Protein 6B12 (pdb70)

Secondary structure (DSSP, 8-state):
-BPTTS--EEEEE-TT-EE--B-HHHHHH--------SEE-SS----HHHHHHTS---TTT-S---EEEEEEESS-EEEEEEEBPPBTTB---SEEEEE-SS--EEEEEEEEEPP--/-EEEEEEETTS-EEEP------TT-PPP--EEEEEEEETTEEEEEEEEEEEEEEE-TTSSEEEEEEE-SSSS--EEEEEEETTSS-EEEPP-EEEETTEEEEEE----B----SSTTEEE--EETTT---EEEEETTTTEEEEEE---/-EEEEEEETTS-EEEP------TT-PPP--EEEEEEEETTEEEEEE-TT-EEEEE-TTSSEEEEEEE-STTS--EEEEEEETTSS-EEEPP-EEEETTEEEEEE----B----SSTTEEE--EETTT---EEEEETTTTEEEEEE---/-BPTTS--EEEEE-TT-EE--B-HHHHHH--------SEE-SS----HHHHHHTT---TTT-S---EEEEEEESS-EEEEEEEBPPBTTB---SEEEEEESS--EEEEEEEEEPP--

InterPro domains:
  IPR008727 PAAR motif [PF05488] (80-151)

Solvent-accessible surface area: 24324 Å² total

Radius of gyration: 29.39 Å; Cα contacts (8 Å, |Δi|>4): 1362; chains: 4; bounding box: 48×53×92 Å

B-factor: mean 32.63, std 12.29, range [11.44, 85.29]

Foldseek 3Di:
DAAPPWDWDKDWDAFFQKWKWAADVLQVVVVVDPSDDFKTANDDQAALVCCCQAVVPDCVRHVGRFKMWMKTAPGTWIKIWHWDPDDDNHHHGHIMIGTDDDDRIDTDDHIDTGHND/DAQKWWAFPVGDIDTADDPVVVVVVDDDTFTAKIWGDDPHDIDMDGAPLGKAWDQQQVNFWIWIWHADDNPLWATWIWIATNVRPDIDTADQQDQDPNDGFHWHWDHWDDDDDPDSQKTWITQGPPPRWWIWIARSVVRHTDDIHTDD/DAFKWWAFPVGDIDTADDPVVVVVVDDDTFTFKIWGDDVHDIDMDGHPLGKDWDQQQVNFKIWIWHADDNPLFATWIKIATNVRPDIDTADQQDQDPNDGFHWGWRAWDDDDDPDSQKTWITQTPPPRWWIWIARSVVSYTDDIGTDD/DAAPPKDWDKDWDFWFQKFKWAADVLQVVVCVDPSDDFKTHNDDQAAPVCCCQAVVPDCVNHVGRFKMFMKTAPGTWIKIWHWDPDDDPHHYGHIMIGTDDDRRIDTDDHIDTGHHD

Structure (mmCIF, N/CA/C/O backbone):
data_6B12
#
_entry.id   6B12
#
_cell.length_a   176.690
_cell.length_b   40.560
_cell.length_c   95.910
_cell.angle_alpha   90.00
_cell.angle_beta   97.24
_cell.angle_gamma   90.00
#
_symmetry.space_group_name_H-M   'C 1 2 1'
#
loop_
_entity.id
_entity.type
_entity.pdbx_description
1 polymer Tne2
2 polymer Tni2
3 water water
#
loop_
_atom_site.group_PDB
_atom_site.id
_atom_site.type_symbol
_atom_site.label_atom_id
_atom_site.label_alt_id
_atom_site.label_comp_id
_atom_site.label_asym_id
_atom_site.label_entity_id
_atom_site.label_seq_id
_atom_site.pdbx_PDB_ins_code
_atom_site.Cartn_x
_atom_site.Cartn_y
_atom_site.Cartn_z
_atom_site.occupancy
_atom_site.B_iso_or_equiv
_atom_site.auth_seq_id
_atom_site.auth_comp_id
_atom_site.auth_asym_id
_atom_site.auth_atom_id
_atom_site.pdbx_PDB_model_num
ATOM 1 N N . ALA A 1 17 ? 0.734 11.662 105.216 1.00 49.13 290 ALA A N 1
ATOM 2 C CA . ALA A 1 17 ? 0.256 10.297 105.016 1.00 50.05 290 ALA A CA 1
ATOM 3 C C . ALA A 1 17 ? -0.835 9.930 106.022 1.00 49.68 290 ALA A C 1
ATOM 4 O O . ALA A 1 17 ? -1.604 8.989 105.811 1.00 46.93 290 ALA A O 1
ATOM 6 N N . TRP A 1 18 ? -0.905 10.672 107.120 1.00 45.62 291 TRP A N 1
ATOM 7 C CA . TRP A 1 18 ? -1.806 10.335 108.210 1.00 40.17 291 TRP A CA 1
ATOM 8 C C . TRP A 1 18 ? -3.024 11.249 108.200 1.00 43.97 291 TRP A C 1
ATOM 9 O O . TRP A 1 18 ? -2.975 12.376 107.697 1.00 47.89 291 TRP A O 1
ATOM 20 N N . LEU A 1 19 ? -4.123 10.742 108.754 1.00 43.99 292 LEU A N 1
ATOM 21 C CA . LEU A 1 19 ? -5.365 11.503 108.803 1.00 50.42 292 LEU A CA 1
ATOM 22 C C . LEU A 1 19 ? -5.244 12.647 109.805 1.00 49.06 292 LEU A C 1
ATOM 23 O O . LEU A 1 19 ? -4.892 12.432 110.969 1.00 52.44 292 LEU A O 1
ATOM 28 N N . GLU A 1 20 ? -5.529 13.864 109.345 1.00 74.80 293 GLU A N 1
ATOM 29 C CA . GLU A 1 20 ? -5.417 15.035 110.206 1.00 69.31 293 GLU A CA 1
ATOM 30 C C . GLU A 1 20 ? -6.350 14.909 111.404 1.00 68.85 293 GLU A C 1
ATOM 31 O O . GLU A 1 20 ? -7.458 14.374 111.300 1.00 66.33 293 GLU A O 1
ATOM 33 N N . GLY A 1 21 ? -5.888 15.396 112.554 1.00 69.39 294 GLY A N 1
ATOM 34 C CA . GLY A 1 21 ? -6.698 15.339 113.753 1.00 69.60 294 GLY A CA 1
ATOM 35 C C . GLY A 1 21 ? -6.939 13.951 114.295 1.00 67.70 294 GLY A C 1
ATOM 36 O O . GLY A 1 21 ? -7.874 13.758 115.077 1.00 67.28 294 GLY A O 1
ATOM 37 N N . THR A 1 22 ? -6.139 12.969 113.886 1.00 62.99 295 THR A N 1
ATOM 38 C CA . THR A 1 22 ? -6.158 11.643 114.483 1.00 59.75 295 THR A CA 1
ATOM 39 C C . THR A 1 22 ? -4.814 11.366 115.140 1.00 55.42 295 THR A C 1
ATOM 40 O O . THR A 1 22 ? -3.782 11.927 114.760 1.00 52.50 295 THR A O 1
ATOM 44 N N . GLN A 1 23 ? -4.841 10.482 116.129 1.00 56.05 296 GLN A N 1
ATOM 45 C CA . GLN A 1 23 ? -3.633 10.126 116.857 1.00 56.53 296 GLN A CA 1
ATOM 46 C C . GLN A 1 23 ? -2.821 9.111 116.062 1.00 53.15 296 GLN A C 1
ATOM 47 O O . GLN A 1 23 ? -3.353 8.094 115.604 1.00 52.83 296 GLN A O 1
ATOM 53 N N . VAL A 1 24 ? -1.538 9.400 115.880 1.00 45.74 297 VAL A N 1
ATOM 54 C CA . VAL A 1 24 ? -0.582 8.432 115.365 1.00 47.15 297 VAL A CA 1
ATOM 55 C C . VAL A 1 24 ? 0.196 7.911 116.564 1.00 48.05 297 VAL A C 1
ATOM 56 O O . VAL A 1 24 ? 0.940 8.661 117.206 1.00 50.41 297 VAL A O 1
ATOM 60 N N . LYS A 1 25 ? 0.011 6.635 116.886 1.00 40.31 298 LYS A N 1
ATOM 61 C CA . LYS A 1 25 ? 0.720 6.045 118.007 1.00 38.63 298 LYS A CA 1
ATOM 62 C C . LYS A 1 25 ? 2.110 5.593 117.587 1.00 37.91 298 LYS A C 1
ATOM 63 O O . LYS A 1 25 ? 2.364 5.290 116.420 1.00 37.16 298 LYS A O 1
ATOM 69 N N . THR A 1 26 ? 3.019 5.553 118.555 1.00 34.69 299 THR A N 1
ATOM 70 C CA . THR A 1 26 ? 4.291 4.862 118.404 1.00 31.53 299 THR A CA 1
ATOM 71 C C . THR A 1 26 ? 4.236 3.625 119.289 1.00 31.98 299 THR A C 1
ATOM 72 O O . THR A 1 26 ? 4.027 3.737 120.503 1.00 33.99 299 THR A O 1
ATOM 76 N N . GLU A 1 27 ? 4.363 2.451 118.677 1.00 37.64 300 GLU A N 1
ATOM 77 C CA . GLU A 1 27 ? 4.277 1.190 119.392 1.00 35.33 300 GLU A CA 1
ATOM 78 C C . GLU A 1 27 ? 5.523 0.350 119.169 1.00 35.89 300 GLU A C 1
ATOM 79 O O . GLU A 1 27 ? 6.256 0.511 118.186 1.00 31.37 300 GLU A O 1
ATOM 85 N N . ILE A 1 28 ? 5.716 -0.598 120.078 1.00 30.72 301 ILE A N 1
ATOM 86 C CA . ILE A 1 28 ? 6.658 -1.690 119.893 1.00 36.14 301 ILE A CA 1
ATOM 87 C C . ILE A 1 28 ? 5.840 -2.970 119.861 1.00 36.62 301 ILE A C 1
ATOM 88 O O . ILE A 1 28 ? 5.079 -3.248 120.795 1.00 32.62 301 ILE A O 1
ATOM 93 N N . VAL A 1 29 ? 5.943 -3.721 118.772 1.00 33.14 302 VAL A N 1
ATOM 94 C CA . VAL A 1 29 ? 5.141 -4.934 118.659 1.00 34.19 302 VAL A CA 1
ATOM 95 C C . VAL A 1 29 ? 6.062 -6.135 118.822 1.00 33.51 302 VAL A C 1
ATOM 96 O O . VAL A 1 29 ? 7.245 -6.056 118.455 1.00 38.02 302 VAL A O 1
ATOM 100 N N . PRO A 1 30 ? 5.578 -7.248 119.371 1.00 34.99 303 PRO A N 1
ATOM 101 C CA . PRO A 1 30 ? 6.449 -8.404 119.627 1.00 39.07 303 PRO A CA 1
ATOM 102 C C . PRO A 1 30 ? 6.824 -9.106 118.335 1.00 42.19 303 PRO A C 1
ATOM 103 O O . PRO A 1 30 ? 6.237 -8.832 117.277 1.00 35.15 303 PRO A O 1
ATOM 107 N N . PRO A 1 31 ? 7.783 -10.031 118.384 1.00 40.64 304 PRO A N 1
ATOM 108 C CA . PRO A 1 31 ? 8.005 -10.915 117.236 1.00 39.00 304 PRO A CA 1
ATOM 109 C C . PRO A 1 31 ? 6.771 -11.759 116.960 1.00 38.93 304 PRO A C 1
ATOM 110 O O . PRO A 1 31 ? 5.972 -12.045 117.855 1.00 42.13 304 PRO A O 1
ATOM 114 N N . GLY A 1 32 ? 6.619 -12.158 115.699 1.00 35.55 305 GLY A N 1
ATOM 115 C CA . GLY A 1 32 ? 5.510 -12.992 115.276 1.00 34.53 305 GLY A CA 1
ATOM 116 C C . GLY A 1 32 ? 4.282 -12.248 114.799 1.00 32.51 305 GLY A C 1
ATOM 117 O O . GLY A 1 32 ? 3.310 -12.889 114.379 1.00 38.63 305 GLY A O 1
ATOM 118 N N . ARG A 1 33 ? 4.277 -10.924 114.879 1.00 35.87 306 ARG A N 1
ATOM 119 C CA . ARG A 1 33 ? 3.168 -10.128 114.372 1.00 36.57 306 ARG A CA 1
ATOM 120 C C . ARG A 1 33 ? 3.294 -10.032 112.855 1.00 31.62 306 ARG A C 1
ATOM 121 O O . ARG A 1 33 ? 4.381 -9.758 112.341 1.00 32.52 306 ARG A O 1
ATOM 129 N N . GLN A 1 34 ? 2.191 -10.258 112.141 1.00 30.02 307 GLN A N 1
ATOM 130 C CA . GLN A 1 34 ? 2.199 -10.263 110.684 1.00 28.47 307 GLN A CA 1
ATOM 131 C C . GLN A 1 34 ? 1.454 -9.055 110.129 1.00 28.04 307 GLN A C 1
ATOM 132 O O . GLN A 1 34 ? 0.453 -8.605 110.704 1.00 31.49 307 GLN A O 1
ATOM 138 N N . TYR A 1 35 ? 1.959 -8.529 109.016 1.00 26.93 308 TYR A N 1
ATOM 139 C CA . TYR A 1 35 ? 1.316 -7.450 108.289 1.00 27.16 308 TYR A CA 1
ATOM 140 C C . TYR A 1 35 ? 1.279 -7.795 106.810 1.00 27.09 308 TYR A C 1
ATOM 141 O O . TYR A 1 35 ? 2.050 -8.623 106.323 1.00 26.82 308 TYR A O 1
ATOM 150 N N . GLN A 1 36 ? 0.366 -7.147 106.107 1.00 22.87 309 GLN A N 1
ATOM 151 C CA . GLN A 1 36 ? 0.286 -7.213 104.654 1.00 22.22 309 GLN A CA 1
ATOM 152 C C . GLN A 1 36 ? 1.014 -6.018 104.067 1.00 21.41 309 GLN A C 1
ATOM 153 O O . GLN A 1 36 ? 0.845 -4.891 104.545 1.00 23.77 309 GLN A O 1
ATOM 167 N N . VAL A 1 38 ? 2.080 -4.148 100.304 1.00 19.94 311 VAL A N 1
ATOM 168 C CA . VAL A 1 38 ? 2.090 -4.047 98.842 1.00 19.67 311 VAL A CA 1
ATOM 169 C C . VAL A 1 38 ? 3.519 -3.856 98.359 1.00 19.68 311 VAL A C 1
ATOM 170 O O . VAL A 1 38 ? 4.293 -3.085 98.944 1.00 19.23 311 VAL A O 1
ATOM 174 N N . VAL A 1 39 ? 3.887 -4.547 97.272 1.00 18.54 312 VAL A N 1
ATOM 175 C CA . VAL A 1 39 ? 5.243 -4.469 96.753 1.00 17.12 312 VAL A CA 1
ATOM 176 C C . VAL A 1 39 ? 5.172 -4.158 95.271 1.00 21.42 312 VAL A C 1
ATOM 177 O O . VAL A 1 39 ? 4.265 -4.625 94.578 1.00 20.16 312 VAL A O 1
ATOM 181 N N . ALA A 1 40 ? 6.098 -3.323 94.810 1.00 16.75 313 ALA A N 1
ATOM 182 C CA . ALA A 1 40 ? 6.157 -2.922 93.419 1.00 22.11 313 ALA A CA 1
ATOM 183 C C . ALA A 1 40 ? 6.808 -4.025 92.589 1.00 16.25 313 ALA A C 1
ATOM 184 O O . ALA A 1 40 ? 7.248 -5.054 93.097 1.00 19.53 313 ALA A O 1
ATOM 186 N N . LYS A 1 41 ? 6.875 -3.807 91.278 1.00 16.30 314 LYS A N 1
ATOM 187 C CA . LYS A 1 41 ? 7.350 -4.858 90.384 1.00 16.69 314 LYS A CA 1
ATOM 188 C C . LYS A 1 41 ? 8.779 -5.278 90.713 1.00 15.92 314 LYS A C 1
ATOM 189 O O . LYS A 1 41 ? 9.060 -6.463 90.936 1.00 18.16 314 LYS A O 1
ATOM 195 N N . GLY A 1 42 ? 9.712 -4.329 90.705 1.00 17.83 315 GLY A N 1
ATOM 196 C CA . GLY A 1 42 ? 11.095 -4.698 90.957 1.00 17.12 315 GLY A CA 1
ATOM 197 C C . GLY A 1 42 ? 11.303 -5.138 92.389 1.00 18.25 315 GLY A C 1
ATOM 198 O O . GLY A 1 42 ? 12.183 -5.952 92.684 1.00 17.98 315 GLY A O 1
ATOM 199 N N . GLN A 1 43 ? 10.523 -4.573 93.296 1.00 18.53 316 GLN A N 1
ATOM 200 C CA . GLN A 1 43 ? 10.540 -5.000 94.684 1.00 14.98 316 GLN A CA 1
ATOM 201 C C . GLN A 1 43 ? 10.168 -6.477 94.798 1.00 15.23 316 GLN A C 1
ATOM 202 O O . GLN A 1 43 ? 10.833 -7.252 95.504 1.00 18.10 316 GLN A O 1
ATOM 208 N N . ALA A 1 44 ? 9.086 -6.886 94.125 1.00 15.59 317 ALA A N 1
ATOM 209 C CA . ALA A 1 44 ? 8.683 -8.292 94.202 1.00 16.21 317 ALA A CA 1
ATOM 210 C C . ALA A 1 44 ? 9.717 -9.190 93.539 1.00 18.27 317 ALA A C 1
ATOM 211 O O . ALA A 1 44 ? 9.975 -10.305 94.012 1.00 17.24 317 ALA A O 1
ATOM 213 N N . GLU A 1 45 ? 10.316 -8.725 92.436 1.00 18.75 318 GLU A N 1
ATOM 214 C CA . GLU A 1 45 ? 11.407 -9.475 91.816 1.00 20.41 318 GLU A CA 1
ATOM 215 C C . GLU A 1 45 ? 12.564 -9.672 92.788 1.00 20.96 318 GLU A C 1
ATOM 216 O O . GLU A 1 45 ? 13.143 -10.763 92.852 1.00 17.29 318 GLU A O 1
ATOM 222 N N . ALA A 1 46 ? 12.926 -8.632 93.552 1.00 16.19 319 ALA A N 1
ATOM 223 C CA . ALA A 1 46 ? 14.028 -8.791 94.501 1.00 15.24 319 ALA A CA 1
ATOM 224 C C . ALA A 1 46 ? 13.655 -9.781 95.588 1.00 15.17 319 ALA A C 1
ATOM 225 O O . ALA A 1 46 ? 14.470 -10.619 95.985 1.00 15.59 319 ALA A O 1
ATOM 227 N N . ILE A 1 47 ? 12.412 -9.707 96.059 1.00 15.77 320 ILE A N 1
ATOM 228 C CA . ILE A 1 47 ? 11.941 -10.635 97.084 1.00 17.46 320 ILE A CA 1
ATOM 229 C C . ILE A 1 47 ? 12.038 -12.068 96.584 1.00 20.79 320 ILE A C 1
ATOM 230 O O . ILE A 1 47 ? 12.528 -12.959 97.291 1.00 18.61 320 ILE A O 1
ATOM 243 N N . GLN A 1 49 ? 14.058 -13.149 94.590 1.00 17.39 322 GLN A N 1
ATOM 244 C CA . GLN A 1 49 ? 15.488 -13.428 94.499 1.00 16.56 322 GLN A CA 1
ATOM 245 C C . GLN A 1 49 ? 16.190 -13.337 95.851 1.00 16.24 322 GLN A C 1
ATOM 246 O O . GLN A 1 49 ? 17.408 -13.117 95.913 1.00 18.37 322 GLN A O 1
ATOM 252 N N . GLY A 1 50 ? 15.449 -13.570 96.930 1.00 20.26 323 GLY A N 1
ATOM 253 C CA . GLY A 1 50 ? 16.050 -13.715 98.243 1.00 20.58 323 GLY A CA 1
ATOM 254 C C . GLY A 1 50 ? 16.487 -12.435 98.914 1.00 23.37 323 GLY A C 1
ATOM 255 O O . GLY A 1 50 ? 17.260 -12.489 99.881 1.00 26.08 323 GLY A O 1
ATOM 256 N N . LYS A 1 51 ? 16.010 -11.258 98.431 1.00 16.70 324 LYS A N 1
ATOM 257 C CA . LYS A 1 51 ? 16.415 -10.019 99.097 1.00 16.57 324 LYS A CA 1
ATOM 258 C C . LYS A 1 51 ? 15.328 -9.545 100.050 1.00 20.64 324 LYS A C 1
ATOM 259 O O . LYS A 1 51 ? 14.139 -9.698 99.767 1.00 18.48 324 LYS A O 1
ATOM 265 N N . PRO A 1 52 ? 15.710 -8.925 101.176 1.00 20.66 325 PRO A N 1
ATOM 266 C CA . PRO A 1 52 ? 14.717 -8.374 102.118 1.00 20.59 325 PRO A CA 1
ATOM 267 C C . PRO A 1 52 ? 14.269 -6.986 101.678 1.00 20.56 325 PRO A C 1
ATOM 268 O O . PRO A 1 52 ? 14.540 -5.946 102.318 1.00 22.07 325 PRO A O 1
ATOM 272 N N . ALA A 1 53 ? 13.556 -6.963 100.561 1.00 20.14 326 ALA A N 1
ATOM 273 C CA . ALA A 1 53 ? 13.230 -5.712 99.882 1.00 15.54 326 ALA A CA 1
ATOM 274 C C . ALA A 1 53 ? 11.919 -5.167 100.434 1.00 17.46 326 ALA A C 1
ATOM 275 O O . ALA A 1 53 ? 10.895 -5.098 99.754 1.00 19.87 326 ALA A O 1
ATOM 277 N N . PHE A 1 54 ? 11.977 -4.775 101.711 1.00 21.12 327 PHE A N 1
ATOM 278 C CA . PHE A 1 54 ? 10.806 -4.310 102.441 1.00 21.93 327 PHE A CA 1
ATOM 279 C C . PHE A 1 54 ? 10.686 -2.793 102.406 1.00 25.59 327 PHE A C 1
ATOM 280 O O . PHE A 1 54 ? 11.668 -2.073 102.605 1.00 25.01 327 PHE A O 1
ATOM 288 N N . GLY A 1 55 ? 9.469 -2.313 102.154 1.00 20.22 328 GLY A N 1
ATOM 289 C CA . GLY A 1 55 ? 9.185 -0.901 102.255 1.00 23.51 328 GLY A CA 1
ATOM 290 C C . GLY A 1 55 ? 8.913 -0.518 103.699 1.00 23.93 328 GLY A C 1
ATOM 291 O O . GLY A 1 55 ? 8.986 -1.340 104.612 1.00 26.22 328 GLY A O 1
ATOM 292 N N . GLY A 1 56 ? 8.576 0.757 103.899 1.00 22.15 329 GLY A N 1
ATOM 293 C CA . GLY A 1 56 ? 8.344 1.245 105.250 1.00 21.27 329 GLY A CA 1
ATOM 294 C C . GLY A 1 56 ? 6.924 1.148 105.746 1.00 25.01 329 GLY A C 1
ATOM 295 O O . GLY A 1 56 ? 6.679 1.393 106.933 1.00 29.24 329 GLY A O 1
ATOM 296 N N . PHE A 1 57 ? 5.975 0.771 104.893 1.00 19.93 330 PHE A N 1
ATOM 297 C CA . PHE A 1 57 ? 4.568 0.776 105.279 1.00 21.42 330 PHE A CA 1
ATOM 298 C C . PHE A 1 57 ? 3.921 -0.572 105.011 1.00 23.72 330 PHE A C 1
ATOM 299 O O . PHE A 1 57 ? 4.251 -1.264 104.043 1.00 21.79 330 PHE A O 1
ATOM 307 N N . ALA A 1 58 ? 2.987 -0.931 105.885 1.00 25.90 331 ALA A N 1
ATOM 308 C CA . ALA A 1 58 ? 2.228 -2.164 105.754 1.00 26.11 331 ALA A CA 1
ATOM 309 C C . ALA A 1 58 ? 0.836 -1.922 106.322 1.00 23.78 331 ALA A C 1
ATOM 310 O O . ALA A 1 58 ? 0.469 -0.788 106.649 1.00 28.70 331 ALA A O 1
ATOM 312 N N . ALA A 1 59 ? 0.052 -2.993 106.437 1.00 23.62 332 ALA A N 1
ATOM 313 C CA . ALA A 1 59 ? -1.332 -2.905 106.863 1.00 24.57 332 ALA A CA 1
ATOM 314 C C . ALA A 1 59 ? -1.650 -4.089 107.762 1.00 26.68 332 ALA A C 1
ATOM 315 O O . ALA A 1 59 ? -1.248 -5.223 107.453 1.00 24.89 332 ALA A O 1
ATOM 317 N N . PRO A 1 60 ? -2.348 -3.862 108.886 1.00 29.87 333 PRO A N 1
ATOM 318 C CA . PRO A 1 60 ? -2.693 -4.981 109.769 1.00 28.88 333 PRO A CA 1
ATOM 319 C C . PRO A 1 60 ? -3.849 -5.818 109.265 1.00 37.99 333 PRO A C 1
ATOM 320 O O . PRO A 1 60 ? -4.052 -6.931 109.769 1.00 50.18 333 PRO A O 1
ATOM 324 N N . GLU A 1 61 ? -4.610 -5.325 108.301 1.00 33.10 334 GLU A N 1
ATOM 325 C CA . GLU A 1 61 ? -5.771 -6.011 107.774 1.00 31.21 334 GLU A CA 1
ATOM 326 C C . GLU A 1 61 ? -5.518 -6.453 106.337 1.00 30.11 334 GLU A C 1
ATOM 327 O O . GLU A 1 61 ? -4.609 -5.944 105.677 1.00 30.22 334 GLU A O 1
ATOM 333 N N . PRO A 1 62 ? -6.292 -7.412 105.827 1.00 28.34 335 PRO A N 1
ATOM 334 C CA . PRO A 1 62 ? -6.105 -7.853 104.438 1.00 32.21 335 PRO A CA 1
ATOM 335 C C . PRO A 1 62 ? -6.187 -6.693 103.453 1.00 27.97 335 PRO A C 1
ATOM 336 O O . PRO A 1 62 ? -6.901 -5.708 103.670 1.00 30.77 335 PRO A O 1
ATOM 340 N N . ILE A 1 63 ? -5.453 -6.832 102.356 1.00 26.96 336 ILE A N 1
ATOM 341 C CA . ILE A 1 63 ? -5.448 -5.850 101.273 1.00 25.52 336 ILE A CA 1
ATOM 342 C C . ILE A 1 63 ? -6.130 -6.498 100.074 1.00 25.19 336 ILE A C 1
ATOM 343 O O . ILE A 1 63 ? -5.517 -7.321 99.387 1.00 30.38 336 ILE A O 1
ATOM 348 N N . PRO A 1 64 ? -7.388 -6.184 99.809 1.00 28.01 337 PRO A N 1
ATOM 349 C CA . PRO A 1 64 ? -8.164 -6.985 98.852 1.00 28.64 337 PRO A CA 1
ATOM 350 C C . PRO A 1 64 ? -7.868 -6.726 97.381 1.00 32.37 337 PRO A C 1
ATOM 351 O O . PRO A 1 64 ? -8.090 -7.612 96.546 1.00 33.17 337 PRO A O 1
ATOM 355 N N . SER A 1 65 ? -7.413 -5.534 97.020 1.00 29.30 338 SER A N 1
ATOM 356 C CA . SER A 1 65 ? -7.318 -5.223 95.595 1.00 25.91 338 SER A CA 1
ATOM 357 C C . SER A 1 65 ? -6.304 -4.116 95.374 1.00 30.69 338 SER A C 1
ATOM 358 O O . SER A 1 65 ? -5.912 -3.414 96.303 1.00 27.08 338 SER A O 1
ATOM 361 N N . GLN A 1 66 ? -5.907 -3.945 94.107 1.00 29.45 339 GLN A N 1
ATOM 362 C CA . GLN A 1 66 ? -5.069 -2.801 93.761 1.00 26.90 339 GLN A CA 1
ATOM 363 C C . GLN A 1 66 ? -5.813 -1.488 93.948 1.00 24.61 339 GLN A C 1
ATOM 364 O O . GLN A 1 66 ? -5.210 -0.487 94.354 1.00 26.54 339 GLN A O 1
ATOM 370 N N . ALA A 1 67 ? -7.122 -1.475 93.671 1.00 27.68 340 ALA A N 1
ATOM 371 C CA . ALA A 1 67 ? -7.919 -0.270 93.870 1.00 26.61 340 ALA A CA 1
ATOM 372 C C . ALA A 1 67 ? -7.945 0.129 95.338 1.00 26.37 340 ALA A C 1
ATOM 373 O O . ALA A 1 67 ? -7.950 1.317 95.667 1.00 26.95 340 ALA A O 1
ATOM 375 N N . TYR A 1 68 ? -7.971 -0.861 96.225 1.00 25.71 341 TYR A N 1
ATOM 376 C CA . TYR A 1 68 ? -7.896 -0.610 97.662 1.00 25.54 341 TYR A CA 1
ATOM 377 C C . TYR A 1 68 ? -6.517 -0.098 98.055 1.00 24.77 341 TYR A C 1
ATOM 378 O O . TYR A 1 68 ? -6.400 0.848 98.845 1.00 26.52 341 TYR A O 1
ATOM 387 N N . ALA A 1 69 ? -5.462 -0.718 97.519 1.00 25.11 342 ALA A N 1
ATOM 388 C CA . ALA A 1 69 ? -4.103 -0.249 97.778 1.00 24.38 342 ALA A CA 1
ATOM 389 C C . ALA A 1 69 ? -3.940 1.209 97.380 1.00 28.69 342 ALA A C 1
ATOM 390 O O . ALA A 1 69 ? -3.275 1.986 98.076 1.00 30.05 342 ALA A O 1
ATOM 392 N N . ARG A 1 70 ? -4.569 1.610 96.280 1.00 24.84 343 ARG A N 1
ATOM 393 C CA . ARG A 1 70 ? -4.471 2.993 95.832 1.00 29.46 343 ARG A CA 1
ATOM 394 C C . ARG A 1 70 ? -5.359 3.911 96.663 1.00 30.58 343 ARG A C 1
ATOM 395 O O . ARG A 1 70 ? -4.892 4.910 97.213 1.00 29.63 343 ARG A O 1
ATOM 403 N N . ASP A 1 71 ? -6.657 3.606 96.744 1.00 30.78 344 ASP A N 1
ATOM 404 C CA . ASP A 1 71 ? -7.569 4.576 97.341 1.00 33.86 344 ASP A CA 1
ATOM 405 C C . ASP A 1 71 ? -7.540 4.534 98.866 1.00 32.25 344 ASP A C 1
ATOM 406 O O . ASP A 1 71 ? -7.623 5.581 99.514 1.00 36.40 344 ASP A O 1
ATOM 411 N N . LYS A 1 72 ? -7.432 3.346 99.460 1.00 30.18 345 LYS A N 1
ATOM 412 C CA . LYS A 1 72 ? -7.537 3.231 100.911 1.00 30.89 345 LYS A CA 1
ATOM 413 C C . LYS A 1 72 ? -6.177 3.294 101.601 1.00 31.05 345 LYS A C 1
ATOM 414 O O . LYS A 1 72 ? -6.036 3.966 102.632 1.00 28.82 345 LYS A O 1
ATOM 420 N N . LEU A 1 73 ? -5.167 2.616 101.060 1.00 25.51 346 LEU A N 1
ATOM 421 C CA . LEU A 1 73 ? -3.828 2.708 101.624 1.00 28.58 346 LEU A CA 1
ATOM 422 C C . LEU A 1 73 ? -3.029 3.885 101.074 1.00 30.37 346 LEU A C 1
ATOM 423 O O . LEU A 1 73 ? -1.940 4.169 101.589 1.00 27.13 346 LEU A O 1
ATOM 428 N N . VAL A 1 74 ? -3.539 4.570 100.045 1.00 29.75 347 VAL A N 1
ATOM 429 C CA . VAL A 1 74 ? -2.919 5.771 99.484 1.00 30.53 347 VAL A CA 1
ATOM 430 C C . VAL A 1 74 ? -1.475 5.486 99.075 1.00 29.10 347 VAL A C 1
ATOM 431 O O . VAL A 1 74 ? -0.550 6.241 99.402 1.00 27.83 347 VAL A O 1
ATOM 435 N N . ILE A 1 75 ? -1.279 4.402 98.337 1.00 30.62 348 ILE A N 1
ATOM 436 C CA . ILE A 1 75 ? 0.013 4.078 97.749 1.00 28.96 348 ILE A CA 1
ATOM 437 C C . ILE A 1 75 ? 0.055 4.730 96.372 1.00 33.32 348 ILE A C 1
ATOM 438 O O . ILE A 1 75 ? -0.639 4.300 95.444 1.00 31.96 348 ILE A O 1
ATOM 443 N N . LEU A 1 76 ? 0.863 5.779 96.239 1.00 33.14 349 LEU A N 1
ATOM 444 C CA . LEU A 1 76 ? 0.798 6.641 95.065 1.00 29.12 349 LEU A CA 1
ATOM 445 C C . LEU A 1 76 ? 1.494 6.015 93.862 1.00 29.04 349 LEU A C 1
ATOM 446 O O . LEU A 1 76 ? 2.528 5.355 93.992 1.00 32.30 349 LEU A O 1
ATOM 451 N N . ASP A 1 77 ? 0.919 6.253 92.676 1.00 29.54 350 ASP A N 1
ATOM 452 C CA . ASP A 1 77 ? 1.505 5.757 91.433 1.00 33.23 350 ASP A CA 1
ATOM 453 C C . ASP A 1 77 ? 2.918 6.280 91.229 1.00 42.11 350 ASP A C 1
ATOM 454 O O . ASP A 1 77 ? 3.754 5.588 90.633 1.00 42.05 350 ASP A O 1
ATOM 459 N N . ARG A 1 78 ? 3.201 7.499 91.703 1.00 41.25 351 ARG A N 1
ATOM 460 C CA . ARG A 1 78 ? 4.519 8.089 91.500 1.00 40.53 351 ARG A CA 1
ATOM 461 C C . ARG A 1 78 ? 5.602 7.297 92.210 1.00 43.52 351 ARG A C 1
ATOM 462 O O . ARG A 1 78 ? 6.761 7.323 91.781 1.00 52.33 351 ARG A O 1
ATOM 470 N N . PHE A 1 79 ? 5.240 6.578 93.266 1.00 34.64 352 PHE A N 1
ATOM 471 C CA . PHE A 1 79 ? 6.176 5.814 94.079 1.00 34.08 352 PHE A CA 1
ATOM 472 C C . PHE A 1 79 ? 6.182 4.328 93.747 1.00 40.51 352 PHE A C 1
ATOM 473 O O . PHE A 1 79 ? 7.251 3.705 93.741 1.00 37.89 352 PHE A O 1
ATOM 481 N N . LYS A 1 80 ? 5.014 3.742 93.483 1.00 32.16 353 LYS A N 1
ATOM 482 C CA . LYS A 1 80 ? 4.906 2.341 93.082 1.00 28.31 353 LYS A CA 1
ATOM 483 C C . LYS A 1 80 ? 4.057 2.296 91.815 1.00 26.56 353 LYS A C 1
ATOM 484 O O . LYS A 1 80 ? 2.826 2.392 91.877 1.00 28.84 353 LYS A O 1
ATOM 490 N N . THR A 1 81 ? 4.732 2.176 90.669 1.00 25.42 354 THR A N 1
ATOM 491 C CA . THR A 1 81 ? 4.034 2.119 89.387 1.00 27.60 354 THR A CA 1
ATOM 492 C C . THR A 1 81 ? 3.088 0.937 89.341 1.00 30.99 354 THR A C 1
ATOM 493 O O . THR A 1 81 ? 1.971 1.034 88.816 1.00 31.15 354 THR A O 1
ATOM 497 N N . ASP A 1 82 ? 3.529 -0.181 89.906 1.00 28.56 355 ASP A N 1
ATOM 498 C CA . ASP A 1 82 ? 2.868 -1.474 89.835 1.00 35.29 355 ASP A CA 1
ATOM 499 C C . ASP A 1 82 ? 2.555 -1.883 91.267 1.00 36.36 355 ASP A C 1
ATOM 500 O O . ASP A 1 82 ? 3.456 -1.925 92.107 1.00 38.32 355 ASP A O 1
ATOM 505 N N . VAL A 1 83 ? 1.280 -2.128 91.566 1.00 26.02 356 VAL A N 1
ATOM 506 C CA . VAL A 1 83 ? 0.925 -2.610 92.899 1.00 22.05 356 VAL A CA 1
ATOM 507 C C . VAL A 1 83 ? 0.233 -3.956 92.764 1.00 27.21 356 VAL A C 1
ATOM 508 O O . VAL A 1 83 ? -0.741 -4.229 93.467 1.00 25.94 356 VAL A O 1
ATOM 512 N N . SER A 1 84 ? 0.718 -4.805 91.855 1.00 25.41 357 SER A N 1
ATOM 513 C CA . SER A 1 84 ? -0.006 -6.032 91.558 1.00 28.65 357 SER A CA 1
ATOM 514 C C . SER A 1 84 ? 0.353 -7.188 92.481 1.00 27.86 357 SER A C 1
ATOM 515 O O . SER A 1 84 ? -0.189 -8.281 92.314 1.00 32.28 357 SER A O 1
ATOM 518 N N . HIS A 1 85 ? 1.230 -6.991 93.460 1.00 25.29 358 HIS A N 1
ATOM 519 C CA . HIS A 1 85 ? 1.571 -8.067 94.376 1.00 21.32 358 HIS A CA 1
ATOM 520 C C . HIS A 1 85 ? 1.511 -7.576 95.816 1.00 21.25 358 HIS A C 1
ATOM 521 O O . HIS A 1 85 ? 1.704 -6.391 96.101 1.00 23.80 358 HIS A O 1
ATOM 528 N N . VAL A 1 86 ? 1.247 -8.512 96.714 1.00 23.37 359 VAL A N 1
ATOM 529 C CA . VAL A 1 86 ? 1.209 -8.262 98.149 1.00 21.04 359 VAL A CA 1
ATOM 530 C C . VAL A 1 86 ? 1.991 -9.374 98.827 1.00 28.98 359 VAL A C 1
ATOM 531 O O . VAL A 1 86 ? 1.972 -10.523 98.371 1.00 27.73 359 VAL A O 1
ATOM 535 N N . ILE A 1 87 ? 2.704 -9.041 99.900 1.00 25.78 360 ILE A N 1
ATOM 536 C CA . ILE A 1 87 ? 3.371 -10.073 100.671 1.00 23.31 360 ILE A CA 1
ATOM 537 C C . ILE A 1 87 ? 2.887 -9.989 102.106 1.00 24.56 360 ILE A C 1
ATOM 538 O O . ILE A 1 87 ? 2.336 -8.976 102.553 1.00 25.26 360 ILE A O 1
ATOM 543 N N . THR A 1 88 ? 3.060 -11.100 102.813 1.00 25.10 361 THR A N 1
ATOM 544 C CA . THR A 1 88 ? 2.935 -11.141 104.262 1.00 23.67 361 THR A CA 1
ATOM 545 C C . THR A 1 88 ? 4.326 -11.001 104.853 1.00 25.69 361 THR A C 1
ATOM 546 O O . THR A 1 88 ? 5.236 -11.746 104.481 1.00 25.39 361 THR A O 1
ATOM 550 N N . VAL A 1 89 ? 4.491 -10.051 105.767 1.00 25.63 362 VAL A N 1
ATOM 551 C CA . VAL A 1 89 ? 5.738 -9.914 106.506 1.00 25.85 362 VAL A CA 1
ATOM 552 C C . VAL A 1 89 ? 5.440 -10.265 107.956 1.00 25.62 362 VAL A C 1
ATOM 553 O O . VAL A 1 89 ? 4.305 -10.145 108.422 1.00 26.51 362 VAL A O 1
ATOM 557 N N . GLU A 1 90 ? 6.468 -10.714 108.659 1.00 26.64 363 GLU A N 1
ATOM 558 C CA . GLU A 1 90 ? 6.344 -11.099 110.060 1.00 27.96 363 GLU A CA 1
ATOM 559 C C . GLU A 1 90 ? 7.526 -10.517 110.807 1.00 30.35 363 GLU A C 1
ATOM 560 O O . GLU A 1 90 ? 8.652 -10.541 110.303 1.00 33.97 363 GLU A O 1
ATOM 566 N N . THR A 1 91 ? 7.274 -9.981 112.000 1.00 29.35 364 THR A N 1
ATOM 567 C CA . THR A 1 91 ? 8.357 -9.422 112.787 1.00 30.25 364 THR A CA 1
ATOM 568 C C . THR A 1 91 ? 9.203 -10.546 113.383 1.00 37.38 364 THR A C 1
ATOM 569 O O . THR A 1 91 ? 8.681 -11.566 113.837 1.00 37.06 364 THR A O 1
ATOM 573 N N . THR A 1 92 ? 10.521 -10.359 113.342 1.00 32.46 365 THR A N 1
ATOM 574 C CA . THR A 1 92 ? 11.488 -11.343 113.798 1.00 34.19 365 THR A CA 1
ATOM 575 C C . THR A 1 92 ? 12.104 -10.962 115.130 1.00 44.00 365 THR A C 1
ATOM 576 O O . THR A 1 92 ? 12.844 -11.765 115.714 1.00 43.40 365 THR A O 1
ATOM 580 N N . ALA A 1 93 ? 11.826 -9.753 115.598 1.00 43.67 366 ALA A N 1
ATOM 581 C CA . ALA A 1 93 ? 12.256 -9.238 116.888 1.00 47.17 366 ALA A CA 1
ATOM 582 C C . ALA A 1 93 ? 11.299 -8.116 117.252 1.00 44.49 366 ALA A C 1
ATOM 583 O O . ALA A 1 93 ? 10.437 -7.751 116.440 1.00 34.65 366 ALA A O 1
ATOM 585 N N . PRO A 1 94 ? 11.381 -7.571 118.470 1.00 42.46 367 PRO A N 1
ATOM 586 C CA . PRO A 1 94 ? 10.542 -6.407 118.785 1.00 41.76 367 PRO A CA 1
ATOM 587 C C . PRO A 1 94 ? 10.750 -5.302 117.757 1.00 43.26 367 PRO A C 1
ATOM 588 O O . PRO A 1 94 ? 11.876 -5.023 117.331 1.00 39.79 367 PRO A O 1
ATOM 592 N N . GLN A 1 95 ? 9.642 -4.705 117.325 1.00 37.60 368 GLN A N 1
ATOM 593 C CA . GLN A 1 95 ? 9.634 -3.817 116.169 1.00 37.27 368 GLN A CA 1
ATOM 594 C C . GLN A 1 95 ? 8.888 -2.547 116.523 1.00 36.11 368 GLN A C 1
ATOM 595 O O . GLN A 1 95 ? 7.708 -2.598 116.882 1.00 33.42 368 GLN A O 1
ATOM 601 N N . LYS A 1 96 ? 9.566 -1.419 116.400 1.00 33.31 369 LYS A N 1
ATOM 602 C CA . LYS A 1 96 ? 8.925 -0.128 116.549 1.00 33.44 369 LYS A CA 1
ATOM 603 C C . LYS A 1 96 ? 8.105 0.200 115.310 1.00 34.79 369 LYS A C 1
ATOM 604 O O . LYS A 1 96 ? 8.549 -0.015 114.172 1.00 32.25 369 LYS A O 1
ATOM 610 N N . ILE A 1 97 ? 6.892 0.712 115.530 1.00 31.72 370 ILE A N 1
ATOM 611 C CA . ILE A 1 97 ? 6.011 1.114 114.441 1.00 31.53 370 ILE A CA 1
ATOM 612 C C . ILE A 1 97 ? 5.337 2.427 114.805 1.00 36.71 370 ILE A C 1
ATOM 613 O O . ILE A 1 97 ? 5.267 2.820 115.976 1.00 34.67 370 ILE A O 1
ATOM 618 N N . HIS A 1 98 ? 4.860 3.118 113.778 1.00 30.55 371 HIS A N 1
ATOM 619 C CA . HIS A 1 98 ? 3.784 4.091 113.918 1.00 32.05 371 HIS A CA 1
ATOM 620 C C . HIS A 1 98 ? 2.480 3.446 113.463 1.00 34.95 371 HIS A C 1
ATOM 621 O O . HIS A 1 98 ? 2.450 2.739 112.453 1.00 33.25 371 HIS A O 1
ATOM 628 N N . SER A 1 99 ? 1.402 3.688 114.202 1.00 31.06 372 SER A N 1
ATOM 629 C CA . SER A 1 99 ? 0.101 3.135 113.847 1.00 31.15 372 SER A CA 1
ATOM 630 C C . SER A 1 99 ? -0.945 4.240 113.812 1.00 34.88 372 SER A C 1
ATOM 631 O O . SER A 1 99 ? -0.952 5.130 114.668 1.00 32.82 372 SER A O 1
ATOM 634 N N . GLY A 1 100 ? -1.822 4.183 112.815 1.00 33.81 373 GLY A N 1
ATOM 635 C CA . GLY A 1 100 ? -2.859 5.190 112.675 1.00 34.83 373 GLY A CA 1
ATOM 636 C C . GLY A 1 100 ? -3.626 4.996 111.379 1.00 33.38 373 GLY A C 1
ATOM 637 O O . GLY A 1 100 ? -3.499 3.964 110.722 1.00 34.23 373 GLY A O 1
ATOM 638 N N . ILE A 1 101 ? -4.399 6.025 111.012 1.00 37.51 374 ILE A N 1
ATOM 639 C CA . ILE A 1 101 ? -5.302 5.994 109.863 1.00 37.80 374 ILE A CA 1
ATOM 640 C C . ILE A 1 101 ? -4.679 6.745 108.690 1.00 36.42 374 ILE A C 1
ATOM 641 O O . ILE A 1 101 ? -4.111 7.830 108.867 1.00 36.49 374 ILE A O 1
ATOM 646 N N . THR A 1 102 ? -4.795 6.182 107.483 1.00 36.15 375 THR A N 1
ATOM 647 C CA . THR A 1 102 ? -4.272 6.864 106.303 1.00 32.63 375 THR A CA 1
ATOM 648 C C . THR A 1 102 ? -5.077 8.125 106.015 1.00 34.59 375 THR A C 1
ATOM 649 O O . THR A 1 102 ? -6.305 8.143 106.139 1.00 34.96 375 THR A O 1
ATOM 653 N N . GLY A 1 103 ? -4.380 9.177 105.600 1.00 38.60 376 GLY A N 1
ATOM 654 C CA . GLY A 1 103 ? -5.028 10.405 105.208 1.00 39.95 376 GLY A CA 1
ATOM 655 C C . GLY A 1 103 ? -5.144 10.534 103.704 1.00 41.04 376 GLY A C 1
ATOM 656 O O . GLY A 1 103 ? -4.451 9.853 102.940 1.00 41.15 376 GLY A O 1
ATOM 657 N N . PRO A 1 104 ? -6.034 11.409 103.246 1.00 45.08 377 PRO A N 1
ATOM 658 C CA . PRO A 1 104 ? -6.208 11.579 101.800 1.00 41.34 377 PRO A CA 1
ATOM 659 C C . PRO A 1 104 ? -5.007 12.278 101.183 1.00 40.74 377 PRO A C 1
ATOM 660 O O . PRO A 1 104 ? -4.385 13.146 101.796 1.00 43.62 377 PRO A O 1
ATOM 664 N N . LEU A 1 105 ? -4.664 11.861 99.966 1.00 40.53 378 LEU A N 1
ATOM 665 C CA . LEU A 1 105 ? -3.633 12.510 99.169 1.00 41.32 378 LEU A CA 1
ATOM 666 C C . LEU A 1 105 ? -4.020 12.360 97.707 1.00 45.22 378 LEU A C 1
ATOM 667 O O . LEU A 1 105 ? -4.551 11.319 97.311 1.00 44.27 378 LEU A O 1
ATOM 672 N N . GLU A 1 106 ? -3.741 13.395 96.915 1.00 47.23 379 GLU A N 1
ATOM 673 C CA . GLU A 1 106 ? -4.176 13.476 95.515 1.00 54.16 379 GLU A CA 1
ATOM 674 C C . GLU A 1 106 ? -5.694 13.274 95.519 1.00 53.90 379 GLU A C 1
ATOM 675 O O . GLU A 1 106 ? -6.384 13.924 96.313 1.00 57.19 379 GLU A O 1
ATOM 681 N N . ASN A 1 107 ? -6.243 12.394 94.685 1.00 53.91 380 ASN A N 1
ATOM 682 C CA . ASN A 1 107 ? -7.678 12.132 94.689 1.00 61.09 380 ASN A CA 1
ATOM 683 C C . ASN A 1 107 ? -8.008 10.790 95.336 1.00 56.61 380 ASN A C 1
ATOM 684 O O . ASN A 1 107 ? -8.961 10.116 94.940 1.00 59.24 380 ASN A O 1
ATOM 689 N N . TYR A 1 108 ? -7.230 10.403 96.340 1.00 48.94 381 TYR A N 1
ATOM 690 C CA . TYR A 1 108 ? -7.449 9.184 97.101 1.00 42.54 381 TYR A CA 1
ATOM 691 C C . TYR A 1 108 ? -7.974 9.535 98.487 1.00 43.82 381 TYR A C 1
ATOM 692 O O . TYR A 1 108 ? -7.559 10.534 99.077 1.00 45.71 381 TYR A O 1
ATOM 701 N N . LYS A 1 109 ? -8.882 8.705 99.011 1.00 42.55 382 LYS A N 1
ATOM 702 C CA . LYS A 1 109 ? -9.585 9.029 100.249 1.00 42.79 382 LYS A CA 1
ATOM 703 C C . LYS A 1 109 ? -8.851 8.576 101.501 1.00 41.52 382 LYS A C 1
ATOM 704 O O . LYS A 1 109 ? -8.941 9.249 102.536 1.00 43.92 382 LYS A O 1
ATOM 706 N N . GLY A 1 110 ? -8.137 7.451 101.441 1.00 37.11 383 GLY A N 1
ATOM 707 C CA . GLY A 1 110 ? -7.567 6.893 102.654 1.00 37.21 383 GLY A CA 1
ATOM 708 C C . GLY A 1 110 ? -8.655 6.330 103.555 1.00 38.98 383 GLY A C 1
ATOM 709 O O . GLY A 1 110 ? -9.737 5.931 103.103 1.00 36.17 383 GLY A O 1
ATOM 710 N N . GLY A 1 111 ? -8.362 6.297 104.852 1.00 38.18 384 GLY A N 1
ATOM 711 C CA . GLY A 1 111 ? -9.346 5.939 105.852 1.00 36.39 384 GLY A CA 1
ATOM 712 C C . GLY A 1 111 ? -9.221 4.558 106.469 1.00 37.42 384 GLY A C 1
ATOM 713 O O . GLY A 1 111 ? -10.176 4.108 107.119 1.00 38.02 384 GLY A O 1
ATOM 714 N N . VAL A 1 112 ? -8.089 3.866 106.298 1.00 29.66 385 VAL A N 1
ATOM 715 C CA . VAL A 1 112 ? -7.906 2.547 106.890 1.00 32.95 385 VAL A CA 1
ATOM 716 C C . VAL A 1 112 ? -6.614 2.537 107.693 1.00 31.34 385 VAL A C 1
ATOM 717 O O . VAL A 1 112 ? -5.777 3.435 107.582 1.00 31.48 385 VAL A O 1
ATOM 721 N N . GLN A 1 113 ? -6.476 1.507 108.528 1.00 32.92 386 GLN A N 1
ATOM 722 C CA . GLN A 1 113 ? -5.303 1.387 109.379 1.00 31.61 386 GLN A CA 1
ATOM 723 C C . GLN A 1 113 ? -4.070 1.053 108.554 1.00 31.95 386 GLN A C 1
ATOM 724 O O . GLN A 1 113 ? -4.119 0.239 107.625 1.00 30.79 386 GLN A O 1
ATOM 730 N N . GLN A 1 114 ? -2.955 1.679 108.913 1.00 27.94 387 GLN A N 1
ATOM 731 C CA . GLN A 1 114 ? -1.665 1.337 108.345 1.00 26.95 387 GLN A CA 1
ATOM 732 C C . GLN A 1 114 ? -0.641 1.381 109.463 1.00 30.59 387 GLN A C 1
ATOM 733 O O . GLN A 1 114 ? -0.872 1.978 110.522 1.00 31.48 387 GLN A O 1
ATOM 739 N N . VAL A 1 115 ? 0.487 0.719 109.233 1.00 25.59 388 VAL A N 1
ATOM 740 C CA . VAL A 1 115 ? 1.623 0.839 110.129 1.00 27.71 388 VAL A CA 1
ATOM 741 C C . VAL A 1 115 ? 2.830 1.281 109.319 1.00 29.78 388 VAL A C 1
ATOM 742 O O . VAL A 1 115 ? 2.973 0.969 108.128 1.00 26.39 388 VAL A O 1
ATOM 746 N N . GLU A 1 116 ? 3.676 2.065 109.967 1.00 26.67 389 GLU A N 1
ATOM 747 C CA . GLU A 1 116 ? 4.969 2.432 109.422 1.00 32.04 389 GLU A CA 1
ATOM 748 C C . GLU A 1 116 ? 6.048 1.849 110.311 1.00 36.58 389 GLU A C 1
ATOM 749 O O . GLU A 1 116 ? 6.010 2.029 111.534 1.00 29.71 389 GLU A O 1
ATOM 755 N N . PHE A 1 117 ? 7.011 1.161 109.707 1.00 26.73 390 PHE A N 1
ATOM 756 C CA . PHE A 1 117 ? 8.111 0.608 110.483 1.00 32.06 390 PHE A CA 1
ATOM 757 C C . PHE A 1 117 ? 9.127 1.701 110.796 1.00 34.74 390 PHE A C 1
ATOM 758 O O . PHE A 1 117 ? 9.481 2.502 109.927 1.00 30.24 390 PHE A O 1
ATOM 766 N N . VAL A 1 118 ? 9.554 1.766 112.054 1.00 29.89 391 VAL A N 1
ATOM 767 C CA . VAL A 1 118 ? 10.453 2.807 112.537 1.00 36.14 391 VAL A CA 1
ATOM 768 C C . VAL A 1 118 ? 11.794 2.167 112.845 1.00 42.71 391 VAL A C 1
ATOM 769 O O . VAL A 1 118 ? 11.854 1.101 113.472 1.00 42.75 391 VAL A O 1
ATOM 773 N N . GLY A 1 119 ? 12.869 2.815 112.402 1.00 44.09 392 GLY A N 1
ATOM 774 C CA . GLY A 1 119 ? 14.192 2.287 112.681 1.00 43.90 392 GLY A CA 1
ATOM 775 C C . GLY A 1 119 ? 14.427 0.964 111.980 1.00 52.31 392 GLY A C 1
ATOM 776 O O . GLY A 1 119 ? 14.001 0.752 110.839 1.00 55.10 392 GLY A O 1
ATOM 777 N N . ASP A 1 120 ? 15.115 0.058 112.678 1.00 56.65 393 ASP A N 1
ATOM 778 C CA . ASP A 1 120 ? 15.458 -1.246 112.120 1.00 57.51 393 ASP A CA 1
ATOM 779 C C . ASP A 1 120 ? 14.217 -1.965 111.611 1.00 50.98 393 ASP A C 1
ATOM 780 O O . ASP A 1 120 ? 13.157 -1.928 112.243 1.00 52.61 393 ASP A O 1
ATOM 785 N N . ARG A 1 121 ? 14.359 -2.630 110.462 1.00 47.42 394 ARG A N 1
ATOM 786 C CA . ARG A 1 121 ? 13.259 -3.379 109.855 1.00 45.49 394 ARG A CA 1
ATOM 787 C C . ARG A 1 121 ? 13.470 -4.869 110.126 1.00 48.03 394 ARG A C 1
ATOM 788 O O . ARG A 1 121 ? 13.991 -5.623 109.296 1.00 50.20 394 ARG A O 1
ATOM 796 N N . ASN A 1 122 ? 13.042 -5.293 111.320 1.00 39.68 395 ASN A N 1
ATOM 797 C CA . ASN A 1 122 ? 13.147 -6.686 111.757 1.00 34.80 395 ASN A CA 1
ATOM 798 C C . ASN A 1 122 ? 11.960 -7.470 111.202 1.00 35.60 395 ASN A C 1
ATOM 799 O O . ASN A 1 122 ? 11.011 -7.828 111.903 1.00 34.15 395 ASN A O 1
ATOM 804 N N . LEU A 1 123 ? 12.027 -7.734 109.901 1.00 31.89 396 LEU A N 1
ATOM 805 C CA . LEU A 1 123 ? 10.958 -8.412 109.195 1.00 29.27 396 LEU A CA 1
ATOM 806 C C . LEU A 1 123 ? 11.516 -9.588 108.411 1.00 31.04 396 LEU A C 1
ATOM 807 O O . LEU A 1 123 ? 12.702 -9.638 108.073 1.00 31.36 396 LEU A O 1
ATOM 812 N N . LYS A 1 124 ? 10.630 -10.529 108.111 1.00 28.48 397 LYS A N 1
ATOM 813 C CA . LYS A 1 124 ? 10.906 -11.589 107.158 1.00 28.07 397 LYS A CA 1
ATOM 814 C C . LYS A 1 124 ? 9.641 -11.820 106.353 1.00 27.46 397 LYS A C 1
ATOM 815 O O . LYS A 1 124 ? 8.534 -11.561 106.824 1.00 27.96 397 LYS A O 1
ATOM 821 N N . ILE A 1 125 ? 9.804 -12.298 105.121 1.00 28.62 398 ILE A N 1
ATOM 822 C CA . ILE A 1 125 ? 8.629 -12.660 104.351 1.00 26.00 398 ILE A CA 1
ATOM 823 C C . ILE A 1 125 ? 8.082 -13.993 104.848 1.00 31.99 398 ILE A C 1
ATOM 824 O O . ILE A 1 125 ? 8.826 -14.871 105.318 1.00 37.28 398 ILE A O 1
ATOM 829 N N . VAL A 1 126 ? 6.765 -14.138 104.765 1.00 29.68 399 VAL A N 1
ATOM 830 C CA . VAL A 1 126 ? 6.074 -15.394 105.031 1.00 37.53 399 VAL A CA 1
ATOM 831 C C . VAL A 1 126 ? 5.479 -15.854 103.706 1.00 38.42 399 VAL A C 1
ATOM 832 O O . VAL A 1 126 ? 4.593 -15.194 103.149 1.00 36.50 399 VAL A O 1
ATOM 836 N N . GLY A 1 127 ? 5.975 -16.975 103.181 1.00 38.05 400 GLY A N 1
ATOM 837 C CA . GLY A 1 127 ? 5.447 -17.483 101.930 1.00 34.72 400 GLY A CA 1
ATOM 838 C C . GLY A 1 127 ? 5.998 -16.740 100.726 1.00 36.23 400 GLY A C 1
ATOM 839 O O . GLY A 1 127 ? 7.094 -16.176 100.745 1.00 31.79 400 GLY A O 1
ATOM 840 N N . THR A 1 128 ? 5.230 -16.768 99.653 1.00 38.32 401 THR A N 1
ATOM 841 C CA . THR A 1 128 ? 5.623 -16.081 98.435 1.00 35.90 401 THR A CA 1
ATOM 842 C C . THR A 1 128 ? 4.682 -14.912 98.190 1.00 32.99 401 THR A C 1
ATOM 843 O O . THR A 1 128 ? 3.594 -14.852 98.773 1.00 35.84 401 THR A O 1
ATOM 847 N N . PRO A 1 129 ? 5.070 -13.953 97.352 1.00 35.56 402 PRO A N 1
ATOM 848 C CA . PRO A 1 129 ? 4.136 -12.881 96.998 1.00 36.78 402 PRO A CA 1
ATOM 849 C C . PRO A 1 129 ? 2.822 -13.442 96.476 1.00 42.90 402 PRO A C 1
ATOM 850 O O . PRO A 1 129 ? 2.777 -14.500 95.839 1.00 45.65 402 PRO A O 1
ATOM 854 N N . GLY A 1 130 ? 1.747 -12.726 96.771 1.00 36.44 403 GLY A N 1
ATOM 855 C CA . GLY A 1 130 ? 0.447 -13.049 96.227 1.00 37.15 403 GLY A CA 1
ATOM 856 C C . GLY A 1 130 ? 0.044 -12.024 95.195 1.00 34.44 403 GLY A C 1
ATOM 857 O O . GLY A 1 130 ? 0.597 -10.923 95.162 1.00 30.37 403 GLY A O 1
ATOM 858 N N . VAL A 1 131 ? -0.910 -12.359 94.345 1.00 36.96 404 VAL A N 1
ATOM 859 C CA . VAL A 1 131 ? -1.358 -11.444 93.308 1.00 35.69 404 VAL A CA 1
ATOM 860 C C . VAL A 1 131 ? -2.509 -10.613 93.856 1.00 34.40 404 VAL A C 1
ATOM 861 O O . VAL A 1 131 ? -3.430 -11.148 94.486 1.00 33.18 404 VAL A O 1
ATOM 865 N N . LEU A 1 132 ? -2.447 -9.298 93.641 1.00 32.62 405 LEU A N 1
ATOM 866 C CA . LEU A 1 132 ? -3.572 -8.430 93.965 1.00 34.57 405 LEU A CA 1
ATOM 867 C C . LEU A 1 132 ? -4.465 -8.291 92.744 1.00 31.97 405 LEU A C 1
ATOM 868 O O . LEU A 1 132 ? -3.982 -7.858 91.689 1.00 33.04 405 LEU A O 1
ATOM 873 N N . PRO A 1 133 ? -5.747 -8.627 92.832 1.00 32.71 406 PRO A N 1
ATOM 874 C CA . PRO A 1 133 ? -6.654 -8.334 91.718 1.00 34.52 406 PRO A CA 1
ATOM 875 C C . PRO A 1 133 ? -6.737 -6.830 91.513 1.00 35.85 406 PRO A C 1
ATOM 876 O O . PRO A 1 133 ? -6.646 -6.051 92.466 1.00 30.71 406 PRO A O 1
ATOM 880 N N . VAL A 1 134 ? -6.927 -6.424 90.257 1.00 34.93 407 VAL A N 1
ATOM 881 C CA . VAL A 1 134 ? -7.038 -4.995 89.967 1.00 32.05 407 VAL A CA 1
ATOM 882 C C . VAL A 1 134 ? -8.202 -4.388 90.739 1.00 33.85 407 VAL A C 1
ATOM 883 O O . VAL A 1 134 ? -8.091 -3.292 91.306 1.00 32.62 407 VAL A O 1
ATOM 887 N N . GLU A 1 135 ? -9.329 -5.093 90.787 1.00 34.55 408 GLU A N 1
ATOM 888 C CA . GLU A 1 135 ? -10.505 -4.630 91.523 1.00 35.48 408 GLU A CA 1
ATOM 889 C C . GLU A 1 135 ? -11.156 -5.784 92.298 1.00 38.31 408 GLU A C 1
ATOM 890 O O . GLU A 1 135 ? -10.850 -6.961 92.059 1.00 38.33 408 GLU A O 1
ATOM 905 N N . ILE B 2 2 ? 24.524 11.220 76.012 1.00 16.24 2 ILE B N 1
ATOM 906 C CA . ILE B 2 2 ? 24.597 12.279 75.016 1.00 15.83 2 ILE B CA 1
ATOM 907 C C . ILE B 2 2 ? 23.381 13.183 75.141 1.00 16.78 2 ILE B C 1
ATOM 908 O O . ILE B 2 2 ? 22.239 12.706 75.126 1.00 18.91 2 ILE B O 1
ATOM 913 N N . SER B 2 3 ? 23.616 14.494 75.254 1.00 16.93 3 SER B N 1
ATOM 914 C CA . SER B 2 3 ? 22.537 15.461 75.378 1.00 17.66 3 SER B CA 1
ATOM 915 C C . SER B 2 3 ? 22.778 16.615 74.415 1.00 17.77 3 SER B C 1
ATOM 916 O O . SER B 2 3 ? 23.885 16.811 73.919 1.00 20.49 3 SER B O 1
ATOM 919 N N . ASP B 2 4 ? 21.732 17.418 74.210 1.00 18.85 4 ASP B N 1
ATOM 920 C CA . ASP B 2 4 ? 21.824 18.668 73.445 1.00 19.21 4 ASP B CA 1
ATOM 921 C C . ASP B 2 4 ? 22.528 18.463 72.103 1.00 20.42 4 ASP B C 1
ATOM 922 O O . ASP B 2 4 ? 23.443 19.194 71.725 1.00 20.06 4 ASP B O 1
ATOM 927 N N . PHE B 2 5 ? 22.079 17.453 71.371 1.00 19.10 5 PHE B N 1
ATOM 928 C CA . PHE B 2 5 ? 22.718 17.075 70.118 1.00 18.85 5 PHE B CA 1
ATOM 929 C C . PHE B 2 5 ? 22.232 18.004 69.010 1.00 21.47 5 PHE B C 1
ATOM 930 O O . PHE B 2 5 ? 21.037 18.018 68.690 1.00 20.80 5 PHE B O 1
ATOM 938 N N . GLU B 2 6 ? 23.147 18.772 68.426 1.00 19.55 6 GLU B N 1
ATOM 939 C CA . GLU B 2 6 ? 22.776 19.767 67.422 1.00 20.52 6 GLU B CA 1
ATOM 940 C C . GLU B 2 6 ? 23.615 19.586 66.168 1.00 26.53 6 GLU B C 1
ATOM 941 O O . GLU B 2 6 ? 24.809 19.276 66.247 1.00 22.95 6 GLU B O 1
ATOM 947 N N . ARG B 2 7 ? 22.976 19.753 65.008 1.00 22.78 7 ARG B N 1
ATOM 948 C CA . ARG B 2 7 ? 23.653 19.667 63.724 1.00 22.55 7 ARG B CA 1
ATOM 949 C C . ARG B 2 7 ? 23.625 21.046 63.079 1.00 25.04 7 ARG B C 1
ATOM 950 O O . ARG B 2 7 ? 22.553 21.642 62.932 1.00 27.66 7 ARG B O 1
ATOM 958 N N . ILE B 2 8 ? 24.793 21.564 62.721 1.00 25.18 8 ILE B N 1
ATOM 959 C CA . ILE B 2 8 ? 24.896 22.931 62.230 1.00 26.32 8 ILE B CA 1
ATOM 960 C C . ILE B 2 8 ? 25.101 22.866 60.726 1.00 24.08 8 ILE B C 1
ATOM 961 O O . ILE B 2 8 ? 26.073 22.275 60.244 1.00 25.18 8 ILE B O 1
ATOM 966 N N . ARG B 2 9 ? 24.153 23.432 59.993 1.00 25.34 9 ARG B N 1
ATOM 967 C CA . ARG B 2 9 ? 24.231 23.493 58.541 1.00 26.36 9 ARG B CA 1
ATOM 968 C C . ARG B 2 9 ? 25.307 24.478 58.090 1.00 29.19 9 ARG B C 1
ATOM 969 O O . ARG B 2 9 ? 25.712 25.377 58.825 1.00 28.07 9 ARG B O 1
ATOM 977 N N . GLU B 2 10 ? 25.761 24.309 56.838 1.00 30.22 10 GLU B N 1
ATOM 978 C CA . GLU B 2 10 ? 26.780 25.208 56.323 1.00 28.12 10 GLU B CA 1
ATOM 979 C C . GLU B 2 10 ? 26.311 26.655 56.362 1.00 29.21 10 GLU B C 1
ATOM 980 O O . GLU B 2 10 ? 27.135 27.571 56.468 1.00 35.96 10 GLU B O 1
ATOM 986 N N . ASP B 2 11 ? 25.002 26.890 56.276 1.00 29.93 11 ASP B N 1
ATOM 987 C CA . ASP B 2 11 ? 24.483 28.251 56.313 1.00 31.11 11 ASP B CA 1
ATOM 988 C C . ASP B 2 11 ? 24.236 28.746 57.732 1.00 30.47 11 ASP B C 1
ATOM 989 O O . ASP B 2 11 ? 23.714 29.852 57.906 1.00 31.47 11 ASP B O 1
ATOM 994 N N . GLY B 2 12 ? 24.612 27.963 58.736 1.00 34.32 12 GLY B N 1
ATOM 995 C CA . GLY B 2 12 ? 24.477 28.392 60.112 1.00 31.35 12 GLY B CA 1
ATOM 996 C C . GLY B 2 12 ? 23.189 27.983 60.791 1.00 32.50 12 GLY B C 1
ATOM 997 O O . GLY B 2 12 ? 23.099 28.087 62.026 1.00 31.90 12 GLY B O 1
ATOM 998 N N . LYS B 2 13 ? 22.188 27.526 60.040 1.00 30.56 13 LYS B N 1
ATOM 999 C CA . LYS B 2 13 ? 20.946 27.085 60.658 1.00 29.01 13 LYS B CA 1
ATOM 1000 C C . LYS B 2 13 ? 21.191 25.788 61.430 1.00 27.52 13 LYS B C 1
ATOM 1001 O O . LYS B 2 13 ? 21.976 24.938 61.010 1.00 28.77 13 LYS B O 1
ATOM 1007 N N . VAL B 2 14 ? 20.555 25.661 62.595 1.00 27.22 14 VAL B N 1
ATOM 1008 C CA . VAL B 2 14 ? 20.821 24.564 63.523 1.00 25.88 14 VAL B CA 1
ATOM 1009 C C . VAL B 2 14 ? 19.641 23.604 63.522 1.00 26.91 14 VAL B C 1
ATOM 1010 O O . VAL B 2 14 ? 18.493 24.014 63.726 1.00 27.44 14 VAL B O 1
ATOM 1014 N N . ILE B 2 15 ? 19.929 22.328 63.331 1.00 25.43 15 ILE B N 1
ATOM 1015 C CA . ILE B 2 15 ? 18.917 21.286 63.358 1.00 25.71 15 ILE B CA 1
ATOM 1016 C C . ILE B 2 15 ? 18.943 20.671 64.747 1.00 24.82 15 ILE B C 1
ATOM 1017 O O . ILE B 2 15 ? 19.960 20.095 65.150 1.00 25.10 15 ILE B O 1
ATOM 1022 N N . ASP B 2 16 ? 17.837 20.803 65.471 1.00 26.93 16 ASP B N 1
ATOM 1023 C CA . ASP B 2 16 ? 17.685 20.218 66.800 1.00 27.43 16 ASP B CA 1
ATOM 1024 C C . ASP B 2 16 ? 17.360 18.739 66.678 1.00 24.77 16 ASP B C 1
ATOM 1025 O O . ASP B 2 16 ? 16.837 18.284 65.657 1.00 25.45 16 ASP B O 1
ATOM 1030 N N . GLU B 2 17 ? 17.668 17.976 67.726 1.00 23.95 17 GLU B N 1
ATOM 1031 C CA . GLU B 2 17 ? 17.445 16.539 67.617 1.00 24.35 17 GLU B CA 1
ATOM 1032 C C . GLU B 2 17 ? 15.956 16.266 67.410 1.00 26.78 17 GLU B C 1
ATOM 1033 O O . GLU B 2 17 ? 15.100 16.923 68.002 1.00 32.27 17 GLU B O 1
ATOM 1039 N N . ASN B 2 18 ? 15.646 15.335 66.508 1.00 34.55 18 ASN B N 1
ATOM 1040 C CA . ASN B 2 18 ? 14.258 15.024 66.138 1.00 46.04 18 ASN B CA 1
ATOM 1041 C C . ASN B 2 18 ? 13.478 16.244 65.611 1.00 47.68 18 ASN B C 1
ATOM 1042 O O . ASN B 2 18 ? 12.240 16.256 65.637 1.00 43.93 18 ASN B O 1
ATOM 1055 N N . THR B 2 20 ? 11.856 17.693 62.563 1.00 36.79 20 THR B N 1
ATOM 1056 C CA . THR B 2 20 ? 11.415 16.876 61.449 1.00 31.99 20 THR B CA 1
ATOM 1057 C C . THR B 2 20 ? 11.708 17.567 60.127 1.00 32.41 20 THR B C 1
ATOM 1058 O O . THR B 2 20 ? 11.972 18.773 60.054 1.00 32.54 20 THR B O 1
ATOM 1062 N N . VAL B 2 21 ? 11.642 16.770 59.060 1.00 32.75 21 VAL B N 1
ATOM 1063 C CA . VAL B 2 21 ? 11.749 17.329 57.722 1.00 33.45 21 VAL B CA 1
ATOM 1064 C C . VAL B 2 21 ? 10.668 18.376 57.506 1.00 34.98 21 VAL B C 1
ATOM 1065 O O . VAL B 2 21 ? 10.931 19.462 56.975 1.00 37.63 21 VAL B O 1
ATOM 1069 N N . ASP B 2 22 ? 9.439 18.073 57.930 1.00 35.98 22 ASP B N 1
ATOM 1070 C CA . ASP B 2 22 ? 8.336 19.015 57.766 1.00 37.61 22 ASP B CA 1
ATOM 1071 C C . ASP B 2 22 ? 8.595 20.322 58.512 1.00 37.46 22 ASP B C 1
ATOM 1072 O O . ASP B 2 22 ? 8.271 21.407 58.015 1.00 38.53 22 ASP B O 1
ATOM 1077 N N . GLN B 2 23 ? 9.171 20.241 59.708 1.00 36.25 23 GLN B N 1
ATOM 1078 C CA . GLN B 2 23 ? 9.479 21.460 60.445 1.00 37.37 23 GLN B CA 1
ATOM 1079 C C . GLN B 2 23 ? 10.510 22.300 59.702 1.00 37.83 23 GLN B C 1
ATOM 1080 O O . GLN B 2 23 ? 10.374 23.525 59.617 1.00 39.39 23 GLN B O 1
ATOM 1094 N N . ILE B 2 25 ? 11.149 22.405 56.411 1.00 36.76 25 ILE B N 1
ATOM 1095 C CA . ILE B 2 25 ? 10.482 23.004 55.259 1.00 47.07 25 ILE B CA 1
ATOM 1096 C C . ILE B 2 25 ? 9.584 24.156 55.699 1.00 47.90 25 ILE B C 1
ATOM 1097 O O . ILE B 2 25 ? 9.534 25.210 55.049 1.00 45.33 25 ILE B O 1
ATOM 1102 N N . ALA B 2 26 ? 8.879 23.985 56.821 1.00 45.58 26 ALA B N 1
ATOM 1103 C CA . ALA B 2 26 ? 7.995 25.041 57.312 1.00 44.90 26 ALA B CA 1
ATOM 1104 C C . ALA B 2 26 ? 8.758 26.319 57.632 1.00 44.95 26 ALA B C 1
ATOM 1105 O O . ALA B 2 26 ? 8.195 27.416 57.555 1.00 50.45 26 ALA B O 1
ATOM 1107 N N . LEU B 2 27 ? 10.025 26.208 58.013 1.00 48.33 27 LEU B N 1
ATOM 1108 C CA . LEU B 2 27 ? 10.820 27.397 58.289 1.00 51.90 27 LEU B CA 1
ATOM 1109 C C . LEU B 2 27 ? 11.388 28.031 57.025 1.00 46.98 27 LEU B C 1
ATOM 1110 O O . LEU B 2 27 ? 12.017 29.091 57.111 1.00 49.81 27 LEU B O 1
ATOM 1115 N N . GLY B 2 28 ? 11.178 27.421 55.864 1.00 47.73 28 GLY B N 1
ATOM 1116 C CA . GLY B 2 28 ? 11.715 27.937 54.625 1.00 40.80 28 GLY B CA 1
ATOM 1117 C C . GLY B 2 28 ? 13.104 27.457 54.278 1.00 45.20 28 GLY B C 1
ATOM 1118 O O . GLY B 2 28 ? 13.728 28.017 53.368 1.00 49.09 28 GLY B O 1
ATOM 1119 N N . TRP B 2 29 ? 13.605 26.428 54.956 1.00 43.37 29 TRP B N 1
ATOM 1120 C CA . TRP B 2 29 ? 14.936 25.912 54.672 1.00 44.51 29 TRP B CA 1
ATOM 1121 C C . TRP B 2 29 ? 14.929 25.041 53.425 1.00 46.00 29 TRP B C 1
ATOM 1122 O O . TRP B 2 29 ? 14.013 24.245 53.211 1.00 46.16 29 TRP B O 1
ATOM 1133 N N . SER B 2 30 ? 15.955 25.202 52.607 1.00 43.42 30 SER B N 1
ATOM 1134 C CA . SER B 2 30 ? 16.261 24.285 51.520 1.00 42.34 30 SER B CA 1
ATOM 1135 C C . SER B 2 30 ? 17.276 23.264 52.005 1.00 38.90 30 SER B C 1
ATOM 1136 O O . SER B 2 30 ? 17.871 23.439 53.066 1.00 37.38 30 SER B O 1
ATOM 1139 N N . PRO B 2 31 ? 17.501 22.174 51.265 1.00 35.14 31 PRO B N 1
ATOM 1140 C CA . PRO B 2 31 ? 18.567 21.248 51.668 1.00 33.69 31 PRO B CA 1
ATOM 1141 C C . PRO B 2 31 ? 19.905 21.965 51.790 1.00 36.70 31 PRO B C 1
ATOM 1142 O O . PRO B 2 31 ? 20.219 22.887 51.034 1.00 34.99 31 PRO B O 1
ATOM 1146 N N . CYS B 2 32 ? 20.699 21.525 52.760 1.00 33.21 32 CYS B N 1
ATOM 1147 C CA . CYS B 2 32 ? 22.014 22.095 52.996 1.00 31.11 32 CYS B CA 1
ATOM 1148 C C . CYS B 2 32 ? 22.875 21.049 53.685 1.00 37.01 32 CYS B C 1
ATOM 1149 O O . CYS B 2 32 ? 22.402 20.344 54.584 1.00 32.84 32 CYS B O 1
ATOM 1152 N N . ARG B 2 33 ? 24.144 20.978 53.292 1.00 29.40 33 ARG B N 1
ATOM 1153 C CA . ARG B 2 33 ? 25.067 20.092 53.985 1.00 28.04 33 ARG B CA 1
ATOM 1154 C C . ARG B 2 33 ? 25.249 20.518 55.439 1.00 30.20 33 ARG B C 1
ATOM 1155 O O . ARG B 2 33 ? 25.149 21.701 55.793 1.00 27.68 33 ARG B O 1
ATOM 1163 N N . VAL B 2 34 ? 25.484 19.524 56.287 1.00 25.59 34 VAL B N 1
ATOM 1164 C CA . VAL B 2 34 ? 25.802 19.734 57.690 1.00 22.81 34 VAL B CA 1
ATOM 1165 C C . VAL B 2 34 ? 27.314 19.658 57.824 1.00 25.64 34 VAL B C 1
ATOM 1166 O O . VAL B 2 34 ? 27.948 18.725 57.303 1.00 24.68 34 VAL B O 1
ATOM 1170 N N . VAL B 2 35 ? 27.900 20.660 58.479 1.00 23.29 35 VAL B N 1
ATOM 1171 C CA . VAL B 2 35 ? 29.348 20.733 58.611 1.00 24.07 35 VAL B CA 1
ATOM 1172 C C . VAL B 2 35 ? 29.814 20.509 60.032 1.00 26.56 35 VAL B C 1
ATOM 1173 O O . VAL B 2 35 ? 31.028 20.358 60.248 1.00 26.00 35 VAL B O 1
ATOM 1177 N N . GLU B 2 36 ? 28.907 20.482 61.000 1.00 22.44 36 GLU B N 1
ATOM 1178 C CA . GLU B 2 36 ? 29.301 20.188 62.370 1.00 21.64 36 GLU B CA 1
ATOM 1179 C C . GLU B 2 36 ? 28.168 19.480 63.096 1.00 21.93 36 GLU B C 1
ATOM 1180 O O . GLU B 2 36 ? 26.996 19.824 62.922 1.00 23.21 36 GLU B O 1
ATOM 1186 N N . ALA B 2 37 ? 28.530 18.491 63.912 1.00 22.42 37 ALA B N 1
ATOM 1187 C CA . ALA B 2 37 ? 27.632 17.913 64.899 1.00 21.46 37 ALA B CA 1
ATOM 1188 C C . ALA B 2 37 ? 28.221 18.219 66.267 1.00 22.94 37 ALA B C 1
ATOM 1189 O O . ALA B 2 37 ? 29.421 18.040 66.465 1.00 23.38 37 ALA B O 1
ATOM 1191 N N . ARG B 2 38 ? 27.393 18.722 67.176 1.00 18.32 38 ARG B N 1
ATOM 1192 C CA . ARG B 2 38 ? 27.828 19.156 68.501 1.00 19.58 38 ARG B CA 1
ATOM 1193 C C . ARG B 2 38 ? 26.936 18.509 69.552 1.00 21.41 38 ARG B C 1
ATOM 1194 O O . ARG B 2 38 ? 25.733 18.352 69.340 1.00 20.17 38 ARG B O 1
ATOM 1202 N N . TRP B 2 39 ? 27.509 18.142 70.704 1.00 18.29 39 TRP B N 1
ATOM 1203 C CA . TRP B 2 39 ? 26.659 17.554 71.739 1.00 14.72 39 TRP B CA 1
ATOM 1204 C C . TRP B 2 39 ? 27.344 17.706 73.083 1.00 18.49 39 TRP B C 1
ATOM 1205 O O . TRP B 2 39 ? 28.534 18.012 73.157 1.00 16.47 39 TRP B O 1
ATOM 1216 N N . ARG B 2 40 ? 26.564 17.497 74.145 1.00 15.94 40 ARG B N 1
ATOM 1217 C CA . ARG B 2 40 ? 27.068 17.521 75.516 1.00 15.67 40 ARG B CA 1
ATOM 1218 C C . ARG B 2 40 ? 27.242 16.108 76.063 1.00 16.54 40 ARG B C 1
ATOM 1219 O O . ARG B 2 40 ? 26.368 15.245 75.905 1.00 16.42 40 ARG B O 1
ATOM 1227 N N . TRP B 2 41 ? 28.379 15.885 76.719 1.00 16.96 41 TRP B N 1
ATOM 1228 C CA . TRP B 2 41 ? 28.652 14.667 77.473 1.00 17.95 41 TRP B CA 1
ATOM 1229 C C . TRP B 2 41 ? 29.155 15.135 78.827 1.00 17.47 41 TRP B C 1
ATOM 1230 O O . TRP B 2 41 ? 30.213 15.774 78.904 1.00 18.04 41 TRP B O 1
ATOM 1241 N N . GLN B 2 42 ? 28.362 14.880 79.864 1.00 14.76 42 GLN B N 1
ATOM 1242 C CA . GLN B 2 42 ? 28.658 15.372 81.206 1.00 18.39 42 GLN B CA 1
ATOM 1243 C C . GLN B 2 42 ? 28.851 16.888 81.147 1.00 15.92 42 GLN B C 1
ATOM 1244 O O . GLN B 2 42 ? 27.909 17.617 80.818 1.00 19.34 42 GLN B O 1
ATOM 1250 N N . GLU B 2 43 ? 30.060 17.376 81.429 1.00 16.74 43 GLU B N 1
ATOM 1251 C CA . GLU B 2 43 ? 30.294 18.815 81.536 1.00 19.38 43 GLU B CA 1
ATOM 1252 C C . GLU B 2 43 ? 31.070 19.358 80.349 1.00 21.05 43 GLU B C 1
ATOM 1253 O O . GLU B 2 43 ? 31.701 20.418 80.442 1.00 27.18 43 GLU B O 1
ATOM 1259 N N . GLN B 2 44 ? 31.062 18.637 79.245 1.00 18.21 44 GLN B N 1
ATOM 1260 C CA . GLN B 2 44 ? 31.865 18.974 78.089 1.00 23.25 44 GLN B CA 1
ATOM 1261 C C . GLN B 2 44 ? 30.965 19.091 76.877 1.00 22.41 44 GLN B C 1
ATOM 1262 O O . GLN B 2 44 ? 30.064 18.263 76.686 1.00 20.75 44 GLN B O 1
ATOM 1268 N N . LEU B 2 45 ? 31.250 20.091 76.045 1.00 17.84 45 LEU B N 1
ATOM 1269 C CA . LEU B 2 45 ? 30.674 20.184 74.717 1.00 16.06 45 LEU B CA 1
ATOM 1270 C C . LEU B 2 45 ? 31.681 19.584 73.745 1.00 17.85 45 LEU B C 1
ATOM 1271 O O . LEU B 2 45 ? 32.870 19.919 73.778 1.00 22.57 45 LEU B O 1
ATOM 1276 N N . LEU B 2 46 ? 31.218 18.661 72.933 1.00 18.58 46 LEU B N 1
ATOM 1277 C CA . LEU B 2 46 ? 32.076 17.940 72.003 1.00 17.22 46 LEU B CA 1
ATOM 1278 C C . LEU B 2 46 ? 31.518 18.132 70.610 1.00 18.95 46 LEU B C 1
ATOM 1279 O O . LEU B 2 46 ? 30.324 18.380 70.439 1.00 19.75 46 LEU B O 1
ATOM 1284 N N . SER B 2 47 ? 32.388 18.006 69.612 1.00 20.77 47 SER B N 1
ATOM 1285 C CA . SER B 2 47 ? 31.920 18.185 68.246 1.00 19.88 47 SER B CA 1
ATOM 1286 C C . SER B 2 47 ? 32.796 17.419 67.276 1.00 24.30 47 SER B C 1
ATOM 1287 O O . SER B 2 47 ? 33.949 17.091 67.562 1.00 21.54 47 SER B O 1
ATOM 1290 N N . VAL B 2 48 ? 32.235 17.186 66.096 1.00 23.67 48 VAL B N 1
ATOM 1291 C CA . VAL B 2 48 ? 32.994 16.729 64.937 1.00 24.95 48 VAL B CA 1
ATOM 1292 C C . VAL B 2 48 ? 32.669 17.688 63.803 1.00 22.05 48 VAL B C 1
ATOM 1293 O O . VAL B 2 48 ? 31.524 18.132 63.667 1.00 26.24 48 VAL B O 1
ATOM 1297 N N . VAL B 2 49 ? 33.686 18.072 63.034 1.00 24.15 49 VAL B N 1
ATOM 1298 C CA . VAL B 2 49 ? 33.548 19.114 62.030 1.00 22.14 49 VAL B CA 1
ATOM 1299 C C . VAL B 2 49 ? 34.121 18.592 60.722 1.00 24.48 49 VAL B C 1
ATOM 1300 O O . VAL B 2 49 ? 35.192 17.977 60.713 1.00 27.36 49 VAL B O 1
ATOM 1304 N N . ASN B 2 50 ? 33.387 18.797 59.635 1.00 23.61 50 ASN B N 1
ATOM 1305 C CA . ASN B 2 50 ? 33.832 18.379 58.303 1.00 24.16 50 ASN B CA 1
ATOM 1306 C C . ASN B 2 50 ? 33.193 19.333 57.313 1.00 25.94 50 ASN B C 1
ATOM 1307 O O . ASN B 2 50 ? 31.985 19.249 57.064 1.00 26.23 50 ASN B O 1
ATOM 1312 N N . SER B 2 51 ? 34.010 20.216 56.730 1.00 26.36 51 SER B N 1
ATOM 1313 C CA . SER B 2 51 ? 33.495 21.196 55.786 1.00 35.88 51 SER B CA 1
ATOM 1314 C C . SER B 2 51 ? 32.919 20.543 54.538 1.00 33.07 51 SER B C 1
ATOM 1315 O O . SER B 2 51 ? 32.085 21.159 53.870 1.00 31.12 51 SER B O 1
ATOM 1318 N N . ARG B 2 52 ? 33.325 19.304 54.223 1.00 36.67 52 ARG B N 1
ATOM 1319 C CA . ARG B 2 52 ? 32.758 18.573 53.092 1.00 36.21 52 ARG B CA 1
ATOM 1320 C C . ARG B 2 52 ? 31.377 18.003 53.391 1.00 33.81 52 ARG B C 1
ATOM 1321 O O . ARG B 2 52 ? 30.712 17.494 52.476 1.00 28.90 52 ARG B O 1
ATOM 1329 N N . GLY B 2 53 ? 30.940 18.071 54.632 1.00 32.48 53 GLY B N 1
ATOM 1330 C CA . GLY B 2 53 ? 29.624 17.585 54.964 1.00 26.91 53 GLY B CA 1
ATOM 1331 C C . GLY B 2 53 ? 29.687 16.283 55.753 1.00 27.33 53 GLY B C 1
ATOM 1332 O O . GLY B 2 53 ? 30.612 15.464 55.610 1.00 25.59 53 GLY B O 1
ATOM 1333 N N . LEU B 2 54 ? 28.706 16.106 56.622 1.00 23.49 54 LEU B N 1
ATOM 1334 C CA . LEU B 2 54 ? 28.606 14.885 57.397 1.00 21.57 54 LEU B CA 1
ATOM 1335 C C . LEU B 2 54 ? 27.141 14.614 57.666 1.00 23.85 54 LEU B C 1
ATOM 1336 O O . LEU B 2 54 ? 26.304 15.514 57.627 1.00 26.31 54 LEU B O 1
ATOM 1341 N N . LEU B 2 55 ? 26.836 13.349 57.929 1.00 23.03 55 LEU B N 1
ATOM 1342 C CA . LEU B 2 55 ? 25.500 12.933 58.317 1.00 20.77 55 LEU B CA 1
ATOM 1343 C C . LEU B 2 55 ? 25.628 12.229 59.655 1.00 23.00 55 LEU B C 1
ATOM 1344 O O . LEU B 2 55 ? 26.267 11.178 59.735 1.00 27.22 55 LEU B O 1
ATOM 1349 N N . ALA B 2 56 ? 25.027 12.803 60.693 1.00 19.52 56 ALA B N 1
ATOM 1350 C CA . ALA B 2 56 ? 25.206 12.312 62.065 1.00 20.53 56 ALA B CA 1
ATOM 1351 C C . ALA B 2 56 ? 23.872 11.943 62.689 1.00 17.92 56 ALA B C 1
ATOM 1352 O O . ALA B 2 56 ? 22.892 12.677 62.534 1.00 22.06 56 ALA B O 1
ATOM 1354 N N . ILE B 2 57 ? 23.841 10.811 63.416 1.00 18.35 57 ILE B N 1
ATOM 1355 C CA . ILE B 2 57 ? 22.714 10.434 64.268 1.00 16.24 57 ILE B CA 1
ATOM 1356 C C . ILE B 2 57 ? 23.239 10.055 65.647 1.00 21.61 57 ILE B C 1
ATOM 1357 O O . ILE B 2 57 ? 24.395 9.654 65.799 1.00 20.28 57 ILE B O 1
ATOM 1362 N N . VAL B 2 58 ? 22.386 10.189 66.655 1.00 16.85 58 VAL B N 1
ATOM 1363 C CA . VAL B 2 58 ? 22.668 9.619 67.975 1.00 14.67 58 VAL B CA 1
ATOM 1364 C C . VAL B 2 58 ? 22.065 8.219 67.995 1.00 14.60 58 VAL B C 1
ATOM 1365 O O . VAL B 2 58 ? 20.885 8.027 67.677 1.00 19.28 58 VAL B O 1
ATOM 1369 N N . VAL B 2 59 ? 22.897 7.236 68.271 1.00 14.89 59 VAL B N 1
ATOM 1370 C CA . VAL B 2 59 ? 22.447 5.848 68.323 1.00 20.06 59 VAL B CA 1
ATOM 1371 C C . VAL B 2 59 ? 21.473 5.796 69.497 1.00 18.43 59 VAL B C 1
ATOM 1372 O O . VAL B 2 59 ? 21.661 6.542 70.476 1.00 16.71 59 VAL B O 1
ATOM 1376 N N . PRO B 2 60 ? 20.408 4.980 69.449 1.00 19.95 60 PRO B N 1
ATOM 1377 C CA . PRO B 2 60 ? 19.392 5.046 70.517 1.00 17.62 60 PRO B CA 1
ATOM 1378 C C . PRO B 2 60 ? 19.897 4.659 71.897 1.00 19.13 60 PRO B C 1
ATOM 1379 O O . PRO B 2 60 ? 19.195 4.956 72.879 1.00 18.73 60 PRO B O 1
ATOM 1383 N N . ASP B 2 61 ? 21.107 4.107 72.026 1.00 15.59 61 ASP B N 1
ATOM 1384 C CA . ASP B 2 61 ? 21.659 3.895 73.360 1.00 15.54 61 ASP B CA 1
ATOM 1385 C C . ASP B 2 61 ? 22.129 5.198 74.028 1.00 14.05 61 ASP B C 1
ATOM 1386 O O . ASP B 2 61 ? 22.498 5.178 75.207 1.00 18.50 61 ASP B O 1
ATOM 1391 N N . ARG B 2 62 ? 22.070 6.326 73.309 1.00 16.41 62 ARG B N 1
ATOM 1392 C CA . ARG B 2 62 ? 22.462 7.643 73.802 1.00 17.03 62 ARG B CA 1
ATOM 1393 C C . ARG B 2 62 ? 23.909 7.672 74.271 1.00 17.27 62 ARG B C 1
ATOM 1394 O O . ARG B 2 62 ? 24.287 8.498 75.110 1.00 15.73 62 ARG B O 1
ATOM 1402 N N . GLN B 2 63 ? 24.748 6.788 73.746 1.00 15.04 63 GLN B N 1
ATOM 1403 C CA . GLN B 2 63 ? 26.154 6.853 74.141 1.00 17.11 63 GLN B CA 1
ATOM 1404 C C . GLN B 2 63 ? 27.080 6.572 72.973 1.00 17.30 63 GLN B C 1
ATOM 1405 O O . GLN B 2 63 ? 28.290 6.407 73.170 1.00 16.01 63 GLN B O 1
ATOM 1411 N N . HIS B 2 64 ? 26.553 6.567 71.761 1.00 14.18 64 HIS B N 1
ATOM 1412 C CA . HIS B 2 64 ? 27.353 6.530 70.554 1.00 15.53 64 HIS B CA 1
ATOM 1413 C C . HIS B 2 64 ? 26.691 7.431 69.538 1.00 17.05 64 HIS B C 1
ATOM 1414 O O . HIS B 2 64 ? 25.478 7.648 69.581 1.00 17.19 64 HIS B O 1
ATOM 1421 N N . LEU B 2 65 ? 27.506 7.963 68.639 1.00 17.73 65 LEU B N 1
ATOM 1422 C CA . LEU B 2 65 ? 27.011 8.612 67.440 1.00 15.65 65 LEU B CA 1
ATOM 1423 C C . LEU B 2 65 ? 27.503 7.806 66.254 1.00 18.82 65 LEU B C 1
ATOM 1424 O O . LEU B 2 65 ? 28.567 7.171 66.305 1.00 19.76 65 LEU B O 1
ATOM 1429 N N . ALA B 2 66 ? 26.675 7.753 65.224 1.00 18.43 66 ALA B N 1
ATOM 1430 C CA . ALA B 2 66 ? 27.072 7.183 63.948 1.00 16.90 66 ALA B CA 1
ATOM 1431 C C . ALA B 2 66 ? 27.242 8.362 63.010 1.00 18.54 66 ALA B C 1
ATOM 1432 O O . ALA B 2 66 ? 26.345 9.206 62.916 1.00 20.57 66 ALA B O 1
ATOM 1434 N N . ILE B 2 67 ? 28.416 8.463 62.392 1.00 19.80 67 ILE B N 1
ATOM 1435 C CA . ILE B 2 67 ? 28.785 9.643 61.617 1.00 22.64 67 ILE B CA 1
ATOM 1436 C C . ILE B 2 67 ? 29.177 9.183 60.233 1.00 21.88 67 ILE B C 1
ATOM 1437 O O . ILE B 2 67 ? 30.193 8.497 60.080 1.00 22.63 67 ILE B O 1
ATOM 1442 N N . LEU B 2 68 ? 28.409 9.590 59.231 1.00 21.72 68 LEU B N 1
ATOM 1443 C CA . LEU B 2 68 ? 28.773 9.373 57.840 1.00 24.78 68 LEU B CA 1
ATOM 1444 C C . LEU B 2 68 ? 29.557 10.597 57.367 1.00 24.92 68 LEU B C 1
ATOM 1445 O O . LEU B 2 68 ? 29.015 11.702 57.305 1.00 24.61 68 LEU B O 1
ATOM 1450 N N . TRP B 2 69 ? 30.826 10.385 57.037 1.00 25.82 69 TRP B N 1
ATOM 1451 C CA . TRP B 2 69 ? 31.835 11.428 56.911 1.00 27.28 69 TRP B CA 1
ATOM 1452 C C . TRP B 2 69 ? 32.228 11.591 55.448 1.00 24.77 69 TRP B C 1
ATOM 1453 O O . TRP B 2 69 ? 32.814 10.679 54.862 1.00 26.04 69 TRP B O 1
ATOM 1464 N N . ASN B 2 70 ? 31.922 12.744 54.850 1.00 24.67 70 ASN B N 1
ATOM 1465 C CA . ASN B 2 70 ? 32.197 12.873 53.416 1.00 26.47 70 ASN B CA 1
ATOM 1466 C C . ASN B 2 70 ? 33.698 12.962 53.158 1.00 31.20 70 ASN B C 1
ATOM 1467 O O . ASN B 2 70 ? 34.407 13.739 53.806 1.00 32.09 70 ASN B O 1
ATOM 1472 N N . ASP B 2 71 ? 34.178 12.173 52.192 1.00 31.81 71 ASP B N 1
ATOM 1473 C CA . ASP B 2 71 ? 35.606 12.059 51.916 1.00 35.98 71 ASP B CA 1
ATOM 1474 C C . ASP B 2 71 ? 36.073 12.890 50.723 1.00 39.34 71 ASP B C 1
ATOM 1475 O O . ASP B 2 71 ? 37.279 12.924 50.461 1.00 38.60 71 ASP B O 1
ATOM 1480 N N . ASP B 2 72 ? 35.174 13.538 49.989 1.00 37.26 72 ASP B N 1
ATOM 1481 C CA . ASP B 2 72 ? 35.607 14.460 48.931 1.00 41.94 72 ASP B CA 1
ATOM 1482 C C . ASP B 2 72 ? 34.567 15.570 48.775 1.00 36.77 72 ASP B C 1
ATOM 1483 O O . ASP B 2 72 ? 33.724 15.781 49.653 1.00 36.12 72 ASP B O 1
ATOM 1488 N N . ASP B 2 73 ? 34.621 16.282 47.641 1.00 50.38 73 ASP B N 1
ATOM 1489 C CA . ASP B 2 73 ? 33.741 17.423 47.407 1.00 52.91 73 ASP B CA 1
ATOM 1490 C C . ASP B 2 73 ? 32.398 17.036 46.806 1.00 51.29 73 ASP B C 1
ATOM 1491 O O . ASP B 2 73 ? 31.540 17.911 46.629 1.00 51.71 73 ASP B O 1
ATOM 1496 N N . THR B 2 74 ? 32.195 15.757 46.491 1.00 47.11 74 THR B N 1
ATOM 1497 C CA . THR B 2 74 ? 31.013 15.341 45.754 1.00 44.97 74 THR B CA 1
ATOM 1498 C C . THR B 2 74 ? 29.788 15.149 46.626 1.00 46.11 74 THR B C 1
ATOM 1499 O O . THR B 2 74 ? 28.669 15.207 46.103 1.00 42.81 74 THR B O 1
ATOM 1503 N N . GLY B 2 75 ? 29.963 14.902 47.931 1.00 34.16 75 GLY B N 1
ATOM 1504 C CA . GLY B 2 75 ? 28.860 14.484 48.757 1.00 30.06 75 GLY B CA 1
ATOM 1505 C C . GLY B 2 75 ? 28.509 13.017 48.646 1.00 39.10 75 GLY B C 1
ATOM 1506 O O . GLY B 2 75 ? 27.570 12.570 49.320 1.00 39.42 75 GLY B O 1
ATOM 1507 N N . VAL B 2 76 ? 29.232 12.253 47.827 1.00 34.96 76 VAL B N 1
ATOM 1508 C CA . VAL B 2 76 ? 28.947 10.836 47.624 1.00 33.81 76 VAL B CA 1
ATOM 1509 C C . VAL B 2 76 ? 29.920 9.983 48.428 1.00 33.00 76 VAL B C 1
ATOM 1510 O O . VAL B 2 76 ? 29.524 9.319 49.394 1.00 33.21 76 VAL B O 1
ATOM 1514 N N . ALA B 2 77 ? 31.194 9.984 48.029 1.00 33.58 77 ALA B N 1
ATOM 1515 C CA . ALA B 2 77 ? 32.191 9.167 48.715 1.00 32.76 77 ALA B CA 1
ATOM 1516 C C . ALA B 2 77 ? 32.238 9.524 50.193 1.00 34.90 77 ALA B C 1
ATOM 1517 O O . ALA B 2 77 ? 32.353 10.697 50.551 1.00 31.11 77 ALA B O 1
ATOM 1519 N N . ALA B 2 78 ? 32.137 8.515 51.050 1.00 30.24 78 ALA B N 1
ATOM 1520 C CA . ALA B 2 78 ? 32.090 8.764 52.488 1.00 28.74 78 ALA B CA 1
ATOM 1521 C C . ALA B 2 78 ? 32.544 7.518 53.232 1.00 30.43 78 ALA B C 1
ATOM 1522 O O . ALA B 2 78 ? 32.618 6.421 52.673 1.00 32.98 78 ALA B O 1
ATOM 1524 N N . THR B 2 79 ? 32.813 7.706 54.519 1.00 29.08 79 THR B N 1
ATOM 1525 C CA . THR B 2 79 ? 33.215 6.634 55.418 1.00 29.13 79 THR B CA 1
ATOM 1526 C C . THR B 2 79 ? 32.343 6.698 56.666 1.00 27.68 79 THR B C 1
ATOM 1527 O O . THR B 2 79 ? 32.118 7.782 57.210 1.00 27.15 79 THR B O 1
ATOM 1531 N N . LEU B 2 80 ? 31.830 5.547 57.107 1.00 24.41 80 LEU B N 1
ATOM 1532 C CA . LEU B 2 80 ? 30.996 5.510 58.308 1.00 22.42 80 LEU B CA 1
ATOM 1533 C C . LEU B 2 80 ? 31.862 5.269 59.535 1.00 24.98 80 LEU B C 1
ATOM 1534 O O . LEU B 2 80 ? 32.660 4.316 59.559 1.00 26.28 80 LEU B O 1
ATOM 1539 N N . TYR B 2 81 ? 31.660 6.095 60.570 1.00 24.59 81 TYR B N 1
ATOM 1540 C CA . TYR B 2 81 ? 32.312 5.932 61.860 1.00 23.47 81 TYR B CA 1
ATOM 1541 C C . TYR B 2 81 ? 31.267 5.800 62.960 1.00 25.22 81 TYR B C 1
ATOM 1542 O O . TYR B 2 81 ? 30.217 6.450 62.913 1.00 24.66 81 TYR B O 1
ATOM 1551 N N . VAL B 2 82 ? 31.568 4.970 63.957 1.00 22.46 82 VAL B N 1
ATOM 1552 C CA . VAL B 2 82 ? 30.878 5.016 65.245 1.00 18.43 82 VAL B CA 1
ATOM 1553 C C . VAL B 2 82 ? 31.779 5.758 66.221 1.00 18.48 82 VAL B C 1
ATOM 1554 O O . VAL B 2 82 ? 32.949 5.396 66.385 1.00 23.19 82 VAL B O 1
ATOM 1558 N N . VAL B 2 83 ? 31.244 6.795 66.867 1.00 17.21 83 VAL B N 1
ATOM 1559 C CA . VAL B 2 83 ?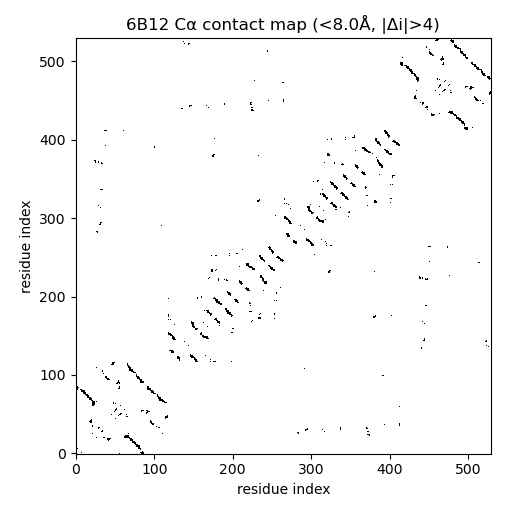 32.012 7.649 67.761 1.00 16.73 83 VAL B CA 1
ATOM 1560 C C . VAL B 2 83 ? 31.441 7.494 69.166 1.00 17.68 83 VAL B C 1
ATOM 1561 O O . VAL B 2 83 ? 30.221 7.541 69.356 1.00 21.40 83 VAL B O 1
ATOM 1565 N N . SER B 2 84 ? 32.311 7.308 70.145 1.00 19.07 84 SER B N 1
ATOM 1566 C CA . SER B 2 84 ? 31.813 7.241 71.513 1.00 17.54 84 SER B CA 1
ATOM 1567 C C . SER B 2 84 ? 31.252 8.594 71.967 1.00 22.58 84 SER B C 1
ATOM 1568 O O . SER B 2 84 ? 31.661 9.668 71.502 1.00 21.14 84 SER B O 1
ATOM 1571 N N . GLY B 2 85 ? 30.298 8.536 72.904 1.00 22.06 85 GLY B N 1
ATOM 1572 C CA . GLY B 2 85 ? 29.707 9.768 73.406 1.00 22.65 85 GLY B CA 1
ATOM 1573 C C . GLY B 2 85 ? 30.709 10.726 74.013 1.00 18.04 85 GLY B C 1
ATOM 1574 O O . GLY B 2 85 ? 30.538 11.940 73.923 1.00 17.33 85 GLY B O 1
ATOM 1575 N N . ASP B 2 86 ? 31.776 10.211 74.617 1.00 15.78 86 ASP B N 1
ATOM 1576 C CA . ASP B 2 86 ? 32.776 11.100 75.184 1.00 20.98 86 ASP B CA 1
ATOM 1577 C C . ASP B 2 86 ? 33.824 11.532 74.168 1.00 21.24 86 ASP B C 1
ATOM 1578 O O . ASP B 2 86 ? 34.781 12.225 74.538 1.00 21.14 86 ASP B O 1
ATOM 1583 N N . ARG B 2 87 ? 33.653 11.146 72.904 1.00 22.00 87 ARG B N 1
ATOM 1584 C CA . ARG B 2 87 ? 34.490 11.539 71.769 1.00 22.30 87 ARG B CA 1
ATOM 1585 C C . ARG B 2 87 ? 35.902 10.968 71.859 1.00 29.25 87 ARG B C 1
ATOM 1586 O O . ARG B 2 87 ? 36.775 11.368 71.085 1.00 34.00 87 ARG B O 1
ATOM 1594 N N . GLN B 2 88 ? 36.153 10.027 72.769 1.00 22.95 88 GLN B N 1
ATOM 1595 C CA . GLN B 2 88 ? 37.509 9.506 72.923 1.00 24.24 88 GLN B CA 1
ATOM 1596 C C . GLN B 2 88 ? 37.827 8.386 71.941 1.00 33.96 88 GLN B C 1
ATOM 1597 O O . GLN B 2 88 ? 39.007 8.097 71.713 1.00 36.32 88 GLN B O 1
ATOM 1603 N N . GLN B 2 89 ? 36.815 7.739 71.372 1.00 24.40 89 GLN B N 1
ATOM 1604 C CA . GLN B 2 89 ? 37.034 6.572 70.533 1.00 28.98 89 GLN B CA 1
ATOM 1605 C C . GLN B 2 89 ? 36.245 6.734 69.252 1.00 28.40 89 GLN B C 1
ATOM 1606 O O . GLN B 2 89 ? 35.129 7.262 69.263 1.00 23.69 89 GLN B O 1
ATOM 1612 N N . GLN B 2 90 ? 36.838 6.291 68.152 1.00 25.77 90 GLN B N 1
ATOM 1613 C CA . GLN B 2 90 ? 36.128 6.135 66.899 1.00 24.09 90 GLN B CA 1
ATOM 1614 C C . GLN B 2 90 ? 36.427 4.745 66.367 1.00 27.14 90 GLN B C 1
ATOM 1615 O O . GLN B 2 90 ? 37.520 4.208 66.571 1.00 27.47 90 GLN B O 1
ATOM 1621 N N . ILE B 2 91 ? 35.433 4.147 65.724 1.00 22.47 91 ILE B N 1
ATOM 1622 C CA . ILE B 2 91 ? 35.599 2.877 65.034 1.00 23.55 91 ILE B CA 1
ATOM 1623 C C . ILE B 2 91 ? 35.075 3.051 63.618 1.00 24.25 91 ILE B C 1
ATOM 1624 O O . ILE B 2 91 ? 33.923 3.447 63.421 1.00 30.04 91 ILE B O 1
ATOM 1629 N N . ARG B 2 92 ? 35.912 2.750 62.633 1.00 25.70 92 ARG B N 1
ATOM 1630 C CA . ARG B 2 92 ? 35.475 2.821 61.247 1.00 28.98 92 ARG B CA 1
ATOM 1631 C C . ARG B 2 92 ? 34.740 1.539 60.881 1.00 29.74 92 ARG B C 1
ATOM 1632 O O . ARG B 2 92 ? 35.239 0.442 61.134 1.00 28.84 92 ARG B O 1
ATOM 1640 N N . ILE B 2 93 ? 33.565 1.671 60.279 1.00 26.51 93 ILE B N 1
ATOM 1641 C CA . ILE B 2 93 ? 32.771 0.516 59.881 1.00 28.49 93 ILE B CA 1
ATOM 1642 C C . ILE B 2 93 ? 33.202 0.103 58.473 1.00 31.68 93 ILE B C 1
ATOM 1643 O O . ILE B 2 93 ? 33.301 0.946 57.572 1.00 31.00 93 ILE B O 1
ATOM 1648 N N . ALA B 2 94 ? 33.515 -1.182 58.292 1.00 29.05 94 ALA B N 1
ATOM 1649 C CA . ALA B 2 94 ? 33.943 -1.664 56.980 1.00 31.82 94 ALA B CA 1
ATOM 1650 C C . ALA B 2 94 ? 32.864 -1.411 55.937 1.00 29.22 94 ALA B C 1
ATOM 1651 O O . ALA B 2 94 ? 31.669 -1.580 56.200 1.00 33.68 94 ALA B O 1
ATOM 1653 N N . ASP B 2 95 ? 33.289 -1.013 54.736 1.00 33.78 95 ASP B N 1
ATOM 1654 C CA . ASP B 2 95 ? 32.357 -0.874 53.631 1.00 31.90 95 ASP B CA 1
ATOM 1655 C C . ASP B 2 95 ? 32.777 -1.732 52.439 1.00 32.54 95 ASP B C 1
ATOM 1656 O O . ASP B 2 95 ? 32.301 -1.523 51.323 1.00 33.78 95 ASP B O 1
ATOM 1661 N N . GLN B 2 96 ? 33.650 -2.716 52.676 1.00 36.73 96 GLN B N 1
ATOM 1662 C CA . GLN B 2 96 ? 33.845 -3.871 51.796 1.00 32.07 96 GLN B CA 1
ATOM 1663 C C . GLN B 2 96 ? 33.162 -5.035 52.503 1.00 33.00 96 GLN B C 1
ATOM 1664 O O . GLN B 2 96 ? 33.688 -5.569 53.484 1.00 40.03 96 GLN B O 1
ATOM 1670 N N . LEU B 2 97 ? 31.977 -5.401 52.028 1.00 36.43 97 LEU B N 1
ATOM 1671 C CA . LEU B 2 97 ? 31.084 -6.314 52.725 1.00 36.35 97 LEU B CA 1
ATOM 1672 C C . LEU B 2 97 ? 31.008 -7.660 52.020 1.00 36.59 97 LEU B C 1
ATOM 1673 O O . LEU B 2 97 ? 30.950 -7.727 50.793 1.00 32.24 97 LEU B O 1
ATOM 1678 N N . LEU B 2 98 ? 31.003 -8.734 52.799 1.00 33.46 98 LEU B N 1
ATOM 1679 C CA . LEU B 2 98 ? 30.794 -10.059 52.240 1.00 36.53 98 LEU B CA 1
ATOM 1680 C C . LEU B 2 98 ? 29.302 -10.254 51.983 1.00 35.55 98 LEU B C 1
ATOM 1681 O O . LEU B 2 98 ? 28.494 -10.237 52.918 1.00 40.41 98 LEU B O 1
ATOM 1686 N N . ILE B 2 99 ? 28.934 -10.409 50.714 1.00 33.91 99 ILE B N 1
ATOM 1687 C CA . ILE B 2 99 ? 27.540 -10.535 50.301 1.00 37.35 99 ILE B CA 1
ATOM 1688 C C . ILE B 2 99 ? 27.460 -11.679 49.309 1.00 44.46 99 ILE B C 1
ATOM 1689 O O . ILE B 2 99 ? 28.077 -11.613 48.238 1.00 43.49 99 ILE B O 1
ATOM 1694 N N . ASN B 2 100 ? 26.698 -12.715 49.653 1.00 42.34 100 ASN B N 1
ATOM 1695 C CA . ASN B 2 100 ? 26.539 -13.892 48.796 1.00 48.16 100 ASN B CA 1
ATOM 1696 C C . ASN B 2 100 ? 27.906 -14.453 48.399 1.00 48.51 100 ASN B C 1
ATOM 1697 O O . ASN B 2 100 ? 28.177 -14.762 47.234 1.00 42.98 100 ASN B O 1
ATOM 1702 N N . GLY B 2 101 ? 28.794 -14.550 49.388 1.00 42.00 101 GLY B N 1
ATOM 1703 C CA . GLY B 2 101 ? 30.085 -15.172 49.185 1.00 44.43 101 GLY B CA 1
ATOM 1704 C C . GLY B 2 101 ? 31.142 -14.318 48.513 1.00 44.71 101 GLY B C 1
ATOM 1705 O O . GLY B 2 101 ? 32.271 -14.794 48.337 1.00 44.39 101 GLY B O 1
ATOM 1706 N N . GLN B 2 102 ? 30.830 -13.081 48.133 1.00 39.43 102 GLN B N 1
ATOM 1707 C CA . GLN B 2 102 ? 31.780 -12.213 47.450 1.00 43.30 102 GLN B CA 1
ATOM 1708 C C . GLN B 2 102 ? 31.989 -10.936 48.249 1.00 40.19 102 GLN B C 1
ATOM 1709 O O . GLN B 2 102 ? 31.030 -10.363 48.771 1.00 39.52 102 GLN B O 1
ATOM 1711 N N . LEU B 2 103 ? 33.246 -10.495 48.332 1.00 37.70 103 LEU B N 1
ATOM 1712 C CA . LEU B 2 103 ? 33.569 -9.189 48.899 1.00 36.25 103 LEU B CA 1
ATOM 1713 C C . LEU B 2 103 ? 33.168 -8.090 47.922 1.00 40.05 103 LEU B C 1
ATOM 1714 O O . LEU B 2 103 ? 33.666 -8.039 46.789 1.00 41.59 103 LEU B O 1
ATOM 1719 N N . GLU B 2 104 ? 32.269 -7.214 48.360 1.00 32.83 104 GLU B N 1
ATOM 1720 C CA . GLU B 2 104 ? 31.689 -6.171 47.527 1.00 34.67 104 GLU B CA 1
ATOM 1721 C C . GLU B 2 104 ? 32.068 -4.819 48.102 1.00 36.97 104 GLU B C 1
ATOM 1722 O O . GLU B 2 104 ? 31.783 -4.541 49.274 1.00 34.87 104 GLU B O 1
ATOM 1728 N N . ALA B 2 105 ? 32.700 -3.977 47.289 1.00 34.65 105 ALA B N 1
ATOM 1729 C CA . ALA B 2 105 ? 32.876 -2.590 47.699 1.00 37.89 105 ALA B CA 1
ATOM 1730 C C . ALA B 2 105 ? 31.549 -1.844 47.609 1.00 34.06 105 ALA B C 1
ATOM 1731 O O . ALA B 2 105 ? 30.681 -2.173 46.789 1.00 33.42 105 ALA B O 1
ATOM 1733 N N . GLY B 2 106 ? 31.402 -0.823 48.452 1.00 31.31 106 GLY B N 1
ATOM 1734 C CA . GLY B 2 106 ? 30.217 0.008 48.402 1.00 28.49 106 GLY B CA 1
ATOM 1735 C C . GLY B 2 106 ? 30.387 1.246 49.261 1.00 27.65 106 GLY B C 1
ATOM 1736 O O . GLY B 2 106 ? 31.465 1.520 49.796 1.00 31.93 106 GLY B O 1
ATOM 1737 N N . ILE B 2 107 ? 29.301 2.007 49.375 1.00 29.63 107 ILE B N 1
ATOM 1738 C CA . ILE B 2 107 ? 29.321 3.312 50.036 1.00 26.48 107 ILE B CA 1
ATOM 1739 C C . ILE B 2 107 ? 28.122 3.415 50.966 1.00 25.91 107 ILE B C 1
ATOM 1740 O O . ILE B 2 107 ? 26.984 3.215 50.535 1.00 27.13 107 ILE B O 1
ATOM 1745 N N . TYR B 2 108 ? 28.366 3.763 52.232 1.00 26.44 108 TYR B N 1
ATOM 1746 C CA . TYR B 2 108 ? 27.249 4.023 53.128 1.00 24.90 108 TYR B CA 1
ATOM 1747 C C . TYR B 2 108 ? 26.584 5.341 52.742 1.00 30.11 108 TYR B C 1
ATOM 1748 O O . TYR B 2 108 ? 27.261 6.309 52.374 1.00 28.16 108 TYR B O 1
ATOM 1757 N N . SER B 2 109 ? 25.250 5.365 52.779 1.00 24.47 109 SER B N 1
ATOM 1758 C CA . SER B 2 109 ? 24.498 6.395 52.059 1.00 24.44 109 SER B CA 1
ATOM 1759 C C . SER B 2 109 ? 23.539 7.215 52.918 1.00 26.07 109 SER B C 1
ATOM 1760 O O . SER B 2 109 ? 23.402 8.419 52.674 1.00 23.67 109 SER B O 1
ATOM 1763 N N . TRP B 2 110 ? 22.820 6.599 53.860 1.00 26.17 110 TRP B N 1
ATOM 1764 C CA . TRP B 2 110 ? 21.943 7.318 54.786 1.00 23.42 110 TRP B CA 1
ATOM 1765 C C . TRP B 2 110 ? 21.528 6.357 55.894 1.00 27.25 110 TRP B C 1
ATOM 1766 O O . TRP B 2 110 ? 21.833 5.161 55.853 1.00 24.06 110 TRP B O 1
ATOM 1777 N N . PHE B 2 111 ? 20.849 6.905 56.900 1.00 23.30 111 PHE B N 1
ATOM 1778 C CA . PHE B 2 111 ? 20.440 6.144 58.078 1.00 23.59 111 PHE B CA 1
ATOM 1779 C C . PHE B 2 111 ? 18.925 5.957 58.104 1.00 24.07 111 PHE B C 1
ATOM 1780 O O . PHE B 2 111 ? 18.173 6.819 57.645 1.00 23.93 111 PHE B O 1
ATOM 1788 N N . GLU B 2 112 ? 18.477 4.828 58.662 1.00 25.27 112 GLU B N 1
ATOM 1789 C CA . GLU B 2 112 ? 17.067 4.576 58.963 1.00 26.45 112 GLU B CA 1
ATOM 1790 C C . GLU B 2 112 ? 16.950 3.999 60.367 1.00 28.97 112 GLU B C 1
ATOM 1791 O O . GLU B 2 112 ? 17.911 3.448 60.907 1.00 25.91 112 GLU B O 1
ATOM 1797 N N . GLN B 2 113 ? 15.763 4.109 60.963 1.00 26.65 113 GLN B N 1
ATOM 1798 C CA . GLN B 2 113 ? 15.499 3.486 62.260 1.00 27.28 113 GLN B CA 1
ATOM 1799 C C . GLN B 2 113 ? 14.416 2.423 62.120 1.00 26.31 113 GLN B C 1
ATOM 1800 O O . GLN B 2 113 ? 13.322 2.707 61.620 1.00 33.46 113 GLN B O 1
ATOM 1806 N N . PHE B 2 114 ? 14.727 1.204 62.541 1.00 29.88 114 PHE B N 1
ATOM 1807 C CA . PHE B 2 114 ? 13.803 0.080 62.565 1.00 29.77 114 PHE B CA 1
ATOM 1808 C C . PHE B 2 114 ? 13.725 -0.449 63.987 1.00 26.73 114 PHE B C 1
ATOM 1809 O O . PHE B 2 114 ? 14.618 -0.179 64.798 1.00 29.03 114 PHE B O 1
ATOM 1817 N N . PRO B 2 115 ? 12.685 -1.220 64.327 1.00 31.13 115 PRO B N 1
ATOM 1818 C CA . PRO B 2 115 ? 12.642 -1.849 65.658 1.00 30.65 115 PRO B CA 1
ATOM 1819 C C . PRO B 2 115 ? 13.848 -2.747 65.879 1.00 32.05 115 PRO B C 1
ATOM 1820 O O . PRO B 2 115 ? 14.279 -3.477 64.981 1.00 29.75 115 PRO B O 1
ATOM 1824 N N . GLN B 2 116 ? 14.390 -2.693 67.093 1.00 29.13 116 GLN B N 1
ATOM 1825 C CA . GLN B 2 116 ? 15.567 -3.470 67.443 1.00 26.74 116 GLN B CA 1
ATOM 1826 C C . GLN B 2 116 ? 15.391 -4.027 68.845 1.00 29.64 116 GLN B C 1
ATOM 1827 O O . GLN B 2 116 ? 14.657 -3.469 69.660 1.00 33.11 116 GLN B O 1
ATOM 1833 N N . VAL B 2 117 ? 16.082 -5.137 69.117 1.00 29.13 117 VAL B N 1
ATOM 1834 C CA . VAL B 2 117 ? 16.095 -5.682 70.475 1.00 27.22 117 VAL B CA 1
ATOM 1835 C C . VAL B 2 117 ? 17.099 -4.969 71.361 1.00 30.66 117 VAL B C 1
ATOM 1836 O O . VAL B 2 117 ? 17.126 -5.213 72.573 1.00 31.00 117 VAL B O 1
ATOM 1840 N N . SER B 2 118 ? 17.922 -4.079 70.795 1.00 22.36 118 SER B N 1
ATOM 1841 C CA . SER B 2 118 ? 18.922 -3.366 71.567 1.00 21.93 118 SER B CA 1
ATOM 1842 C C . SER B 2 118 ? 18.988 -1.940 71.042 1.00 20.43 118 SER B C 1
ATOM 1843 O O . SER B 2 118 ? 19.122 -1.739 69.814 1.00 18.82 118 SER B O 1
ATOM 1846 N N . PRO B 2 119 ? 18.948 -0.941 71.928 1.00 18.03 119 PRO B N 1
ATOM 1847 C CA . PRO B 2 119 ? 19.146 0.452 71.489 1.00 20.27 119 PRO B CA 1
ATOM 1848 C C . PRO B 2 119 ? 20.525 0.712 70.925 1.00 19.01 119 PRO B C 1
ATOM 1849 O O . PRO B 2 119 ? 20.749 1.786 70.351 1.00 18.65 119 PRO B O 1
ATOM 1853 N N . SER B 2 120 ? 21.466 -0.212 71.104 1.00 17.24 120 SER B N 1
ATOM 1854 C CA . SER B 2 120 ? 22.802 -0.010 70.572 1.00 18.51 120 SER B CA 1
ATOM 1855 C C . SER B 2 120 ? 22.882 -0.214 69.067 1.00 18.89 120 SER B C 1
ATOM 1856 O O . SER B 2 120 ? 23.916 0.112 68.484 1.00 21.73 120 SER B O 1
ATOM 1859 N N . ILE B 2 121 ? 21.846 -0.761 68.435 1.00 18.04 121 ILE B N 1
ATOM 1860 C CA . ILE B 2 121 ? 21.881 -1.063 67.002 1.00 18.70 121 ILE B CA 1
ATOM 1861 C C . ILE B 2 121 ? 21.307 0.105 66.213 1.00 23.12 121 ILE B C 1
ATOM 1862 O O . ILE B 2 121 ? 20.258 0.651 66.571 1.00 23.39 121 ILE B O 1
ATOM 1867 N N . PHE B 2 122 ? 22.003 0.500 65.142 1.00 19.49 122 PHE B N 1
ATOM 1868 C CA . PHE B 2 122 ? 21.500 1.480 64.187 1.00 20.21 122 PHE B CA 1
ATOM 1869 C C . PHE B 2 122 ? 21.602 0.856 62.810 1.00 21.93 122 PHE B C 1
ATOM 1870 O O . PHE B 2 122 ? 22.227 -0.186 62.633 1.00 20.80 122 PHE B O 1
ATOM 1878 N N . THR B 2 123 ? 21.008 1.530 61.827 1.00 21.75 123 THR B N 1
ATOM 1879 C CA . THR B 2 123 ? 20.914 1.001 60.475 1.00 24.49 123 THR B CA 1
ATOM 1880 C C . THR B 2 123 ? 21.477 2.024 59.500 1.00 23.12 123 THR B C 1
ATOM 1881 O O . THR B 2 123 ? 21.099 3.197 59.539 1.00 24.35 123 THR B O 1
ATOM 1885 N N . CYS B 2 124 ? 22.379 1.579 58.634 1.00 23.39 124 CYS B N 1
ATOM 1886 C CA . CYS B 2 124 ? 22.890 2.411 57.563 1.00 24.15 124 CYS B CA 1
ATOM 1887 C C . CYS B 2 124 ? 22.648 1.701 56.238 1.00 25.05 124 CYS B C 1
ATOM 1888 O O . CYS B 2 124 ? 22.823 0.480 56.128 1.00 25.59 124 CYS B O 1
ATOM 1899 N N . PHE B 2 126 ? 23.508 0.853 52.477 1.00 30.18 126 PHE B N 1
ATOM 1900 C CA . PHE B 2 126 ? 24.765 0.607 51.787 1.00 28.27 126 PHE B CA 1
ATOM 1901 C C . PHE B 2 126 ? 24.485 0.449 50.299 1.00 33.21 126 PHE B C 1
ATOM 1902 O O . PHE B 2 126 ? 23.612 -0.332 49.912 1.00 30.25 126 PHE B O 1
ATOM 1910 N N . SER B 2 127 ? 25.195 1.216 49.476 1.00 31.39 127 SER B N 1
ATOM 1911 C CA . SER B 2 127 ? 25.060 1.150 48.024 1.00 31.78 127 SER B CA 1
ATOM 1912 C C . SER B 2 127 ? 26.195 0.300 47.463 1.00 31.84 127 SER B C 1
ATOM 1913 O O . SER B 2 127 ? 27.353 0.722 47.471 1.00 35.91 127 SER B O 1
ATOM 1916 N N . ARG B 2 128 ? 25.865 -0.896 46.980 1.00 32.12 128 ARG B N 1
ATOM 1917 C CA . ARG B 2 128 ? 26.880 -1.772 46.399 1.00 36.17 128 ARG B CA 1
ATOM 1918 C C . ARG B 2 128 ? 27.463 -1.114 45.164 1.00 36.94 128 ARG B C 1
ATOM 1919 O O . ARG B 2 128 ? 26.728 -0.695 44.275 1.00 38.08 128 ARG B O 1
ATOM 1927 N N . GLN B 2 129 ? 28.786 -1.002 45.120 1.00 35.53 129 GLN B N 1
ATOM 1928 C CA . GLN B 2 129 ? 29.414 -0.175 44.092 1.00 38.29 129 GLN B CA 1
ATOM 1929 C C . GLN B 2 129 ? 29.149 -0.699 42.682 1.00 39.35 129 GLN B C 1
ATOM 1930 O O . GLN B 2 129 ? 28.931 0.090 41.754 1.00 40.76 129 GLN B O 1
ATOM 1936 N N . ARG B 2 130 ? 29.145 -2.018 42.492 1.00 41.17 130 ARG B N 1
ATOM 1937 C CA . ARG B 2 130 ? 29.170 -2.511 41.112 1.00 44.07 130 ARG B CA 1
ATOM 1938 C C . ARG B 2 130 ? 27.824 -2.387 40.404 1.00 47.59 130 ARG B C 1
ATOM 1939 O O . ARG B 2 130 ? 27.793 -2.230 39.176 1.00 47.41 130 ARG B O 1
ATOM 1947 N N . ASP B 2 131 ? 26.715 -2.449 41.135 1.00 37.87 131 ASP B N 1
ATOM 1948 C CA . ASP B 2 131 ? 25.395 -2.320 40.540 1.00 39.78 131 ASP B CA 1
ATOM 1949 C C . ASP B 2 131 ? 24.483 -1.329 41.250 1.00 43.36 131 ASP B C 1
ATOM 1950 O O . ASP B 2 131 ? 23.309 -1.222 40.873 1.00 43.01 131 ASP B O 1
ATOM 1955 N N . GLN B 2 132 ? 24.977 -0.619 42.264 1.00 39.23 132 GLN B N 1
ATOM 1956 C CA . GLN B 2 132 ? 24.197 0.335 43.053 1.00 39.21 132 GLN B CA 1
ATOM 1957 C C . GLN B 2 132 ? 23.014 -0.323 43.754 1.00 41.85 132 GLN B C 1
ATOM 1958 O O . GLN B 2 132 ? 22.064 0.362 44.150 1.00 41.47 132 GLN B O 1
ATOM 1964 N N . ALA B 2 133 ? 23.063 -1.642 43.931 1.00 35.19 133 ALA B N 1
ATOM 1965 C CA . ALA B 2 133 ? 22.049 -2.318 44.724 1.00 35.72 133 ALA B CA 1
ATOM 1966 C C . ALA B 2 133 ? 22.124 -1.837 46.167 1.00 35.43 133 ALA B C 1
ATOM 1967 O O . ALA B 2 133 ? 23.212 -1.616 46.709 1.00 39.62 133 ALA B O 1
ATOM 1977 N N . PHE B 2 135 ? 21.550 -2.142 50.278 1.00 32.80 135 PHE B N 1
ATOM 1978 C CA . PHE B 2 135 ? 21.486 -3.122 51.348 1.00 31.25 135 PHE B CA 1
ATOM 1979 C C . PHE B 2 135 ? 21.291 -2.393 52.664 1.00 31.33 135 PHE B C 1
ATOM 1980 O O . PHE B 2 135 ? 21.873 -1.328 52.884 1.00 33.32 135 PHE B O 1
ATOM 1988 N N . ARG B 2 136 ? 20.445 -2.962 53.511 1.00 29.70 136 ARG B N 1
ATOM 1989 C CA . ARG B 2 136 ? 20.256 -2.489 54.873 1.00 28.72 136 ARG B CA 1
ATOM 1990 C C . ARG B 2 136 ? 21.295 -3.163 55.757 1.00 30.71 136 ARG B C 1
ATOM 1991 O O . ARG B 2 136 ? 21.317 -4.395 55.864 1.00 29.46 136 ARG B O 1
ATOM 1999 N N . VAL B 2 137 ? 22.162 -2.368 56.375 1.00 26.30 137 VAL B N 1
ATOM 2000 C CA . VAL B 2 137 ? 23.222 -2.878 57.244 1.00 24.94 137 VAL B CA 1
ATOM 2001 C C . VAL B 2 137 ? 22.898 -2.479 58.673 1.00 24.00 137 VAL B C 1
ATOM 2002 O O . VAL B 2 137 ? 22.884 -1.287 58.997 1.00 24.08 137 VAL B O 1
ATOM 2006 N N . ASP B 2 138 ? 22.643 -3.469 59.535 1.00 23.33 138 ASP B N 1
ATOM 2007 C CA . ASP B 2 138 ? 22.447 -3.175 60.947 1.00 23.59 138 ASP B CA 1
ATOM 2008 C C . ASP B 2 138 ? 23.769 -3.344 61.667 1.00 24.83 138 ASP B C 1
ATOM 2009 O O . ASP B 2 138 ? 24.509 -4.289 61.405 1.00 27.36 138 ASP B O 1
ATOM 2014 N N . ILE B 2 139 ? 24.078 -2.399 62.560 1.00 20.69 139 ILE B N 1
ATOM 2015 C CA . ILE B 2 139 ? 25.398 -2.305 63.166 1.00 19.91 139 ILE B CA 1
ATOM 2016 C C . ILE B 2 139 ? 25.212 -2.115 64.659 1.00 19.05 139 ILE B C 1
ATOM 2017 O O . ILE B 2 139 ? 24.387 -1.304 65.079 1.00 19.16 139 ILE B O 1
ATOM 2022 N N . ASP B 2 140 ? 25.974 -2.855 65.452 1.00 18.32 140 ASP B N 1
ATOM 2023 C CA . ASP B 2 140 ? 25.911 -2.732 66.910 1.00 18.10 140 ASP B CA 1
ATOM 2024 C C . ASP B 2 140 ? 26.951 -1.713 67.347 1.00 17.00 140 ASP B C 1
ATOM 2025 O O . ASP B 2 140 ? 28.157 -2.003 67.341 1.00 20.57 140 ASP B O 1
ATOM 2030 N N . ALA B 2 141 ? 26.486 -0.529 67.750 1.00 17.94 141 ALA B N 1
ATOM 2031 C CA . ALA B 2 141 ? 27.405 0.518 68.175 1.00 19.18 141 ALA B CA 1
ATOM 2032 C C . ALA B 2 141 ? 28.202 0.147 69.415 1.00 23.54 141 ALA B C 1
ATOM 2033 O O . ALA B 2 141 ? 29.272 0.729 69.636 1.00 19.62 141 ALA B O 1
ATOM 2035 N N . SER B 2 142 ? 27.703 -0.767 70.252 1.00 18.17 142 SER B N 1
ATOM 2036 C CA . SER B 2 142 ? 28.439 -1.083 71.469 1.00 23.35 142 SER B CA 1
ATOM 2037 C C . SER B 2 142 ? 29.694 -1.892 71.182 1.00 28.01 142 SER B C 1
ATOM 2038 O O . SER B 2 142 ? 30.599 -1.926 72.024 1.00 26.21 142 SER B O 1
ATOM 2041 N N . THR B 2 143 ? 29.773 -2.546 70.018 1.00 19.81 143 THR B N 1
ATOM 2042 C CA . THR B 2 143 ? 30.942 -3.315 69.647 1.00 23.27 143 THR B CA 1
ATOM 2043 C C . THR B 2 143 ? 31.615 -2.813 68.399 1.00 32.36 143 THR B C 1
ATOM 2044 O O . THR B 2 143 ? 32.800 -3.115 68.194 1.00 29.74 143 THR B O 1
ATOM 2048 N N . GLY B 2 144 ? 30.897 -2.068 67.557 1.00 22.52 144 GLY B N 1
ATOM 2049 C CA . GLY B 2 144 ? 31.381 -1.747 66.234 1.00 26.25 144 GLY B CA 1
ATOM 2050 C C . GLY B 2 144 ? 31.176 -2.840 65.204 1.00 29.50 144 GLY B C 1
ATOM 2051 O O . GLY B 2 144 ? 31.607 -2.662 64.059 1.00 31.32 144 GLY B O 1
ATOM 2052 N N . ASP B 2 145 ? 30.540 -3.960 65.577 1.00 31.48 145 ASP B N 1
ATOM 2053 C CA . ASP B 2 145 ? 30.335 -5.092 64.679 1.00 29.92 145 ASP B CA 1
ATOM 2054 C C . ASP B 2 145 ? 29.110 -4.891 63.807 1.00 32.57 145 ASP B C 1
ATOM 2055 O O . ASP B 2 145 ? 28.075 -4.397 64.260 1.00 27.18 145 ASP B O 1
ATOM 2060 N N . ILE B 2 146 ? 29.217 -5.320 62.554 1.00 29.26 146 ILE B N 1
ATOM 2061 C CA . ILE B 2 146 ? 28.035 -5.418 61.719 1.00 28.51 146 ILE B CA 1
ATOM 2062 C C . ILE B 2 146 ? 27.193 -6.583 62.208 1.00 28.60 146 ILE B C 1
ATOM 2063 O O . ILE B 2 146 ? 27.702 -7.688 62.439 1.00 36.64 146 ILE B O 1
ATOM 2068 N N . VAL B 2 147 ? 25.909 -6.326 62.409 1.00 30.03 147 VAL B N 1
ATOM 2069 C CA . VAL B 2 147 ? 24.987 -7.340 62.894 1.00 30.18 147 VAL B CA 1
ATOM 2070 C C . VAL B 2 147 ? 24.410 -8.133 61.738 1.00 33.67 147 VAL B C 1
ATOM 2071 O O . VAL B 2 147 ? 24.413 -9.362 61.746 1.00 36.98 147 VAL B O 1
ATOM 2075 N N . SER B 2 148 ? 23.958 -7.451 60.693 1.00 30.62 148 SER B N 1
ATOM 2076 C CA . SER B 2 148 ? 23.382 -8.168 59.572 1.00 32.22 148 SER B CA 1
ATOM 2077 C C . SER B 2 148 ? 23.367 -7.268 58.352 1.00 38.21 148 SER B C 1
ATOM 2078 O O . SER B 2 148 ? 23.466 -6.044 58.455 1.00 31.05 148 SER B O 1
ATOM 2081 N N . ILE B 2 149 ? 23.255 -7.908 57.193 1.00 33.63 149 ILE B N 1
ATOM 2082 C CA . ILE B 2 149 ? 23.117 -7.234 55.907 1.00 34.14 149 ILE B CA 1
ATOM 2083 C C . ILE B 2 149 ? 21.965 -7.895 55.167 1.00 44.30 149 ILE B C 1
ATOM 2084 O O . ILE B 2 149 ? 21.917 -9.125 55.074 1.00 38.10 149 ILE B O 1
ATOM 2089 N N . GLN B 2 150 ? 21.038 -7.087 54.642 1.00 37.16 150 GLN B N 1
ATOM 2090 C CA . GLN B 2 150 ? 19.926 -7.622 53.868 1.00 39.76 150 GLN B CA 1
ATOM 2091 C C . GLN B 2 150 ? 19.676 -6.755 52.647 1.00 40.54 150 GLN B C 1
ATOM 2092 O O . GLN B 2 150 ? 19.815 -5.532 52.707 1.00 39.21 150 GLN B O 1
ATOM 2098 N N . HIS B 2 151 ? 19.287 -7.404 51.551 1.00 43.07 151 HIS B N 1
ATOM 2099 C CA . HIS B 2 151 ? 18.935 -6.678 50.339 1.00 47.73 151 HIS B CA 1
ATOM 2100 C C . HIS B 2 151 ? 17.732 -5.783 50.607 1.00 44.75 151 HIS B C 1
ATOM 2101 O O . HIS B 2 151 ? 16.785 -6.173 51.295 1.00 45.63 151 HIS B O 1
ATOM 2108 N N . SER B 2 152 ? 17.786 -4.563 50.086 1.00 44.35 152 SER B N 1
ATOM 2109 C CA . SER B 2 152 ? 16.741 -3.586 50.321 1.00 44.94 152 SER B CA 1
ATOM 2110 C C . SER B 2 152 ? 16.299 -3.019 48.988 1.00 49.59 152 SER B C 1
ATOM 2111 O O . SER B 2 152 ? 17.015 -3.117 47.995 1.00 48.28 152 SER B O 1
ATOM 2114 N N . ARG B 2 153 ? 15.106 -2.437 48.982 1.00 62.19 153 ARG B N 1
ATOM 2115 C CA . ARG B 2 153 ? 14.521 -1.842 47.783 1.00 72.44 153 ARG B CA 1
ATOM 2116 C C . ARG B 2 153 ? 13.599 -0.693 48.174 1.00 78.58 153 ARG B C 1
ATOM 2117 O O . ARG B 2 153 ? 12.529 -0.513 47.592 1.00 85.29 153 ARG B O 1
ATOM 2128 N N . ILE C 2 2 ? 24.663 -7.050 75.160 1.00 17.79 2 ILE C N 1
ATOM 2129 C CA . ILE C 2 2 ? 24.430 -8.098 76.144 1.00 16.94 2 ILE C CA 1
ATOM 2130 C C . ILE C 2 2 ? 23.287 -8.990 75.684 1.00 17.84 2 ILE C C 1
ATOM 2131 O O . ILE C 2 2 ? 22.190 -8.500 75.395 1.00 21.01 2 ILE C O 1
ATOM 2136 N N . SER C 2 3 ? 23.542 -10.298 75.607 1.00 19.01 3 SER C N 1
ATOM 2137 C CA . SER C 2 3 ? 22.551 -11.270 75.175 1.00 18.29 3 SER C CA 1
ATOM 2138 C C . SER C 2 3 ? 22.512 -12.430 76.166 1.00 17.49 3 SER C C 1
ATOM 2139 O O . SER C 2 3 ? 23.456 -12.649 76.923 1.00 19.46 3 SER C O 1
ATOM 2142 N N . ASP C 2 4 ? 21.425 -13.205 76.113 1.00 18.26 4 ASP C N 1
ATOM 2143 C CA . ASP C 2 4 ? 21.328 -14.463 76.864 1.00 17.80 4 ASP C CA 1
ATOM 2144 C C . ASP C 2 4 ? 21.647 -14.277 78.351 1.00 16.69 4 ASP C C 1
ATOM 2145 O O . ASP C 2 4 ? 22.415 -15.028 78.955 1.00 16.92 4 ASP C O 1
ATOM 2150 N N . PHE C 2 5 ? 21.041 -13.257 78.938 1.00 16.81 5 PHE C N 1
ATOM 2151 C CA . PHE C 2 5 ? 21.279 -12.906 80.341 1.00 15.94 5 PHE C CA 1
ATOM 2152 C C . PHE C 2 5 ? 20.478 -13.831 81.251 1.00 19.53 5 PHE C C 1
ATOM 2153 O O . PHE C 2 5 ? 19.242 -13.857 81.194 1.00 16.99 5 PHE C O 1
ATOM 2161 N N . GLU C 2 6 ? 21.179 -14.589 82.084 1.00 15.99 6 GLU C N 1
ATOM 2162 C CA . GLU C 2 6 ? 20.560 -15.607 82.926 1.00 15.66 6 GLU C CA 1
ATOM 2163 C C . GLU C 2 6 ? 21.035 -15.420 84.354 1.00 16.92 6 GLU C C 1
ATOM 2164 O O . GLU C 2 6 ? 22.202 -15.103 84.594 1.00 18.28 6 GLU C O 1
ATOM 2170 N N . ARG C 2 7 ? 20.118 -15.593 85.297 1.00 15.02 7 ARG C N 1
ATOM 2171 C CA . ARG C 2 7 ? 20.438 -15.523 86.714 1.00 15.60 7 ARG C CA 1
ATOM 2172 C C . ARG C 2 7 ? 20.225 -16.907 87.305 1.00 20.78 7 ARG C C 1
ATOM 2173 O O . ARG C 2 7 ? 19.182 -17.518 87.082 1.00 18.93 7 ARG C O 1
ATOM 2181 N N . ILE C 2 8 ? 21.213 -17.412 88.027 1.00 15.69 8 ILE C N 1
ATOM 2182 C CA . ILE C 2 8 ? 21.186 -18.790 88.499 1.00 14.57 8 ILE C CA 1
ATOM 2183 C C . ILE C 2 8 ? 20.997 -18.748 90.012 1.00 15.85 8 ILE C C 1
ATOM 2184 O O . ILE C 2 8 ? 21.804 -18.154 90.734 1.00 15.84 8 ILE C O 1
ATOM 2189 N N . ARG C 2 9 ? 19.905 -19.325 90.475 1.00 16.20 9 ARG C N 1
ATOM 2190 C CA . ARG C 2 9 ? 19.624 -19.374 91.910 1.00 15.79 9 ARG C CA 1
ATOM 2191 C C . ARG C 2 9 ? 20.549 -20.365 92.620 1.00 15.66 9 ARG C C 1
ATOM 2192 O O . ARG C 2 9 ? 21.129 -21.263 92.012 1.00 17.16 9 ARG C O 1
ATOM 2200 N N . GLU C 2 10 ? 20.678 -20.194 93.945 1.00 16.67 10 GLU C N 1
ATOM 2201 C CA . GLU C 2 10 ? 21.481 -21.139 94.711 1.00 15.97 10 GLU C CA 1
ATOM 2202 C C . GLU C 2 10 ? 20.995 -22.573 94.514 1.00 17.87 10 GLU C C 1
ATOM 2203 O O . GLU C 2 10 ? 21.790 -23.518 94.619 1.00 22.54 10 GLU C O 1
ATOM 2209 N N . ASP C 2 11 ? 19.698 -22.772 94.247 1.00 17.52 11 ASP C N 1
ATOM 2210 C CA . ASP C 2 11 ? 19.201 -24.124 94.040 1.00 18.47 11 ASP C CA 1
ATOM 2211 C C . ASP C 2 11 ? 19.329 -24.598 92.595 1.00 18.39 11 ASP C C 1
ATOM 2212 O O . ASP C 2 11 ? 18.869 -25.699 92.284 1.00 19.25 11 ASP C O 1
ATOM 2217 N N . GLY C 2 12 ? 19.933 -23.804 91.717 1.00 17.94 12 GLY C N 1
ATOM 2218 C CA . GLY C 2 12 ? 20.194 -24.232 90.349 1.00 23.41 12 GLY C CA 1
ATOM 2219 C C . GLY C 2 12 ? 19.137 -23.822 89.345 1.00 24.06 12 GLY C C 1
ATOM 2220 O O . GLY C 2 12 ? 19.382 -23.908 88.130 1.00 22.73 12 GLY C O 1
ATOM 2221 N N . LYS C 2 13 ? 17.968 -23.399 89.812 1.00 20.35 13 LYS C N 1
ATOM 2222 C CA . LYS C 2 13 ? 16.934 -22.941 88.898 1.00 19.74 13 LYS C CA 1
ATOM 2223 C C . LYS C 2 13 ? 17.408 -21.666 88.203 1.00 23.47 13 LYS C C 1
ATOM 2224 O O . LYS C 2 13 ? 18.109 -20.839 88.793 1.00 18.04 13 LYS C O 1
ATOM 2230 N N . VAL C 2 14 ? 17.052 -21.519 86.933 1.00 21.02 14 VAL C N 1
ATOM 2231 C CA . VAL C 2 14 ? 17.573 -20.442 86.101 1.00 17.62 14 VAL C CA 1
ATOM 2232 C C . VAL C 2 14 ? 16.443 -19.477 85.785 1.00 18.94 14 VAL C C 1
ATOM 2233 O O . VAL C 2 14 ? 15.390 -19.886 85.277 1.00 20.19 14 VAL C O 1
ATOM 2237 N N . ILE C 2 15 ? 16.669 -18.203 86.076 1.00 17.80 15 ILE C N 1
ATOM 2238 C CA . ILE C 2 15 ? 15.718 -17.144 85.767 1.00 18.28 15 ILE C CA 1
ATOM 2239 C C . ILE C 2 15 ? 16.117 -16.556 84.425 1.00 18.28 15 ILE C C 1
ATOM 2240 O O . ILE C 2 15 ? 17.199 -15.978 84.304 1.00 17.41 15 ILE C O 1
ATOM 2245 N N . ASP C 2 16 ? 15.235 -16.669 83.440 1.00 19.35 16 ASP C N 1
ATOM 2246 C CA . ASP C 2 16 ? 15.468 -16.065 82.134 1.00 21.18 16 ASP C CA 1
ATOM 2247 C C . ASP C 2 16 ? 15.153 -14.570 82.183 1.00 20.67 16 ASP C C 1
ATOM 2248 O O . ASP C 2 16 ? 14.449 -14.087 83.073 1.00 24.16 16 ASP C O 1
ATOM 2253 N N . GLU C 2 17 ? 15.710 -13.822 81.232 1.00 20.01 17 GLU C N 1
ATOM 2254 C CA . GLU C 2 17 ? 15.521 -12.379 81.294 1.00 20.07 17 GLU C CA 1
ATOM 2255 C C . GLU C 2 17 ? 14.039 -12.062 81.106 1.00 27.93 17 GLU C C 1
ATOM 2256 O O . GLU C 2 17 ? 13.365 -12.652 80.260 1.00 37.85 17 GLU C O 1
ATOM 2262 N N . ASN C 2 18 ? 13.520 -11.172 81.949 1.00 34.51 18 ASN C N 1
ATOM 2263 C CA . ASN C 2 18 ? 12.107 -10.782 81.930 1.00 42.14 18 ASN C CA 1
ATOM 2264 C C . ASN C 2 18 ? 11.160 -11.954 82.221 1.00 41.49 18 ASN C C 1
ATOM 2265 O O . ASN C 2 18 ? 9.971 -11.908 81.874 1.00 35.55 18 ASN C O 1
ATOM 2278 N N . THR C 2 20 ? 8.741 -13.365 84.726 1.00 25.18 20 THR C N 1
ATOM 2279 C CA . THR C 2 20 ? 8.036 -12.586 85.736 1.00 27.96 20 THR C CA 1
ATOM 2280 C C . THR C 2 20 ? 7.941 -13.334 87.065 1.00 30.30 20 THR C C 1
ATOM 2281 O O . THR C 2 20 ? 8.103 -14.554 87.141 1.00 24.62 20 THR C O 1
ATOM 2285 N N . VAL C 2 21 ? 7.663 -12.567 88.127 1.00 24.90 21 VAL C N 1
ATOM 2286 C CA . VAL C 2 21 ? 7.389 -13.165 89.431 1.00 24.79 21 VAL C CA 1
ATOM 2287 C C . VAL C 2 21 ? 6.264 -14.186 89.335 1.00 25.96 21 VAL C C 1
ATOM 2288 O O . VAL C 2 21 ? 6.340 -15.265 89.929 1.00 26.19 21 VAL C O 1
ATOM 2292 N N . ASP C 2 22 ? 5.210 -13.875 88.572 1.00 27.33 22 ASP C N 1
ATOM 2293 C CA . ASP C 2 22 ? 4.080 -14.800 88.488 1.00 28.59 22 ASP C CA 1
ATOM 2294 C C . ASP C 2 22 ? 4.473 -16.097 87.795 1.00 34.22 22 ASP C C 1
ATOM 2295 O O . ASP C 2 22 ? 3.976 -17.174 88.147 1.00 28.86 22 ASP 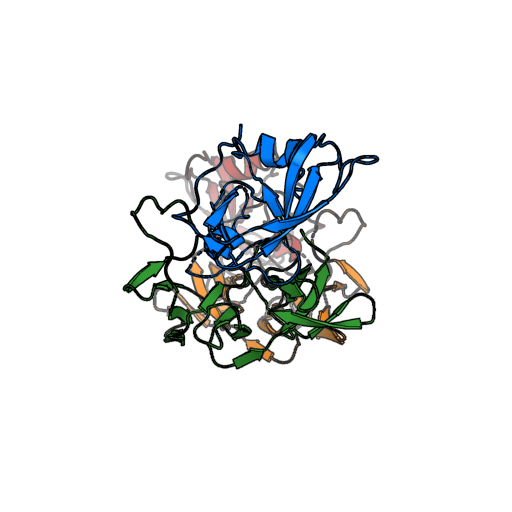C O 1
ATOM 2300 N N . GLN C 2 23 ? 5.355 -16.013 86.799 1.00 29.97 23 GLN C N 1
ATOM 2301 C CA . GLN C 2 23 ? 5.835 -17.225 86.145 1.00 29.34 23 GLN C CA 1
ATOM 2302 C C . GLN C 2 23 ? 6.635 -18.087 87.114 1.00 33.40 23 GLN C C 1
ATOM 2303 O O . GLN C 2 23 ? 6.506 -19.317 87.118 1.00 30.82 23 GLN C O 1
ATOM 2317 N N . ILE C 2 25 ? 6.283 -18.207 90.412 1.00 28.61 25 ILE C N 1
ATOM 2318 C CA . ILE C 2 25 ? 5.347 -18.808 91.354 1.00 36.81 25 ILE C CA 1
ATOM 2319 C C . ILE C 2 25 ? 4.602 -19.963 90.697 1.00 38.02 25 ILE C C 1
ATOM 2320 O O . ILE C 2 25 ? 4.435 -21.033 91.297 1.00 39.67 25 ILE C O 1
ATOM 2325 N N . ALA C 2 26 ? 4.168 -19.776 89.446 1.00 35.95 26 ALA C N 1
ATOM 2326 C CA . ALA C 2 26 ? 3.434 -20.819 88.733 1.00 37.68 26 ALA C CA 1
ATOM 2327 C C . ALA C 2 26 ? 4.257 -22.084 88.545 1.00 37.98 26 ALA C C 1
ATOM 2328 O O . ALA C 2 26 ? 3.686 -23.162 88.351 1.00 39.52 26 ALA C O 1
ATOM 2330 N N . LEU C 2 27 ? 5.578 -21.977 88.572 1.00 35.02 27 LEU C N 1
ATOM 2331 C CA . LEU C 2 27 ? 6.436 -23.149 88.513 1.00 37.23 27 LEU C CA 1
ATOM 2332 C C . LEU C 2 27 ? 6.635 -23.788 89.875 1.00 36.16 27 LEU C C 1
ATOM 2333 O O . LEU C 2 27 ? 7.321 -24.811 89.966 1.00 41.91 27 LEU C O 1
ATOM 2338 N N . GLY C 2 28 ? 6.045 -23.215 90.917 1.00 40.13 28 GLY C N 1
ATOM 2339 C CA . GLY C 2 28 ? 6.231 -23.708 92.265 1.00 37.01 28 GLY C CA 1
ATOM 2340 C C . GLY C 2 28 ? 7.528 -23.292 92.912 1.00 33.36 28 GLY C C 1
ATOM 2341 O O . GLY C 2 28 ? 7.988 -23.967 93.833 1.00 31.90 28 GLY C O 1
ATOM 2342 N N . TRP C 2 29 ? 8.134 -22.193 92.462 1.00 32.81 29 TRP C N 1
ATOM 2343 C CA . TRP C 2 29 ? 9.383 -21.733 93.055 1.00 32.93 29 TRP C CA 1
ATOM 2344 C C . TRP C 2 29 ? 9.121 -20.915 94.307 1.00 32.33 29 TRP C C 1
ATOM 2345 O O . TRP C 2 29 ? 8.186 -20.108 94.359 1.00 31.12 29 TRP C O 1
ATOM 2356 N N . SER C 2 30 ? 9.957 -21.134 95.315 1.00 36.40 30 SER C N 1
ATOM 2357 C CA . SER C 2 30 ? 10.070 -20.282 96.487 1.00 30.61 30 SER C CA 1
ATOM 2358 C C . SER C 2 30 ? 11.129 -19.216 96.249 1.00 24.92 30 SER C C 1
ATOM 2359 O O . SER C 2 30 ? 11.937 -19.329 95.321 1.00 26.98 30 SER C O 1
ATOM 2362 N N . PRO C 2 31 ? 11.146 -18.158 97.063 1.00 25.75 31 PRO C N 1
ATOM 2363 C CA . PRO C 2 31 ? 12.255 -17.202 96.992 1.00 23.56 31 PRO C CA 1
ATOM 2364 C C . PRO C 2 31 ? 13.577 -17.907 97.237 1.00 26.44 31 PRO C C 1
ATOM 2365 O O . PRO C 2 31 ? 13.672 -18.809 98.073 1.00 23.35 31 PRO C O 1
ATOM 2369 N N . CYS C 2 32 ? 14.601 -17.494 96.497 1.00 20.00 32 CYS C N 1
ATOM 2370 C CA . CYS C 2 32 ? 15.929 -18.071 96.664 1.00 21.23 32 CYS C CA 1
ATOM 2371 C C . CYS C 2 32 ? 16.958 -17.046 96.224 1.00 24.18 32 CYS C C 1
ATOM 2372 O O . CYS C 2 32 ? 16.739 -16.344 95.233 1.00 19.31 32 CYS C O 1
ATOM 2375 N N . ARG C 2 33 ? 18.093 -16.981 96.924 1.00 17.74 33 ARG C N 1
ATOM 2376 C CA . ARG C 2 33 ? 19.162 -16.093 96.473 1.00 15.77 33 ARG C CA 1
ATOM 2377 C C . ARG C 2 33 ? 19.668 -16.491 95.092 1.00 16.83 33 ARG C C 1
ATOM 2378 O O . ARG C 2 33 ? 19.694 -17.668 94.717 1.00 17.10 33 ARG C O 1
ATOM 2386 N N . VAL C 2 34 ? 20.069 -15.477 94.340 1.00 16.22 34 VAL C N 1
ATOM 2387 C CA . VAL C 2 34 ? 20.750 -15.641 93.063 1.00 16.23 34 VAL C CA 1
ATOM 2388 C C . VAL C 2 34 ? 22.240 -15.550 93.335 1.00 15.16 34 VAL C C 1
ATOM 2389 O O . VAL C 2 34 ? 22.707 -14.578 93.940 1.00 15.19 34 VAL C O 1
ATOM 2393 N N . VAL C 2 35 ? 22.983 -16.571 92.915 1.00 14.23 35 VAL C N 1
ATOM 2394 C CA . VAL C 2 35 ? 24.415 -16.609 93.154 1.00 12.28 35 VAL C CA 1
ATOM 2395 C C . VAL C 2 35 ? 25.230 -16.346 91.900 1.00 16.49 35 VAL C C 1
ATOM 2396 O O . VAL C 2 35 ? 26.453 -16.193 92.008 1.00 14.70 35 VAL C O 1
ATOM 2400 N N . GLU C 2 36 ? 24.611 -16.318 90.720 1.00 15.21 36 GLU C N 1
ATOM 2401 C CA . GLU C 2 36 ? 25.378 -16.059 89.507 1.00 14.17 36 GLU C CA 1
ATOM 2402 C C . GLU C 2 36 ? 24.513 -15.322 88.497 1.00 14.03 36 GLU C C 1
ATOM 2403 O O . GLU C 2 36 ? 23.325 -15.633 88.351 1.00 15.85 36 GLU C O 1
ATOM 2409 N N . ALA C 2 37 ? 25.110 -14.325 87.830 1.00 15.04 37 ALA C N 1
ATOM 2410 C CA . ALA C 2 37 ? 24.541 -13.711 86.639 1.00 15.59 37 ALA C CA 1
ATOM 2411 C C . ALA C 2 37 ? 25.493 -13.990 85.489 1.00 15.41 37 ALA C C 1
ATOM 2412 O O . ALA C 2 37 ? 26.705 -13.808 85.636 1.00 16.77 37 ALA C O 1
ATOM 2414 N N . ARG C 2 38 ? 24.959 -14.478 84.374 1.00 13.43 38 ARG C N 1
ATOM 2415 C CA . ARG C 2 38 ? 25.770 -14.881 83.239 1.00 15.71 38 ARG C CA 1
ATOM 2416 C C . ARG C 2 38 ? 25.167 -14.279 81.980 1.00 16.07 38 ARG C C 1
ATOM 2417 O O . ARG C 2 38 ? 23.945 -14.125 81.883 1.00 18.04 38 ARG C O 1
ATOM 2425 N N . TRP C 2 39 ? 26.018 -13.921 81.015 1.00 14.79 39 TRP C N 1
ATOM 2426 C CA . TRP C 2 39 ? 25.503 -13.343 79.770 1.00 13.02 39 TRP C CA 1
ATOM 2427 C C . TRP C 2 39 ? 26.525 -13.514 78.659 1.00 17.19 39 TRP C C 1
ATOM 2428 O O . TRP C 2 39 ? 27.691 -13.831 78.899 1.00 16.37 39 TRP C O 1
ATOM 2439 N N . ARG C 2 40 ? 26.066 -13.291 77.415 1.00 16.03 40 ARG C N 1
ATOM 2440 C CA . ARG C 2 40 ? 26.957 -13.301 76.266 1.00 18.04 40 ARG C CA 1
ATOM 2441 C C . ARG C 2 40 ? 27.287 -11.877 75.826 1.00 16.25 40 ARG C C 1
ATOM 2442 O O . ARG C 2 40 ? 26.409 -11.014 75.779 1.00 14.73 40 ARG C O 1
ATOM 2450 N N . TRP C 2 41 ? 28.562 -11.648 75.523 1.00 15.47 41 TRP C N 1
ATOM 2451 C CA . TRP C 2 41 ? 29.042 -10.445 74.851 1.00 18.58 41 TRP C CA 1
ATOM 2452 C C . TRP C 2 41 ? 29.905 -10.914 73.700 1.00 15.59 41 TRP C C 1
ATOM 2453 O O . TRP C 2 41 ? 30.929 -11.579 73.922 1.00 16.23 41 TRP C O 1
ATOM 2464 N N . GLN C 2 42 ? 29.472 -10.607 72.474 1.00 15.76 42 GLN C N 1
ATOM 2465 C CA . GLN C 2 42 ? 30.167 -11.098 71.288 1.00 17.58 42 GLN C CA 1
ATOM 2466 C C . GLN C 2 42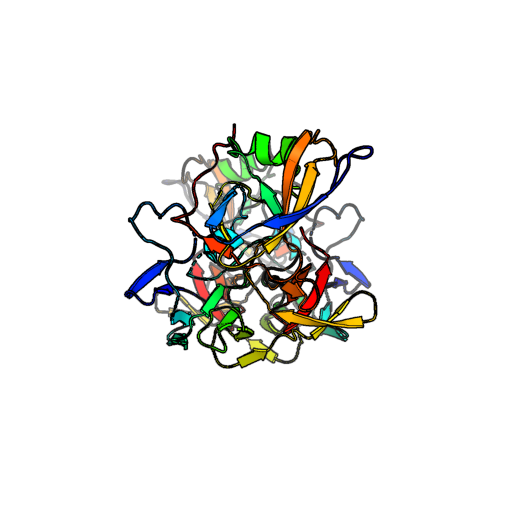 ? 30.349 -12.612 71.380 1.00 19.08 42 GLN C C 1
ATOM 2467 O O . GLN C 2 42 ? 29.355 -13.338 71.465 1.00 22.97 42 GLN C O 1
ATOM 2473 N N . GLU C 2 43 ? 31.587 -13.110 71.389 1.00 17.94 43 GLU C N 1
ATOM 2474 C CA . GLU C 2 43 ? 31.804 -14.558 71.351 1.00 18.92 43 GLU C CA 1
ATOM 2475 C C . GLU C 2 43 ? 32.195 -15.143 72.698 1.00 20.68 43 GLU C C 1
ATOM 2476 O O . GLU C 2 43 ? 32.764 -16.239 72.747 1.00 25.54 43 GLU C O 1
ATOM 2482 N N . GLN C 2 44 ? 31.878 -14.460 73.785 1.00 20.39 44 GLN C N 1
ATOM 2483 C CA . GLN C 2 44 ? 32.278 -14.885 75.119 1.00 23.97 44 GLN C CA 1
ATOM 2484 C C . GLN C 2 44 ? 31.075 -14.962 76.038 1.00 16.61 44 GLN C C 1
ATOM 2485 O O . GLN C 2 44 ? 30.175 -14.125 75.974 1.00 18.56 44 GLN C O 1
ATOM 2491 N N . LEU C 2 45 ? 31.074 -15.974 76.896 1.00 16.72 45 LEU C N 1
ATOM 2492 C CA . LEU C 2 45 ? 30.166 -16.027 78.028 1.00 16.64 45 LEU C CA 1
ATOM 2493 C C . LEU C 2 45 ? 30.870 -15.398 79.221 1.00 15.95 45 LEU C C 1
ATOM 2494 O O . LEU C 2 45 ? 32.022 -15.739 79.515 1.00 18.43 45 LEU C O 1
ATOM 2499 N N . LEU C 2 46 ? 30.191 -14.476 79.878 1.00 14.92 46 LEU C N 1
ATOM 2500 C CA . LEU C 2 46 ? 30.767 -13.732 80.988 1.00 14.73 46 LEU C CA 1
ATOM 2501 C C . LEU C 2 46 ? 29.857 -13.894 82.189 1.00 15.93 46 LEU C C 1
ATOM 2502 O O . LEU C 2 46 ? 28.649 -14.100 82.051 1.00 17.45 46 LEU C O 1
ATOM 2507 N N . SER C 2 47 ? 30.431 -13.773 83.374 1.00 16.61 47 SER C N 1
ATOM 2508 C CA . SER C 2 47 ? 29.584 -13.937 84.543 1.00 13.94 47 SER C CA 1
ATOM 2509 C C . SER C 2 47 ? 30.172 -13.193 85.728 1.00 18.24 47 SER C C 1
ATOM 2510 O O . SER C 2 47 ? 31.346 -12.829 85.737 1.00 18.87 47 SER C O 1
ATOM 2513 N N . VAL C 2 48 ? 29.325 -12.995 86.732 1.00 15.79 48 VAL C N 1
ATOM 2514 C CA . VAL C 2 48 ? 29.746 -12.618 88.082 1.00 14.86 48 VAL C CA 1
ATOM 2515 C C . VAL C 2 48 ? 29.090 -13.585 89.054 1.00 16.06 48 VAL C C 1
ATOM 2516 O O . VAL C 2 48 ? 27.949 -14.007 88.848 1.00 14.81 48 VAL C O 1
ATOM 2520 N N . VAL C 2 49 ? 29.814 -13.967 90.103 1.00 15.58 49 VAL C N 1
ATOM 2521 C CA . VAL C 2 49 ? 29.337 -15.013 91.004 1.00 13.63 49 VAL C CA 1
ATOM 2522 C C . VAL C 2 49 ? 29.539 -14.541 92.430 1.00 13.30 49 VAL C C 1
ATOM 2523 O O . VAL C 2 49 ? 30.628 -14.080 92.770 1.00 14.94 49 VAL C O 1
ATOM 2527 N N . ASN C 2 50 ? 28.506 -14.667 93.258 1.00 13.20 50 ASN C N 1
ATOM 2528 C CA . ASN C 2 50 ? 28.620 -14.299 94.674 1.00 13.45 50 ASN C CA 1
ATOM 2529 C C . ASN C 2 50 ? 27.818 -15.306 95.483 1.00 14.03 50 ASN C C 1
ATOM 2530 O O . ASN C 2 50 ? 26.591 -15.306 95.402 1.00 15.32 50 ASN C O 1
ATOM 2535 N N . SER C 2 51 ? 28.489 -16.160 96.276 1.00 14.70 51 SER C N 1
ATOM 2536 C CA . SER C 2 51 ? 27.719 -17.171 97.001 1.00 14.73 51 SER C CA 1
ATOM 2537 C C . SER C 2 51 ? 26.850 -16.542 98.085 1.00 18.06 51 SER C C 1
ATOM 2538 O O . SER C 2 51 ? 25.880 -17.164 98.541 1.00 16.91 51 SER C O 1
ATOM 2541 N N . ARG C 2 52 ? 27.136 -15.293 98.463 1.00 16.14 52 ARG C N 1
ATOM 2542 C CA . ARG C 2 52 ? 26.286 -14.552 99.384 1.00 14.99 52 ARG C CA 1
ATOM 2543 C C . ARG C 2 52 ? 25.016 -14.015 98.755 1.00 17.53 52 ARG C C 1
ATOM 2544 O O . ARG C 2 52 ? 24.136 -13.544 99.490 1.00 16.21 52 ARG C O 1
ATOM 2552 N N . GLY C 2 53 ? 24.918 -14.037 97.435 1.00 18.64 53 GLY C N 1
ATOM 2553 C CA . GLY C 2 53 ? 23.752 -13.550 96.738 1.00 15.09 53 GLY C CA 1
ATOM 2554 C C . GLY C 2 53 ? 24.017 -12.223 96.038 1.00 17.66 53 GLY C C 1
ATOM 2555 O O . GLY C 2 53 ? 24.861 -11.411 96.459 1.00 15.03 53 GLY C O 1
ATOM 2556 N N . LEU C 2 54 ? 23.289 -12.002 94.946 1.00 16.01 54 LEU C N 1
ATOM 2557 C CA . LEU C 2 54 ? 23.391 -10.760 94.193 1.00 12.81 54 LEU C CA 1
ATOM 2558 C C . LEU C 2 54 ? 22.063 -10.490 93.514 1.00 15.15 54 LEU C C 1
ATOM 2559 O O . LEU C 2 54 ? 21.241 -11.385 93.333 1.00 15.33 54 LEU C O 1
ATOM 2564 N N . LEU C 2 55 ? 21.858 -9.233 93.133 1.00 14.14 55 LEU C N 1
ATOM 2565 C CA . LEU C 2 55 ? 20.683 -8.836 92.378 1.00 16.03 55 LEU C CA 1
ATOM 2566 C C . LEU C 2 55 ? 21.224 -8.164 91.134 1.00 16.31 55 LEU C C 1
ATOM 2567 O O . LEU C 2 55 ? 21.994 -7.209 91.250 1.00 19.37 55 LEU C O 1
ATOM 2572 N N . ALA C 2 56 ? 20.853 -8.676 89.954 1.00 12.87 56 ALA C N 1
ATOM 2573 C CA . ALA C 2 56 ? 21.444 -8.190 88.704 1.00 13.56 56 ALA C CA 1
ATOM 2574 C C . ALA C 2 56 ? 20.352 -7.802 87.728 1.00 12.62 56 ALA C C 1
ATOM 2575 O O . ALA C 2 56 ? 19.351 -8.518 87.594 1.00 16.09 56 ALA C O 1
ATOM 2577 N N . ILE C 2 57 ? 20.549 -6.673 87.040 1.00 13.55 57 ILE C N 1
ATOM 2578 C CA . ILE C 2 57 ? 19.682 -6.283 85.934 1.00 12.77 57 ILE C CA 1
ATOM 2579 C C . ILE C 2 57 ? 20.559 -5.898 84.755 1.00 14.85 57 ILE C C 1
ATOM 2580 O O . ILE C 2 57 ? 21.723 -5.519 84.910 1.00 14.15 57 ILE C O 1
ATOM 2585 N N . VAL C 2 58 ? 20.011 -6.038 83.567 1.00 12.51 58 VAL C N 1
ATOM 2586 C CA . VAL C 2 58 ? 20.646 -5.469 82.385 1.00 12.90 58 VAL C CA 1
ATOM 2587 C C . VAL C 2 58 ? 20.103 -4.055 82.211 1.00 12.00 58 VAL C C 1
ATOM 2588 O O . VAL C 2 58 ? 18.888 -3.854 82.145 1.00 15.80 58 VAL C O 1
ATOM 2592 N N . VAL C 2 59 ? 20.996 -3.073 82.187 1.00 14.44 59 VAL C N 1
ATOM 2593 C CA . VAL C 2 59 ? 20.573 -1.687 81.955 1.00 14.70 59 VAL C CA 1
ATOM 2594 C C . VAL C 2 59 ? 19.948 -1.608 80.568 1.00 14.97 59 VAL C C 1
ATOM 2595 O O . VAL C 2 59 ? 20.372 -2.351 79.663 1.00 15.46 59 VAL C O 1
ATOM 2599 N N . PRO C 2 60 ? 18.906 -0.799 80.336 1.00 19.19 60 PRO C N 1
ATOM 2600 C CA . PRO C 2 60 ? 18.218 -0.878 79.036 1.00 17.62 60 PRO C CA 1
ATOM 2601 C C . PRO C 2 60 ? 19.082 -0.508 77.837 1.00 18.14 60 PRO C C 1
ATOM 2602 O O . PRO C 2 60 ? 18.684 -0.843 76.710 1.00 18.72 60 PRO C O 1
ATOM 2606 N N . ASP C 2 61 ? 20.277 0.058 78.035 1.00 16.68 61 ASP C N 1
ATOM 2607 C CA . ASP C 2 61 ? 21.182 0.271 76.911 1.00 19.30 61 ASP C CA 1
ATOM 2608 C C . ASP C 2 61 ? 21.825 -1.028 76.416 1.00 18.36 61 ASP C C 1
ATOM 2609 O O . ASP C 2 61 ? 22.524 -0.996 75.403 1.00 17.47 61 ASP C O 1
ATOM 2614 N N . ARG C 2 62 ? 21.573 -2.146 77.107 1.00 14.51 62 ARG C N 1
ATOM 2615 C CA . ARG C 2 62 ? 22.084 -3.477 76.755 1.00 15.05 62 ARG C CA 1
ATOM 2616 C C . ARG C 2 62 ? 23.600 -3.509 76.656 1.00 18.05 62 ARG C C 1
ATOM 2617 O O . ARG C 2 62 ? 24.169 -4.349 75.947 1.00 16.17 62 ARG C O 1
ATOM 2625 N N . GLN C 2 63 ? 24.289 -2.632 77.391 1.00 13.58 63 GLN C N 1
ATOM 2626 C CA . GLN C 2 63 ? 25.746 -2.693 77.373 1.00 14.11 63 GLN C CA 1
ATOM 2627 C C . GLN C 2 63 ? 26.329 -2.410 78.746 1.00 17.08 63 GLN C C 1
ATOM 2628 O O . GLN C 2 63 ? 27.552 -2.233 78.872 1.00 14.49 63 GLN C O 1
ATOM 2634 N N . HIS C 2 64 ? 25.484 -2.368 79.765 1.00 14.50 64 HIS C N 1
ATOM 2635 C CA . HIS C 2 64 ? 25.911 -2.371 81.151 1.00 15.12 64 HIS C CA 1
ATOM 2636 C C . HIS C 2 64 ? 24.997 -3.282 81.938 1.00 14.18 64 HIS C C 1
ATOM 2637 O O . HIS C 2 64 ? 23.826 -3.486 81.591 1.00 14.39 64 HIS C O 1
ATOM 2644 N N . LEU C 2 65 ? 25.534 -3.799 83.036 1.00 15.29 65 LEU C N 1
ATOM 2645 C CA . LEU C 2 65 ? 24.731 -4.468 84.041 1.00 13.76 65 LEU C CA 1
ATOM 2646 C C . LEU C 2 65 ? 24.841 -3.676 85.336 1.00 15.14 65 LEU C C 1
ATOM 2647 O O . LEU C 2 65 ? 25.891 -3.097 85.636 1.00 17.04 65 LEU C O 1
ATOM 2652 N N . ALA C 2 66 ? 23.753 -3.613 86.077 1.00 12.57 66 ALA C N 1
ATOM 2653 C CA . ALA C 2 66 ? 23.806 -3.093 87.436 1.00 11.88 66 ALA C CA 1
ATOM 2654 C C . ALA C 2 66 ? 23.725 -4.294 88.363 1.00 12.62 66 ALA C C 1
ATOM 2655 O O . ALA C 2 66 ? 22.822 -5.124 88.226 1.00 14.66 66 ALA C O 1
ATOM 2657 N N . ILE C 2 67 ? 24.662 -4.377 89.304 1.00 14.93 67 ILE C N 1
ATOM 2658 C CA . ILE C 2 67 ? 24.811 -5.552 90.145 1.00 13.49 67 ILE C CA 1
ATOM 2659 C C . ILE C 2 67 ? 24.774 -5.079 91.584 1.00 13.46 67 ILE C C 1
ATOM 2660 O O . ILE C 2 67 ? 25.670 -4.346 92.000 1.00 15.41 67 ILE C O 1
ATOM 2665 N N . LEU C 2 68 ? 23.784 -5.528 92.348 1.00 11.86 68 LEU C N 1
ATOM 2666 C CA . LEU C 2 68 ? 23.743 -5.264 93.787 1.00 11.44 68 LEU C CA 1
ATOM 2667 C C . LEU C 2 68 ? 24.316 -6.493 94.482 1.00 15.74 68 LEU C C 1
ATOM 2668 O O . LEU C 2 68 ? 23.715 -7.571 94.447 1.00 16.76 68 LEU C O 1
ATOM 2673 N N . TRP C 2 69 ? 25.469 -6.314 95.124 1.00 13.04 69 TRP C N 1
ATOM 2674 C CA . TRP C 2 69 ? 26.354 -7.390 95.550 1.00 13.78 69 TRP C CA 1
ATOM 2675 C C . TRP C 2 69 ? 26.270 -7.539 97.063 1.00 16.10 69 TRP C C 1
ATOM 2676 O O . TRP C 2 69 ? 26.604 -6.596 97.783 1.00 15.70 69 TRP C O 1
ATOM 2687 N N . ASN C 2 70 ? 25.849 -8.713 97.545 1.00 17.55 70 ASN C N 1
ATOM 2688 C CA . ASN C 2 70 ? 25.708 -8.881 98.994 1.00 14.55 70 ASN C CA 1
ATOM 2689 C C . ASN C 2 70 ? 27.082 -8.959 99.644 1.00 15.32 70 ASN C C 1
ATOM 2690 O O . ASN C 2 70 ? 27.954 -9.703 99.184 1.00 17.99 70 ASN C O 1
ATOM 2695 N N . ASP C 2 71 ? 27.269 -8.210 100.747 1.00 16.52 71 ASP C N 1
ATOM 2696 C CA . ASP C 2 71 ? 28.578 -8.120 101.393 1.00 18.20 71 ASP C CA 1
ATOM 2697 C C . ASP C 2 71 ? 28.715 -8.978 102.639 1.00 24.47 71 ASP C C 1
ATOM 2698 O O . ASP C 2 71 ? 29.819 -9.071 103.187 1.00 25.86 71 ASP C O 1
ATOM 2703 N N . ASP C 2 72 ? 27.646 -9.604 103.105 1.00 16.16 72 ASP C N 1
ATOM 2704 C CA . ASP C 2 72 ? 27.791 -10.520 104.225 1.00 22.09 72 ASP C CA 1
ATOM 2705 C C . ASP C 2 72 ? 26.726 -11.607 104.101 1.00 21.81 72 ASP C C 1
ATOM 2706 O O . ASP C 2 72 ? 26.097 -11.757 103.050 1.00 24.80 72 ASP C O 1
ATOM 2711 N N . ASP C 2 73 ? 26.508 -12.356 105.191 1.00 25.84 73 ASP C N 1
ATOM 2712 C CA . ASP C 2 73 ? 25.623 -13.510 105.147 1.00 33.03 73 ASP C CA 1
ATOM 2713 C C . ASP C 2 73 ? 24.171 -13.153 105.418 1.00 34.59 73 ASP C C 1
ATOM 2714 O O . ASP C 2 73 ? 23.330 -14.058 105.493 1.00 36.02 73 ASP C O 1
ATOM 2719 N N . THR C 2 74 ? 23.854 -11.863 105.539 1.00 31.45 74 THR C N 1
ATOM 2720 C CA . THR C 2 74 ? 22.517 -11.459 105.954 1.00 33.54 74 THR C CA 1
ATOM 2721 C C . THR C 2 74 ? 21.581 -11.142 104.805 1.00 29.99 74 THR C C 1
ATOM 2722 O O . THR C 2 74 ? 20.365 -11.130 105.018 1.00 27.35 74 THR C O 1
ATOM 2726 N N . GLY C 2 75 ? 22.103 -10.852 103.605 1.00 25.71 75 GLY C N 1
ATOM 2727 C CA . GLY C 2 75 ? 21.284 -10.363 102.510 1.00 22.18 75 GLY C CA 1
ATOM 2728 C C . GLY C 2 75 ? 20.957 -8.883 102.554 1.00 23.66 75 GLY C C 1
ATOM 2729 O O . GLY C 2 75 ? 20.310 -8.385 101.633 1.00 22.39 75 GLY C O 1
ATOM 2730 N N . VAL C 2 76 ? 21.375 -8.162 103.600 1.00 20.61 76 VAL C N 1
ATOM 2731 C CA . VAL C 2 76 ? 21.098 -6.741 103.745 1.00 19.55 76 VAL C CA 1
ATOM 2732 C C . VAL C 2 76 ? 22.269 -5.912 103.229 1.00 19.85 76 VAL C C 1
ATOM 2733 O O . VAL C 2 76 ? 22.141 -5.199 102.224 1.00 21.89 76 VAL C O 1
ATOM 2737 N N . ALA C 2 77 ? 23.412 -5.986 103.924 1.00 20.04 77 ALA C N 1
ATOM 2738 C CA . ALA C 2 77 ? 24.590 -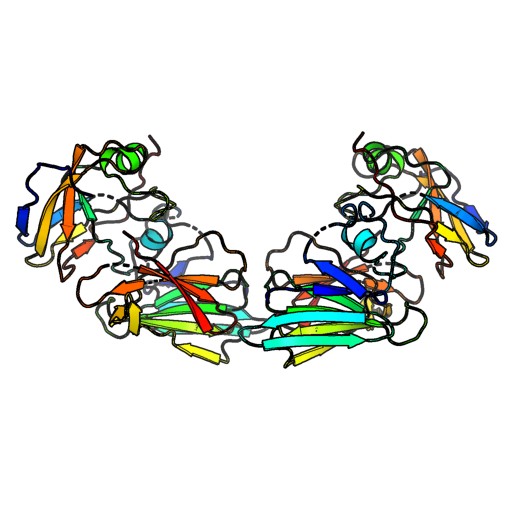5.233 103.507 1.00 16.15 77 ALA C CA 1
ATOM 2739 C C . ALA C 2 77 ? 24.919 -5.552 102.056 1.00 16.08 77 ALA C C 1
ATOM 2740 O O . ALA C 2 77 ? 25.031 -6.718 101.682 1.00 16.20 77 ALA C O 1
ATOM 2742 N N . ALA C 2 78 ? 25.119 -4.512 101.258 1.00 16.37 78 ALA C N 1
ATOM 2743 C CA . ALA C 2 78 ? 25.342 -4.737 99.837 1.00 15.88 78 ALA C CA 1
ATOM 2744 C C . ALA C 2 78 ? 25.989 -3.499 99.239 1.00 19.63 78 ALA C C 1
ATOM 2745 O O . ALA C 2 78 ? 25.869 -2.394 99.779 1.00 18.99 78 ALA C O 1
ATOM 2747 N N . THR C 2 79 ? 26.661 -3.696 98.096 1.00 14.91 79 THR C N 1
ATOM 2748 C CA . THR C 2 79 ? 27.291 -2.611 97.351 1.00 12.91 79 THR C CA 1
ATOM 2749 C C . THR C 2 79 ? 26.805 -2.673 95.904 1.00 14.17 79 THR C C 1
ATOM 2750 O O . THR C 2 79 ? 26.720 -3.757 95.327 1.00 16.01 79 THR C O 1
ATOM 2754 N N . LEU C 2 80 ? 26.496 -1.514 95.334 1.00 14.34 80 LEU C N 1
ATOM 2755 C CA . LEU C 2 80 ? 26.017 -1.434 93.955 1.00 11.93 80 LEU C CA 1
ATOM 2756 C C . LEU C 2 80 ? 27.174 -1.158 93.006 1.00 14.96 80 LEU C C 1
ATOM 2757 O O . LEU C 2 80 ? 27.950 -0.221 93.223 1.00 15.54 80 LEU C O 1
ATOM 2762 N N . TYR C 2 81 ? 27.264 -1.954 91.936 1.00 13.23 81 TYR C N 1
ATOM 2763 C CA . TYR C 2 81 ? 28.262 -1.783 90.889 1.00 12.38 81 TYR C CA 1
ATOM 2764 C C . TYR C 2 81 ? 27.569 -1.684 89.542 1.00 14.19 81 TYR C C 1
ATOM 2765 O O . TYR C 2 81 ? 26.540 -2.315 89.318 1.00 16.28 81 TYR C O 1
ATOM 2774 N N . VAL C 2 82 ? 28.162 -0.900 88.650 1.00 13.89 82 VAL C N 1
ATOM 2775 C CA . VAL C 2 82 ? 27.825 -0.923 87.221 1.00 12.76 82 VAL C CA 1
ATOM 2776 C C . VAL C 2 82 ? 28.975 -1.616 86.519 1.00 13.95 82 VAL C C 1
ATOM 2777 O O . VAL C 2 82 ? 30.122 -1.175 86.617 1.00 17.71 82 VAL C O 1
ATOM 2781 N N . VAL C 2 83 ? 28.675 -2.702 85.813 1.00 14.47 83 VAL C N 1
ATOM 2782 C CA . VAL C 2 83 ? 29.684 -3.513 85.150 1.00 11.92 83 VAL C CA 1
ATOM 2783 C C . VAL C 2 83 ? 29.499 -3.358 83.650 1.00 15.60 83 VAL C C 1
ATOM 2784 O O . VAL C 2 83 ? 28.372 -3.387 83.159 1.00 15.30 83 VAL C O 1
ATOM 2788 N N . SER C 2 84 ? 30.594 -3.174 82.934 1.00 15.19 84 SER C N 1
ATOM 2789 C CA . SER C 2 84 ? 30.505 -3.065 81.484 1.00 16.94 84 SER C CA 1
ATOM 2790 C C . SER C 2 84 ? 30.060 -4.403 80.880 1.00 17.53 84 SER C C 1
ATOM 2791 O O . SER C 2 84 ? 30.238 -5.472 81.465 1.00 15.97 84 SER C O 1
ATOM 2794 N N . GLY C 2 85 ? 29.449 -4.337 79.699 1.00 15.45 85 GLY C N 1
ATOM 2795 C CA . GLY C 2 85 ? 28.996 -5.569 79.070 1.00 15.71 85 GLY C CA 1
ATOM 2796 C C . GLY C 2 85 ? 30.121 -6.542 78.775 1.00 14.29 85 GLY C C 1
ATOM 2797 O O . GLY C 2 85 ? 29.923 -7.765 78.804 1.00 17.55 85 GLY C O 1
ATOM 2798 N N . ASP C 2 86 ? 31.313 -6.031 78.466 1.00 17.33 86 ASP C N 1
ATOM 2799 C CA . ASP C 2 86 ? 32.410 -6.954 78.207 1.00 19.50 86 ASP C CA 1
ATOM 2800 C C . ASP C 2 86 ? 33.083 -7.425 79.487 1.00 20.08 86 ASP C C 1
ATOM 2801 O O . ASP C 2 86 ? 34.069 -8.183 79.423 1.00 18.54 86 ASP C O 1
ATOM 2806 N N . ARG C 2 87 ? 32.552 -7.002 80.627 1.00 19.17 87 ARG C N 1
ATOM 2807 C CA . ARG C 2 87 ? 33.000 -7.395 81.962 1.00 14.26 87 ARG C CA 1
ATOM 2808 C C . ARG C 2 87 ? 34.431 -6.961 82.248 1.00 22.73 87 ARG C C 1
ATOM 2809 O O . ARG C 2 87 ? 35.055 -7.475 83.173 1.00 22.61 87 ARG C O 1
ATOM 2817 N N . GLN C 2 88 ? 34.987 -6.020 81.480 1.00 16.29 88 GLN C N 1
ATOM 2818 C CA . GLN C 2 88 ? 36.370 -5.640 81.718 1.00 19.61 88 GLN C CA 1
ATOM 2819 C C . GLN C 2 88 ? 36.511 -4.551 82.771 1.00 22.99 88 GLN C C 1
ATOM 2820 O O . GLN C 2 88 ? 37.572 -4.439 83.384 1.00 23.83 88 GLN C O 1
ATOM 2826 N N . GLN C 2 89 ? 35.476 -3.752 82.994 1.00 22.48 89 GLN C N 1
ATOM 2827 C CA . GLN C 2 89 ? 35.577 -2.637 83.924 1.00 23.88 89 GLN C CA 1
ATOM 2828 C C . GLN C 2 89 ? 34.316 -2.579 84.754 1.00 19.77 89 GLN C C 1
ATOM 2829 O O . GLN C 2 89 ? 33.249 -3.056 84.348 1.00 20.13 89 GLN C O 1
ATOM 2835 N N . GLN C 2 90 ? 34.438 -1.972 85.930 1.00 17.19 90 GLN C N 1
ATOM 2836 C CA . GLN C 2 90 ? 33.245 -1.735 86.704 1.00 18.25 90 GLN C CA 1
ATOM 2837 C C . GLN C 2 90 ? 33.457 -0.488 87.539 1.00 20.00 90 GLN C C 1
ATOM 2838 O O . GLN C 2 90 ? 34.581 0.003 87.686 1.00 19.92 90 GLN C O 1
ATOM 2844 N N . ILE C 2 91 ? 32.348 0.043 88.036 1.00 16.06 91 ILE C N 1
ATOM 2845 C CA . ILE C 2 91 ? 32.347 1.254 88.851 1.00 17.05 91 ILE C CA 1
ATOM 2846 C C . ILE C 2 91 ? 31.465 1.003 90.063 1.00 17.16 91 ILE C C 1
ATOM 2847 O O . ILE C 2 91 ? 30.324 0.563 89.923 1.00 19.26 91 ILE C O 1
ATOM 2852 N N . ARG C 2 92 ? 31.978 1.307 91.242 1.00 17.06 92 ARG C N 1
ATOM 2853 C CA . ARG C 2 92 ? 31.169 1.266 92.447 1.00 16.59 92 ARG C CA 1
ATOM 2854 C C . ARG C 2 92 ? 30.351 2.550 92.544 1.00 16.78 92 ARG C C 1
ATOM 2855 O O . ARG C 2 92 ? 30.902 3.659 92.458 1.00 18.55 92 ARG C O 1
ATOM 2863 N N . ILE C 2 93 ? 29.037 2.411 92.696 1.00 15.76 93 ILE C N 1
ATOM 2864 C CA . ILE C 2 93 ? 28.166 3.575 92.785 1.00 16.87 93 ILE C CA 1
ATOM 2865 C C . ILE C 2 93 ? 28.154 4.073 94.230 1.00 19.68 93 ILE C C 1
ATOM 2866 O O . ILE C 2 93 ? 28.089 3.279 95.177 1.00 20.56 93 ILE C O 1
ATOM 2871 N N . ALA C 2 94 ? 28.208 5.394 94.409 1.00 22.02 94 ALA C N 1
ATOM 2872 C CA . ALA C 2 94 ? 28.231 5.966 95.752 1.00 24.67 94 ALA C CA 1
ATOM 2873 C C . ALA C 2 94 ? 26.971 5.588 96.535 1.00 24.43 94 ALA C C 1
ATOM 2874 O O . ALA C 2 94 ? 25.857 5.680 96.011 1.00 26.58 94 ALA C O 1
ATOM 2876 N N . ASP C 2 95 ? 27.141 5.150 97.796 1.00 23.33 95 ASP C N 1
ATOM 2877 C CA . ASP C 2 95 ? 25.988 4.975 98.681 1.00 23.31 95 ASP C CA 1
ATOM 2878 C C . ASP C 2 95 ? 26.096 5.853 99.928 1.00 23.70 95 ASP C C 1
ATOM 2879 O O . ASP C 2 95 ? 25.462 5.577 100.956 1.00 24.85 95 ASP C O 1
ATOM 2884 N N . GLN C 2 96 ? 26.891 6.908 99.852 1.00 22.62 96 GLN C N 1
ATOM 2885 C CA . GLN C 2 96 ? 26.799 8.040 100.769 1.00 24.80 96 GLN C CA 1
ATOM 2886 C C . GLN C 2 96 ? 26.381 9.219 99.909 1.00 26.82 96 GLN C C 1
ATOM 2887 O O . GLN C 2 96 ? 27.139 9.650 99.032 1.00 27.70 96 GLN C O 1
ATOM 2893 N N . LEU C 2 97 ? 25.167 9.704 100.137 1.00 22.21 97 LEU C N 1
ATOM 2894 C CA . LEU C 2 97 ? 24.494 10.635 99.249 1.00 22.15 97 LEU C CA 1
ATOM 2895 C C . LEU C 2 97 ? 24.218 11.944 99.966 1.00 23.74 97 LEU C C 1
ATOM 2896 O O . LEU C 2 97 ? 23.899 11.960 101.162 1.00 20.40 97 LEU C O 1
ATOM 2901 N N . LEU C 2 98 ? 24.347 13.035 99.223 1.00 20.43 98 LEU C N 1
ATOM 2902 C CA . LEU C 2 98 ? 24.008 14.355 99.729 1.00 21.40 98 LEU C CA 1
ATOM 2903 C C . LEU C 2 98 ? 22.503 14.508 99.611 1.00 27.84 98 LEU C C 1
ATOM 2904 O O . LEU C 2 98 ? 21.962 14.558 98.498 1.00 27.44 98 LEU C O 1
ATOM 2909 N N . ILE C 2 99 ? 21.825 14.573 100.749 1.00 26.06 99 ILE C N 1
ATOM 2910 C CA . ILE C 2 99 ? 20.379 14.726 100.793 1.00 26.33 99 ILE C CA 1
ATOM 2911 C C . ILE C 2 99 ? 20.086 15.890 101.723 1.00 29.28 99 ILE C C 1
ATOM 2912 O O . ILE C 2 99 ? 20.435 15.844 102.910 1.00 33.03 99 ILE C O 1
ATOM 2917 N N . ASN C 2 100 ? 19.502 16.954 101.174 1.00 30.73 100 ASN C N 1
ATOM 2918 C CA . ASN C 2 100 ? 19.189 18.154 101.941 1.00 35.84 100 ASN C CA 1
ATOM 2919 C C . ASN C 2 100 ? 20.424 18.690 102.667 1.00 38.35 100 ASN C C 1
ATOM 2920 O O . ASN C 2 100 ? 20.377 19.044 103.851 1.00 36.72 100 ASN C O 1
ATOM 2925 N N . GLY C 2 101 ? 21.552 18.736 101.957 1.00 31.36 101 GLY C N 1
ATOM 2926 C CA . GLY C 2 101 ? 22.767 19.324 102.502 1.00 26.25 101 GLY C CA 1
ATOM 2927 C C . GLY C 2 101 ? 23.531 18.450 103.479 1.00 27.16 101 GLY C C 1
ATOM 2928 O O . GLY C 2 101 ? 24.570 18.884 104.001 1.00 29.46 101 GLY C O 1
ATOM 2929 N N . GLN C 2 102 ? 23.047 17.253 103.768 1.00 27.61 102 GLN C N 1
ATOM 2930 C CA . GLN C 2 102 ? 23.687 16.363 104.722 1.00 26.13 102 GLN C CA 1
ATOM 2931 C C . GLN C 2 102 ? 24.229 15.147 103.986 1.00 22.78 102 GLN C C 1
ATOM 2932 O O . GLN C 2 102 ? 23.564 14.608 103.105 1.00 22.54 102 GLN C O 1
ATOM 2938 N N . LEU C 2 103 ? 25.428 14.705 104.360 1.00 22.47 103 LEU C N 1
ATOM 2939 C CA . LEU C 2 103 ? 25.977 13.467 103.808 1.00 23.49 103 LEU C CA 1
ATOM 2940 C C . LEU C 2 103 ? 25.337 12.277 104.529 1.00 24.96 103 LEU C C 1
ATOM 2941 O O . LEU C 2 103 ? 25.491 12.123 105.749 1.00 24.21 103 LEU C O 1
ATOM 2946 N N . GLU C 2 104 ? 24.577 11.462 103.793 1.00 20.23 104 GLU C N 1
ATOM 2947 C CA . GLU C 2 104 ? 23.764 10.399 104.376 1.00 21.96 104 GLU C CA 1
ATOM 2948 C C . GLU C 2 104 ? 24.249 9.040 103.908 1.00 20.48 104 GLU C C 1
ATOM 2949 O O . GLU C 2 104 ? 24.199 8.743 102.706 1.00 23.74 104 GLU C O 1
ATOM 2955 N N . ALA C 2 105 ? 24.669 8.200 104.858 1.00 21.20 105 ALA C N 1
ATOM 2956 C CA . ALA C 2 105 ? 24.965 6.814 104.506 1.00 23.39 105 ALA C CA 1
ATOM 2957 C C . ALA C 2 105 ? 23.676 6.023 104.269 1.00 23.95 105 ALA C C 1
ATOM 2958 O O . ALA C 2 105 ? 22.603 6.349 104.784 1.00 21.11 105 ALA C O 1
ATOM 2960 N N . GLY C 2 106 ? 23.795 4.946 103.504 1.00 21.51 106 GLY C N 1
ATOM 2961 C CA . GLY C 2 106 ? 22.627 4.128 103.274 1.00 19.78 106 GLY C CA 1
ATOM 2962 C C . GLY C 2 106 ? 22.995 2.864 102.535 1.00 20.22 106 GLY C C 1
ATOM 2963 O O . GLY C 2 106 ? 24.175 2.556 102.343 1.00 22.23 106 GLY C O 1
ATOM 2964 N N . ILE C 2 107 ? 21.964 2.119 102.136 1.00 16.93 107 ILE C N 1
ATOM 2965 C CA . ILE C 2 107 ? 22.156 0.818 101.485 1.00 14.81 107 ILE C CA 1
ATOM 2966 C C . ILE C 2 107 ? 21.229 0.727 100.281 1.00 16.37 107 ILE C C 1
ATOM 2967 O O . ILE C 2 107 ? 20.011 0.891 100.420 1.00 17.60 107 ILE C O 1
ATOM 2972 N N . TYR C 2 108 ? 21.788 0.417 99.115 1.00 18.28 108 TYR C N 1
ATOM 2973 C CA . TYR C 2 108 ? 20.944 0.090 97.972 1.00 17.63 108 TYR C CA 1
ATOM 2974 C C . TYR C 2 108 ? 20.239 -1.245 98.207 1.00 17.64 108 TYR C C 1
ATOM 2975 O O . TYR C 2 108 ? 20.839 -2.197 98.719 1.00 17.33 108 TYR C O 1
ATOM 2984 N N . SER C 2 109 ? 18.952 -1.306 97.836 1.00 14.58 109 SER C N 1
ATOM 2985 C CA . SER C 2 109 ? 18.055 -2.356 98.292 1.00 16.26 109 SER C CA 1
ATOM 2986 C C . SER C 2 109 ? 17.388 -3.140 97.178 1.00 19.47 109 SER C C 1
ATOM 2987 O O . SER C 2 109 ? 17.259 -4.348 97.318 1.00 14.92 109 SER C O 1
ATOM 2990 N N . TRP C 2 110 ? 16.970 -2.503 96.078 1.00 16.38 110 TRP C N 1
ATOM 2991 C CA . TRP C 2 110 ? 16.380 -3.245 94.961 1.00 14.01 110 TRP C CA 1
ATOM 2992 C C . TRP C 2 110 ? 16.262 -2.293 93.778 1.00 15.14 110 TRP C C 1
ATOM 2993 O O . TRP C 2 110 ? 16.469 -1.087 93.917 1.00 16.47 110 TRP C O 1
ATOM 3004 N N . PHE C 2 111 ? 15.913 -2.844 92.613 1.00 14.52 111 PHE C N 1
ATOM 3005 C CA . PHE C 2 111 ? 15.835 -2.062 91.379 1.00 11.80 111 PHE C CA 1
ATOM 3006 C C . PHE C 2 111 ? 14.383 -1.840 90.981 1.00 15.52 111 PHE C C 1
ATOM 3007 O O . PHE C 2 111 ? 13.518 -2.675 91.250 1.00 19.28 111 PHE C O 1
ATOM 3015 N N . GLU C 2 112 ? 14.123 -0.711 90.321 1.00 16.73 112 GLU C N 1
ATOM 3016 C CA . GLU C 2 112 ? 12.848 -0.483 89.649 1.00 20.21 112 GLU C CA 1
ATOM 3017 C C . GLU C 2 112 ? 13.129 0.128 88.294 1.00 20.64 112 GLU C C 1
ATOM 3018 O O . GLU C 2 112 ? 14.220 0.635 88.039 1.00 20.17 112 GLU C O 1
ATOM 3024 N N . GLN C 2 113 ? 12.131 0.093 87.419 1.00 22.59 113 GLN C N 1
ATOM 3025 C CA . GLN C 2 113 ? 12.264 0.683 86.097 1.00 21.35 113 GLN C CA 1
ATOM 3026 C C . GLN C 2 113 ? 11.187 1.743 85.925 1.00 20.26 113 GLN C C 1
ATOM 3027 O O . GLN C 2 113 ? 9.997 1.454 86.093 1.00 23.89 113 GLN C O 1
ATOM 3033 N N . PHE C 2 114 ? 11.606 2.960 85.607 1.00 19.86 114 PHE C N 1
ATOM 3034 C CA . PHE C 2 114 ? 10.714 4.062 85.285 1.00 18.00 114 PHE C CA 1
ATOM 3035 C C . PHE C 2 114 ? 10.989 4.553 83.867 1.00 20.83 114 PHE C C 1
ATOM 3036 O O . PHE C 2 114 ? 12.038 4.251 83.293 1.00 24.69 114 PHE C O 1
ATOM 3044 N N . PRO C 2 115 ? 10.067 5.304 83.271 1.00 25.36 115 PRO C N 1
ATOM 3045 C CA . PRO C 2 115 ? 10.362 5.929 81.974 1.00 27.64 115 PRO C CA 1
ATOM 3046 C C . PRO C 2 115 ? 11.575 6.842 82.063 1.00 24.98 115 PRO C C 1
ATOM 3047 O O . PRO C 2 115 ? 11.749 7.580 83.037 1.00 26.71 115 PRO C O 1
ATOM 3051 N N . GLN C 2 116 ? 12.433 6.769 81.043 1.00 23.33 116 GLN C N 1
ATOM 3052 C CA . GLN C 2 116 ? 13.660 7.553 81.032 1.00 23.47 116 GLN C CA 1
ATOM 3053 C C . GLN C 2 116 ? 13.885 8.133 79.645 1.00 26.01 116 GLN C C 1
ATOM 3054 O O . GLN C 2 116 ? 13.431 7.587 78.642 1.00 25.25 116 GLN C O 1
ATOM 3060 N N . VAL C 2 117 ? 14.627 9.244 79.601 1.00 30.57 117 VAL C N 1
ATOM 3061 C CA . VAL C 2 117 ? 14.986 9.844 78.318 1.00 32.15 117 VAL C CA 1
ATOM 3062 C C . VAL C 2 117 ? 16.177 9.146 77.683 1.00 28.31 117 VAL C C 1
ATOM 3063 O O . VAL C 2 117 ? 16.491 9.405 76.519 1.00 30.82 117 VAL C O 1
ATOM 3067 N N . SER C 2 118 ? 16.846 8.254 78.409 1.00 19.27 118 SER C N 1
ATOM 3068 C CA . SER C 2 118 ? 17.972 7.535 77.893 1.00 19.15 118 SER C CA 1
ATOM 3069 C C . SER C 2 118 ? 17.943 6.108 78.413 1.00 18.32 118 SER C C 1
ATOM 3070 O O . SER C 2 118 ? 17.761 5.895 79.629 1.00 16.05 118 SER C O 1
ATOM 3073 N N . PRO C 2 119 ? 18.164 5.123 77.540 1.00 15.05 119 PRO C N 1
ATOM 3074 C CA . PRO C 2 119 ? 18.254 3.729 78.009 1.00 17.47 119 PRO C CA 1
ATOM 3075 C C . PRO C 2 119 ? 19.430 3.484 78.926 1.00 14.72 119 PRO C C 1
ATOM 3076 O O . PRO C 2 119 ? 19.502 2.408 79.548 1.00 16.31 119 PRO C O 1
ATOM 3080 N N . SER C 2 120 ? 20.372 4.423 79.015 1.00 14.95 120 SER C N 1
ATOM 3081 C CA . SER C 2 120 ? 21.515 4.225 79.895 1.00 14.25 120 SER C CA 1
ATOM 3082 C C . SER C 2 120 ? 21.166 4.422 81.372 1.00 13.93 120 SER C C 1
ATOM 3083 O O . SER C 2 120 ? 21.984 4.077 82.224 1.00 16.52 120 SER C O 1
ATOM 3086 N N . ILE C 2 121 ? 19.974 4.923 81.688 1.00 12.47 121 ILE C N 1
ATOM 3087 C CA . ILE C 2 121 ? 19.594 5.223 83.075 1.00 13.83 121 ILE C CA 1
ATOM 3088 C C . ILE C 2 121 ? 18.873 4.029 83.673 1.00 16.66 121 ILE C C 1
ATOM 3089 O O . ILE C 2 121 ? 17.939 3.496 83.068 1.00 17.80 121 ILE C O 1
ATOM 3094 N N . PHE C 2 122 ? 19.277 3.636 84.890 1.00 14.96 122 PHE C N 1
ATOM 3095 C CA . PHE C 2 122 ? 18.530 2.666 85.677 1.00 12.46 122 PHE C CA 1
ATOM 3096 C C . PHE C 2 122 ? 18.256 3.275 87.048 1.00 15.33 122 PHE C C 1
ATOM 3097 O O . PHE C 2 122 ? 18.794 4.331 87.406 1.00 14.75 122 PHE C O 1
ATOM 3105 N N . THR C 2 123 ? 17.390 2.615 87.808 1.00 13.30 123 THR C N 1
ATOM 3106 C CA . THR C 2 123 ? 16.969 3.118 89.114 1.00 13.60 123 THR C CA 1
ATOM 3107 C C . THR C 2 123 ? 17.260 2.085 90.187 1.00 12.70 123 THR C C 1
ATOM 3108 O O . THR C 2 123 ? 16.914 0.914 90.037 1.00 15.32 123 THR C O 1
ATOM 3112 N N . CYS C 2 124 ? 17.845 2.526 91.304 1.00 12.35 124 CYS C N 1
ATOM 3113 C CA . CYS C 2 124 ? 18.027 1.636 92.440 1.00 16.44 124 CYS C CA 1
ATOM 3114 C C . CYS C 2 124 ? 17.477 2.336 93.671 1.00 16.22 124 CYS C C 1
ATOM 3115 O O . CYS C 2 124 ? 17.645 3.558 93.838 1.00 17.86 124 CYS C O 1
ATOM 3126 N N . PHE C 2 126 ? 17.190 3.197 97.523 1.00 18.67 126 PHE C N 1
ATOM 3127 C CA . PHE C 2 126 ? 18.230 3.433 98.520 1.00 16.46 126 PHE C CA 1
ATOM 3128 C C . PHE C 2 126 ? 17.559 3.632 99.872 1.00 15.35 126 PHE C C 1
ATOM 3129 O O . PHE C 2 126 ? 16.634 4.442 99.984 1.00 17.05 126 PHE C O 1
ATOM 3137 N N . SER C 2 127 ? 17.989 2.857 100.878 1.00 16.63 127 SER C N 1
ATOM 3138 C CA . SER C 2 127 ? 17.470 2.977 102.236 1.00 17.41 127 SER C CA 1
ATOM 3139 C C . SER C 2 127 ? 18.450 3.809 103.053 1.00 19.26 127 SER C C 1
ATOM 3140 O O . SER C 2 127 ? 19.572 3.360 103.320 1.00 18.33 127 SER C O 1
ATOM 3143 N N . ARG C 2 128 ? 18.020 5.007 103.462 1.00 17.36 128 ARG C N 1
ATOM 3144 C CA . ARG C 2 128 ? 18.883 5.899 104.228 1.00 18.27 128 ARG C CA 1
ATOM 3145 C C . ARG C 2 128 ? 19.130 5.307 105.613 1.00 23.81 128 ARG C C 1
ATOM 3146 O O . ARG C 2 128 ? 18.196 4.907 106.295 1.00 23.26 128 ARG C O 1
ATOM 3154 N N . GLN C 2 129 ? 20.393 5.226 106.018 1.00 20.28 129 GLN C N 1
ATOM 3155 C CA . GLN C 2 129 ? 20.728 4.439 107.201 1.00 22.77 129 GLN C CA 1
ATOM 3156 C C . GLN C 2 129 ? 20.080 4.998 108.461 1.00 29.69 129 GLN C C 1
ATOM 3157 O O . GLN C 2 129 ? 19.624 4.235 109.322 1.00 33.07 129 GLN C O 1
ATOM 3163 N N . ARG C 2 130 ? 19.989 6.323 108.578 1.00 24.56 130 ARG C N 1
ATOM 3164 C CA . ARG C 2 130 ? 19.645 6.879 109.882 1.00 32.88 130 ARG C CA 1
ATOM 3165 C C . ARG C 2 130 ? 18.170 6.691 110.222 1.00 35.09 130 ARG C C 1
ATOM 3166 O O . ARG C 2 130 ? 17.820 6.600 111.406 1.00 36.40 130 ARG C O 1
ATOM 3174 N N . ASP C 2 131 ? 17.294 6.601 109.216 1.00 27.07 131 ASP C N 1
ATOM 3175 C CA . ASP C 2 131 ? 15.869 6.479 109.487 1.00 27.41 131 ASP C CA 1
ATOM 3176 C C . ASP C 2 131 ? 15.155 5.495 108.570 1.00 26.66 131 ASP C C 1
ATOM 3177 O O . ASP C 2 131 ? 13.924 5.388 108.658 1.00 28.11 131 ASP C O 1
ATOM 3182 N N . GLN C 2 132 ? 15.886 4.792 107.705 1.00 27.01 132 GLN C N 1
ATOM 3183 C CA . GLN C 2 132 ? 15.364 3.840 106.720 1.00 25.44 132 GLN C CA 1
ATOM 3184 C C . GLN C 2 132 ? 14.392 4.480 105.732 1.00 32.62 132 GLN C C 1
ATOM 3185 O O . GLN C 2 132 ? 13.571 3.780 105.132 1.00 28.27 132 GLN C O 1
ATOM 3191 N N . ALA C 2 133 ? 14.460 5.797 105.535 1.00 26.16 133 ALA C N 1
ATOM 3192 C CA . ALA C 2 133 ? 13.649 6.419 104.497 1.00 26.17 133 ALA C CA 1
ATOM 3193 C C . ALA C 2 133 ? 14.147 5.974 103.134 1.00 24.80 133 ALA C C 1
ATOM 3194 O O . ALA C 2 133 ? 15.354 5.818 102.927 1.00 22.21 133 ALA C O 1
ATOM 3204 N N . PHE C 2 135 ? 14.736 6.259 99.065 1.00 23.45 135 PHE C N 1
ATOM 3205 C CA . PHE C 2 135 ? 14.995 7.236 98.026 1.00 21.97 135 PHE C CA 1
ATOM 3206 C C . PHE C 2 135 ? 15.143 6.507 96.708 1.00 24.83 135 PHE C C 1
ATOM 3207 O O . PHE C 2 135 ? 15.786 5.460 96.640 1.00 21.68 135 PHE C O 1
ATOM 3215 N N . ARG C 2 136 ? 14.533 7.065 95.680 1.00 20.83 136 ARG C N 1
ATOM 3216 C CA . ARG C 2 136 ? 14.742 6.603 94.314 1.00 20.22 136 ARG C CA 1
ATOM 3217 C C . ARG C 2 136 ? 15.997 7.270 93.771 1.00 18.91 136 ARG C C 1
ATOM 3218 O O . ARG C 2 136 ? 16.093 8.511 93.768 1.00 19.36 136 ARG C O 1
ATOM 3226 N N . VAL C 2 137 ? 16.968 6.465 93.340 1.00 18.63 137 VAL C N 1
ATOM 3227 C CA . VAL C 2 137 ? 18.244 6.970 92.834 1.00 17.61 137 VAL C CA 1
ATOM 3228 C C . VAL C 2 137 ? 18.377 6.544 91.380 1.00 17.14 137 VAL C C 1
ATOM 3229 O O . VAL C 2 137 ? 18.508 5.355 91.076 1.00 17.61 137 VAL C O 1
ATOM 3233 N N . ASP C 2 138 ? 18.322 7.513 90.482 1.00 16.42 138 ASP C N 1
ATOM 3234 C CA . ASP C 2 138 ? 18.521 7.258 89.064 1.00 16.89 138 ASP C CA 1
ATOM 3235 C C . ASP C 2 138 ? 19.993 7.447 88.738 1.00 15.35 138 ASP C C 1
ATOM 3236 O O . ASP C 2 138 ? 20.608 8.433 89.155 1.00 18.05 138 ASP C O 1
ATOM 3241 N N . ILE C 2 139 ? 20.546 6.505 87.976 1.00 15.37 139 ILE C N 1
ATOM 3242 C CA . ILE C 2 139 ? 21.979 6.403 87.731 1.00 15.02 139 ILE C CA 1
ATOM 3243 C C . ILE C 2 139 ? 22.201 6.236 86.227 1.00 14.74 139 ILE C C 1
ATOM 3244 O O . ILE C 2 139 ? 21.520 5.433 85.595 1.00 15.47 139 ILE C O 1
ATOM 3249 N N . ASP C 2 140 ? 23.131 7.007 85.668 1.00 14.21 140 ASP C N 1
ATOM 3250 C CA . ASP C 2 140 ? 23.498 6.902 84.252 1.00 17.21 140 ASP C CA 1
ATOM 3251 C C . ASP C 2 140 ? 24.608 5.868 84.133 1.00 15.61 140 ASP C C 1
ATOM 3252 O O . ASP C 2 140 ? 25.764 6.140 84.482 1.00 17.74 140 ASP C O 1
ATOM 3257 N N . ALA C 2 141 ? 24.271 4.679 83.638 1.00 14.85 141 ALA C N 1
ATOM 3258 C CA . ALA C 2 141 ? 25.295 3.645 83.506 1.00 15.34 141 ALA C CA 1
ATOM 3259 C C . ALA C 2 141 ? 26.372 4.005 82.498 1.00 16.34 141 ALA C C 1
ATOM 3260 O O . ALA C 2 141 ? 27.448 3.403 82.538 1.00 18.83 141 ALA C O 1
ATOM 3262 N N . SER C 2 142 ? 26.090 4.903 81.545 1.00 17.77 142 SER C N 1
ATOM 3263 C CA . SER C 2 142 ? 27.108 5.230 80.559 1.00 18.45 142 SER C CA 1
ATOM 3264 C C . SER C 2 142 ? 28.234 6.067 81.157 1.00 25.83 142 SER C C 1
ATOM 3265 O O . SER C 2 142 ? 29.318 6.141 80.568 1.00 22.86 142 SER C O 1
ATOM 3268 N N . THR C 2 143 ? 28.020 6.679 82.326 1.00 17.28 143 THR C N 1
ATOM 3269 C CA . THR C 2 143 ? 29.054 7.448 82.989 1.00 20.35 143 THR C CA 1
ATOM 3270 C C . THR C 2 143 ? 29.366 6.929 84.366 1.00 24.13 143 THR C C 1
ATOM 3271 O O . THR C 2 143 ? 30.411 7.290 84.921 1.00 25.03 143 THR C O 1
ATOM 3275 N N . GLY C 2 144 ? 28.495 6.099 84.929 1.00 20.27 144 GLY C N 1
ATOM 3276 C CA . GLY C 2 144 ? 28.695 5.626 86.275 1.00 19.11 144 GLY C CA 1
ATOM 3277 C C . GLY C 2 144 ? 28.316 6.632 87.331 1.00 21.48 144 GLY C C 1
ATOM 3278 O O . GLY C 2 144 ? 28.662 6.429 88.504 1.00 28.53 144 GLY C O 1
ATOM 3279 N N . ASP C 2 145 ? 27.594 7.695 86.966 1.00 20.83 145 ASP C N 1
ATOM 3280 C CA . ASP C 2 145 ? 27.271 8.766 87.893 1.00 26.50 145 ASP C CA 1
ATOM 3281 C C . ASP C 2 145 ? 25.788 8.828 88.237 1.00 21.80 145 ASP C C 1
ATOM 3282 O O . ASP C 2 145 ? 24.914 8.547 87.424 1.00 17.59 145 ASP C O 1
ATOM 3287 N N . ILE C 2 146 ? 25.509 9.212 89.472 1.00 20.53 146 ILE C N 1
ATOM 3288 C CA . ILE C 2 146 ? 24.128 9.426 89.865 1.00 18.23 146 ILE C CA 1
ATOM 3289 C C . ILE C 2 146 ? 23.557 10.617 89.116 1.00 20.32 146 ILE C C 1
ATOM 3290 O O . ILE C 2 146 ? 24.210 11.661 88.973 1.00 27.36 146 ILE C O 1
ATOM 3295 N N . VAL C 2 147 ? 22.336 10.449 88.620 1.00 19.99 147 VAL C N 1
ATOM 3296 C CA . VAL C 2 147 ? 21.613 11.494 87.904 1.00 18.38 147 VAL C CA 1
ATOM 3297 C C . VAL C 2 147 ? 20.763 12.307 88.850 1.00 20.89 147 VAL C C 1
ATOM 3298 O O . VAL C 2 147 ? 20.873 13.536 88.881 1.00 22.95 147 VAL C O 1
ATOM 3302 N N . SER C 2 148 ? 19.957 11.632 89.671 1.00 19.18 148 SER C N 1
ATOM 3303 C CA . SER C 2 148 ? 19.060 12.326 90.584 1.00 21.49 148 SER C CA 1
ATOM 3304 C C . SER C 2 148 ? 18.654 11.417 91.724 1.00 19.84 148 SER C C 1
ATOM 3305 O O . SER C 2 148 ? 18.707 10.183 91.620 1.00 18.70 148 SER C O 1
ATOM 3308 N N . ILE C 2 149 ? 18.218 12.055 92.813 1.00 18.28 149 ILE C N 1
ATOM 3309 C CA . ILE C 2 149 ? 17.699 11.368 93.984 1.00 19.80 149 ILE C CA 1
ATOM 3310 C C . ILE C 2 149 ? 16.351 11.980 94.336 1.00 25.60 149 ILE C C 1
ATOM 3311 O O . ILE C 2 149 ? 16.205 13.206 94.334 1.00 26.69 149 ILE C O 1
ATOM 3316 N N . GLN C 2 150 ? 15.361 11.139 94.623 1.00 22.85 150 GLN C N 1
ATOM 3317 C CA . GLN C 2 150 ? 14.047 11.637 95.015 1.00 26.77 150 GLN C CA 1
ATOM 3318 C C . GLN C 2 150 ? 13.544 10.820 96.185 1.00 24.07 150 GLN C C 1
ATOM 3319 O O . GLN C 2 150 ? 13.653 9.592 96.175 1.00 23.49 150 GLN C O 1
ATOM 3325 N N . HIS C 2 151 ? 12.982 11.510 97.181 1.00 26.20 151 HIS C N 1
ATOM 3326 C CA . HIS C 2 151 ? 12.335 10.828 98.289 1.00 28.60 151 HIS C CA 1
ATOM 3327 C C . HIS C 2 151 ? 11.217 9.938 97.757 1.00 35.10 151 HIS C C 1
ATOM 3328 O O . HIS C 2 151 ? 10.442 10.353 96.890 1.00 33.32 151 HIS C O 1
ATOM 3335 N N . SER C 2 152 ? 11.147 8.707 98.261 1.00 28.45 152 SER C N 1
ATOM 3336 C CA . SER C 2 152 ? 10.129 7.749 97.855 1.00 30.04 152 SER C CA 1
ATOM 3337 C C . SER C 2 152 ? 9.428 7.190 99.089 1.00 45.05 152 SER C C 1
ATOM 3338 O O . SER C 2 152 ? 9.803 7.466 100.231 1.00 51.93 152 SER C O 1
ATOM 3341 N N . ARG C 2 153 ? 8.393 6.396 98.846 1.00 53.18 153 ARG C N 1
ATOM 3342 C CA . ARG C 2 153 ? 7.640 5.755 99.920 1.00 66.23 153 ARG C CA 1
ATOM 3343 C C . ARG C 2 153 ? 6.941 4.512 99.387 1.00 73.20 153 ARG C C 1
ATOM 3344 O O . ARG C 2 153 ? 7.320 3.977 98.341 1.00 75.69 153 ARG C O 1
ATOM 3347 N N . ALA D 1 17 ? 9.180 -7.669 41.064 1.00 60.04 290 ALA D N 1
ATOM 3348 C CA . ALA D 1 17 ? 8.597 -6.336 41.170 1.00 57.68 290 ALA D CA 1
ATOM 3349 C C . ALA D 1 17 ? 7.726 -6.009 39.956 1.00 53.62 290 ALA D C 1
ATOM 3350 O O . ALA D 1 17 ? 6.825 -5.174 40.032 1.00 54.16 290 ALA D O 1
ATOM 3352 N N . TRP D 1 18 ? 7.988 -6.673 38.840 1.00 52.52 291 TRP D N 1
ATOM 3353 C CA . TRP D 1 18 ? 7.330 -6.351 37.583 1.00 48.52 291 TRP D CA 1
ATOM 3354 C C . TRP D 1 18 ? 6.147 -7.278 37.332 1.00 50.98 291 TRP D C 1
ATOM 3355 O O . TRP D 1 18 ? 6.120 -8.420 37.795 1.00 58.14 291 TRP D O 1
ATOM 3366 N N . LEU D 1 19 ? 5.168 -6.771 36.584 1.00 52.71 292 LEU D N 1
ATOM 3367 C CA . LEU D 1 19 ? 3.979 -7.549 36.252 1.00 53.20 292 LEU D CA 1
ATOM 3368 C C . LEU D 1 19 ? 4.324 -8.665 35.270 1.00 60.00 292 LEU D C 1
ATOM 3369 O O . LEU D 1 19 ? 4.750 -8.400 34.141 1.00 57.99 292 LEU D O 1
ATOM 3374 N N . GLU D 1 20 ? 4.118 -9.912 35.695 1.00 63.37 293 GLU D N 1
ATOM 3375 C CA . GLU D 1 20 ? 4.384 -11.054 34.831 1.00 62.69 293 GLU D CA 1
ATOM 3376 C C . GLU D 1 20 ? 3.525 -10.983 33.575 1.00 61.82 293 GLU D C 1
ATOM 3377 O O . GLU D 1 20 ? 2.334 -10.664 33.631 1.00 62.46 293 GLU D O 1
ATOM 3379 N N . GLY D 1 21 ? 4.140 -11.270 32.431 1.00 63.61 294 GLY D N 1
ATOM 3380 C CA . GLY D 1 21 ? 3.447 -11.202 31.165 1.00 60.00 294 GLY D CA 1
ATOM 3381 C C . GLY D 1 21 ? 3.564 -9.881 30.440 1.00 61.81 294 GLY D C 1
ATOM 3382 O O . GLY D 1 21 ? 3.081 -9.773 29.304 1.00 63.54 294 GLY D O 1
ATOM 3383 N N . THR D 1 22 ? 4.186 -8.876 31.050 1.00 56.65 295 THR D N 1
ATOM 3384 C CA . THR D 1 22 ? 4.411 -7.586 30.417 1.00 58.71 295 THR D CA 1
ATOM 3385 C C . THR D 1 22 ? 5.902 -7.365 30.191 1.00 58.68 295 THR D C 1
ATOM 3386 O O . THR D 1 22 ? 6.741 -7.779 30.997 1.00 60.68 295 THR D O 1
ATOM 3390 N N . GLN D 1 23 ? 6.218 -6.690 29.091 1.00 51.21 296 GLN D N 1
ATOM 3391 C CA . GLN D 1 23 ? 7.602 -6.387 28.761 1.00 53.47 296 GLN D CA 1
ATO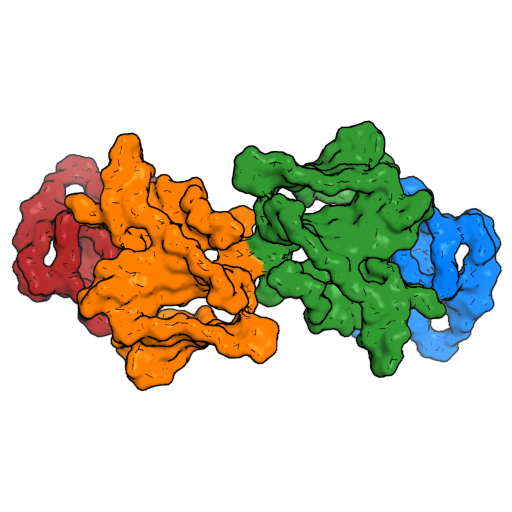M 3392 C C . GLN D 1 23 ? 8.169 -5.338 29.710 1.00 53.56 296 GLN D C 1
ATOM 3393 O O . GLN D 1 23 ? 7.513 -4.342 30.033 1.00 54.36 296 GLN D O 1
ATOM 3399 N N . VAL D 1 24 ? 9.393 -5.574 30.169 1.00 48.65 297 VAL D N 1
ATOM 3400 C CA . VAL D 1 24 ? 10.161 -4.591 30.922 1.00 43.47 297 VAL D CA 1
ATOM 3401 C C . VAL D 1 24 ? 11.233 -4.064 29.981 1.00 45.98 297 VAL D C 1
ATOM 3402 O O . VAL D 1 24 ? 12.165 -4.790 29.614 1.00 47.09 297 VAL D O 1
ATOM 3406 N N . LYS D 1 25 ? 11.095 -2.812 29.568 1.00 41.17 298 LYS D N 1
ATOM 3407 C CA . LYS D 1 25 ? 12.077 -2.233 28.671 1.00 43.65 298 LYS D CA 1
ATOM 3408 C C . LYS D 1 25 ? 13.317 -1.808 29.441 1.00 49.42 298 LYS D C 1
ATOM 3409 O O . LYS D 1 25 ? 13.263 -1.503 30.636 1.00 38.61 298 LYS D O 1
ATOM 3415 N N . THR D 1 26 ? 14.443 -1.807 28.739 1.00 39.52 299 THR D N 1
ATOM 3416 C CA . THR D 1 26 ? 15.657 -1.135 29.176 1.00 38.55 299 THR D CA 1
ATOM 3417 C C . THR D 1 26 ? 15.821 0.097 28.304 1.00 39.97 299 THR D C 1
ATOM 3418 O O . THR D 1 26 ? 15.950 -0.019 27.075 1.00 39.73 299 THR D O 1
ATOM 3422 N N . GLU D 1 27 ? 15.781 1.269 28.926 1.00 37.57 300 GLU D N 1
ATOM 3423 C CA . GLU D 1 27 ? 15.859 2.531 28.211 1.00 39.55 300 GLU D CA 1
ATOM 3424 C C . GLU D 1 27 ? 17.046 3.347 28.689 1.00 40.15 300 GLU D C 1
ATOM 3425 O O . GLU D 1 27 ? 17.533 3.189 29.812 1.00 40.01 300 GLU D O 1
ATOM 3431 N N . ILE D 1 28 ? 17.485 4.254 27.827 1.00 39.34 301 ILE D N 1
ATOM 3432 C CA . ILE D 1 28 ? 18.377 5.328 28.228 1.00 41.86 301 ILE D CA 1
ATOM 3433 C C . ILE D 1 28 ? 17.590 6.616 28.076 1.00 41.66 301 ILE D C 1
ATOM 3434 O O . ILE D 1 28 ? 17.055 6.900 26.999 1.00 38.04 301 ILE D O 1
ATOM 3439 N N . VAL D 1 29 ? 17.444 7.352 29.170 1.00 35.75 302 VAL D N 1
ATOM 3440 C CA . VAL D 1 29 ? 16.704 8.610 29.135 1.00 41.79 302 VAL D CA 1
ATOM 3441 C C . VAL D 1 29 ? 17.718 9.745 29.208 1.00 42.23 302 VAL D C 1
ATOM 3442 O O . VAL D 1 29 ? 18.793 9.572 29.798 1.00 39.93 302 VAL D O 1
ATOM 3446 N N . PRO D 1 30 ? 17.441 10.895 28.601 1.00 45.10 303 PRO D N 1
ATOM 3447 C CA . PRO D 1 30 ? 18.428 11.973 28.548 1.00 41.56 303 PRO D CA 1
ATOM 3448 C C . PRO D 1 30 ? 18.456 12.747 29.854 1.00 42.35 303 PRO D C 1
ATOM 3449 O O . PRO D 1 30 ? 17.580 12.560 30.710 1.00 40.61 303 PRO D O 1
ATOM 3453 N N . PRO D 1 31 ? 19.437 13.633 30.044 1.00 46.96 304 PRO D N 1
ATOM 3454 C CA . PRO D 1 31 ? 19.370 14.545 31.187 1.00 47.89 304 PRO D CA 1
ATOM 3455 C C . PRO D 1 31 ? 18.139 15.428 31.067 1.00 41.57 304 PRO D C 1
ATOM 3456 O O . PRO D 1 31 ? 17.668 15.725 29.968 1.00 39.60 304 PRO D O 1
ATOM 3460 N N . GLY D 1 32 ? 17.588 15.811 32.218 1.00 38.16 305 GLY D N 1
ATOM 3461 C CA . GLY D 1 32 ? 16.406 16.647 32.259 1.00 42.79 305 GLY D CA 1
ATOM 3462 C C . GLY D 1 32 ? 15.096 15.919 32.488 1.00 46.11 305 GLY D C 1
ATOM 3463 O O . GLY D 1 32 ? 14.084 16.576 32.763 1.00 43.28 305 GLY D O 1
ATOM 3464 N N . ARG D 1 33 ? 15.078 14.592 32.380 1.00 44.10 306 ARG D N 1
ATOM 3465 C CA . ARG D 1 33 ? 13.864 13.833 32.656 1.00 37.53 306 ARG D CA 1
ATOM 3466 C C . ARG D 1 33 ? 13.592 13.834 34.155 1.00 37.68 306 ARG D C 1
ATOM 3467 O O . ARG D 1 33 ? 14.498 13.584 34.949 1.00 35.47 306 ARG D O 1
ATOM 3475 N N . GLN D 1 34 ? 12.353 14.109 34.548 1.00 36.37 307 GLN D N 1
ATOM 3476 C CA . GLN D 1 34 ? 12.009 14.129 35.968 1.00 35.52 307 GLN D CA 1
ATOM 3477 C C . GLN D 1 34 ? 11.088 12.968 36.322 1.00 37.79 307 GLN D C 1
ATOM 3478 O O . GLN D 1 34 ? 10.282 12.514 35.502 1.00 35.99 307 GLN D O 1
ATOM 3484 N N . TYR D 1 35 ? 11.229 12.483 37.557 1.00 35.25 308 TYR D N 1
ATOM 3485 C CA . TYR D 1 35 ? 10.409 11.401 38.083 1.00 38.06 308 TYR D CA 1
ATOM 3486 C C . TYR D 1 35 ? 9.998 11.743 39.505 1.00 37.23 308 TYR D C 1
ATOM 3487 O O . TYR D 1 35 ? 10.633 12.566 40.173 1.00 35.05 308 TYR D O 1
ATOM 3496 N N . GLN D 1 36 ? 8.939 11.086 39.970 1.00 33.40 309 GLN D N 1
ATOM 3497 C CA . GLN D 1 36 ? 8.538 11.164 41.371 1.00 32.90 309 GLN D CA 1
ATOM 3498 C C . GLN D 1 36 ? 9.098 9.972 42.128 1.00 35.02 309 GLN D C 1
ATOM 3499 O O . GLN D 1 36 ? 9.029 8.836 41.650 1.00 34.26 309 GLN D O 1
ATOM 3513 N N . VAL D 1 38 ? 9.166 8.243 46.056 1.00 29.80 311 VAL D N 1
ATOM 3514 C CA . VAL D 1 38 ? 8.832 8.190 47.475 1.00 29.49 311 VAL D CA 1
ATOM 3515 C C . VAL D 1 38 ? 10.107 7.968 48.271 1.00 29.24 311 VAL D C 1
ATOM 3516 O O . VAL D 1 38 ? 10.977 7.176 47.877 1.00 29.52 311 VAL D O 1
ATOM 3520 N N . VAL D 1 39 ? 10.232 8.672 49.400 1.00 28.30 312 VAL D N 1
ATOM 3521 C CA . VAL D 1 39 ? 11.421 8.593 50.230 1.00 27.51 312 VAL D CA 1
ATOM 3522 C C . VAL D 1 39 ? 10.988 8.298 51.654 1.00 28.25 312 VAL D C 1
ATOM 3523 O O . VAL D 1 39 ? 9.982 8.834 52.135 1.00 30.97 312 VAL D O 1
ATOM 3527 N N . ALA D 1 40 ? 11.758 7.449 52.329 1.00 26.77 313 ALA D N 1
ATOM 3528 C CA . ALA D 1 40 ? 11.466 7.086 53.705 1.00 26.66 313 ALA D CA 1
ATOM 3529 C C . ALA D 1 40 ? 11.932 8.184 54.665 1.00 27.13 313 ALA D C 1
ATOM 3530 O O . ALA D 1 40 ? 12.439 9.240 54.264 1.00 26.71 313 ALA D O 1
ATOM 3532 N N . LYS D 1 41 ? 11.750 7.935 55.965 1.00 26.46 314 LYS D N 1
ATOM 3533 C CA . LYS D 1 41 ? 11.980 8.986 56.955 1.00 26.52 314 LYS D CA 1
ATOM 3534 C C . LYS D 1 41 ? 13.440 9.411 56.992 1.00 26.66 314 LYS D C 1
ATOM 3535 O O . LYS D 1 41 ? 13.755 10.599 56.852 1.00 26.14 314 LYS D O 1
ATOM 3541 N N . GLY D 1 42 ? 14.353 8.457 57.187 1.00 25.43 315 GLY D N 1
ATOM 3542 C CA . GLY D 1 42 ? 15.755 8.830 57.284 1.00 25.01 315 GLY D CA 1
ATOM 3543 C C . GLY D 1 42 ? 16.302 9.247 55.939 1.00 24.96 315 GLY D C 1
ATOM 3544 O O . GLY D 1 42 ? 17.212 10.076 55.857 1.00 25.56 315 GLY D O 1
ATOM 3545 N N . GLN D 1 43 ? 15.756 8.666 54.877 1.00 25.68 316 GLN D N 1
ATOM 3546 C CA . GLN D 1 43 ? 16.076 9.083 53.524 1.00 25.23 316 GLN D CA 1
ATOM 3547 C C . GLN D 1 43 ? 15.775 10.566 53.333 1.00 25.68 316 GLN D C 1
ATOM 3548 O O . GLN D 1 43 ? 16.620 11.336 52.845 1.00 27.90 316 GLN D O 1
ATOM 3554 N N . ALA D 1 44 ? 14.560 10.983 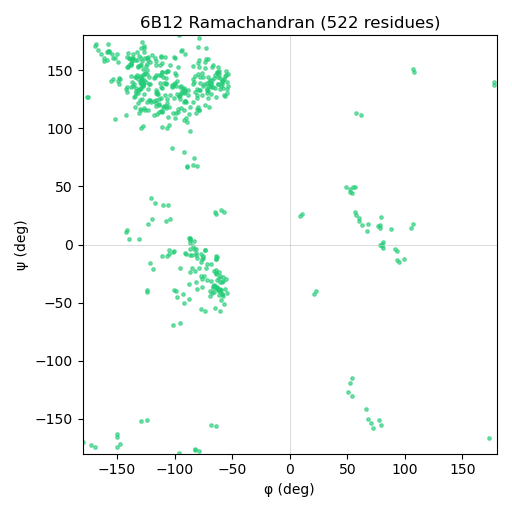53.697 1.00 26.17 317 ALA D N 1
ATOM 3555 C CA . ALA D 1 44 ? 14.202 12.393 53.566 1.00 26.77 317 ALA D CA 1
ATOM 3556 C C . ALA D 1 44 ? 15.074 13.270 54.455 1.00 31.89 317 ALA D C 1
ATOM 3557 O O . ALA D 1 44 ? 15.450 14.383 54.063 1.00 29.49 317 ALA D O 1
ATOM 3559 N N . GLU D 1 45 ? 15.408 12.789 55.659 1.00 28.86 318 GLU D N 1
ATOM 3560 C CA . GLU D 1 45 ? 16.283 13.566 56.530 1.00 26.23 318 GLU D CA 1
ATOM 3561 C C . GLU D 1 45 ? 17.648 13.785 55.882 1.00 25.94 318 GLU D C 1
ATOM 3562 O O . GLU D 1 45 ? 18.212 14.884 55.966 1.00 26.25 318 GLU D O 1
ATOM 3568 N N . ALA D 1 46 ? 18.181 12.762 55.203 1.00 25.46 319 ALA D N 1
ATOM 3569 C CA . ALA D 1 46 ? 19.500 12.889 54.594 1.00 25.26 319 ALA D CA 1
ATOM 3570 C C . ALA D 1 46 ? 19.454 13.854 53.419 1.00 25.77 319 ALA D C 1
ATOM 3571 O O . ALA D 1 46 ? 20.360 14.673 53.238 1.00 25.96 319 ALA D O 1
ATOM 3573 N N . ILE D 1 47 ? 18.385 13.773 52.631 1.00 26.10 320 ILE D N 1
ATOM 3574 C CA . ILE D 1 47 ? 18.177 14.704 51.524 1.00 26.74 320 ILE D CA 1
ATOM 3575 C C . ILE D 1 47 ? 18.179 16.138 52.034 1.00 27.33 320 ILE D C 1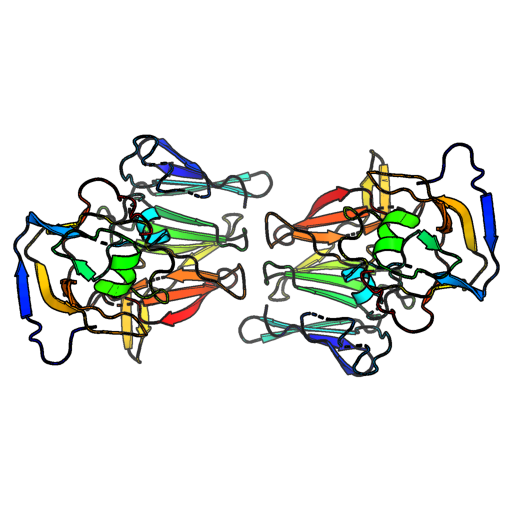
ATOM 3576 O O . ILE D 1 47 ? 18.847 17.016 51.474 1.00 27.89 320 ILE D O 1
ATOM 3589 N N . GLN D 1 49 ? 19.636 17.213 54.495 1.00 27.20 322 GLN D N 1
ATOM 3590 C CA . GLN D 1 49 ? 20.998 17.480 54.931 1.00 28.08 322 GLN D CA 1
ATOM 3591 C C . GLN D 1 49 ? 22.001 17.345 53.791 1.00 27.94 322 GLN D C 1
ATOM 3592 O O . GLN D 1 49 ? 23.189 17.105 54.029 1.00 29.00 322 GLN D O 1
ATOM 3598 N N . GLY D 1 50 ? 21.546 17.519 52.557 1.00 27.28 323 GLY D N 1
ATOM 3599 C CA . GLY D 1 50 ? 22.449 17.656 51.436 1.00 33.66 323 GLY D CA 1
ATOM 3600 C C . GLY D 1 50 ? 23.045 16.369 50.926 1.00 29.51 323 GLY D C 1
ATOM 3601 O O . GLY D 1 50 ? 24.031 16.417 50.187 1.00 38.23 323 GLY D O 1
ATOM 3602 N N . LYS D 1 51 ? 22.472 15.205 51.289 1.00 27.34 324 LYS D N 1
ATOM 3603 C CA . LYS D 1 51 ? 23.030 13.988 50.711 1.00 29.34 324 LYS D CA 1
ATOM 3604 C C . LYS D 1 51 ? 22.178 13.507 49.542 1.00 31.69 324 LYS D C 1
ATOM 3605 O O . LYS D 1 51 ? 20.952 13.659 49.552 1.00 27.38 324 LYS D O 1
ATOM 3611 N N . PRO D 1 52 ? 22.800 12.885 48.533 1.00 29.94 325 PRO D N 1
ATOM 3612 C CA . PRO D 1 52 ? 22.049 12.326 47.387 1.00 28.51 325 PRO D CA 1
ATOM 3613 C C . PRO D 1 52 ? 21.446 10.966 47.719 1.00 31.95 325 PRO D C 1
ATOM 3614 O O . PRO D 1 52 ? 21.830 9.915 47.202 1.00 29.53 325 PRO D O 1
ATOM 3618 N N . ALA D 1 53 ? 20.474 10.971 48.632 1.00 29.01 326 ALA D N 1
ATOM 3619 C CA . ALA D 1 53 ? 19.938 9.736 49.211 1.00 26.46 326 ALA D CA 1
ATOM 3620 C C . ALA D 1 53 ? 18.780 9.208 48.361 1.00 30.02 326 ALA D C 1
ATOM 3621 O O . ALA D 1 53 ? 17.624 9.161 48.781 1.00 28.24 326 ALA D O 1
ATOM 3623 N N . PHE D 1 54 ? 19.122 8.772 47.143 1.00 28.09 327 PHE D N 1
ATOM 3624 C CA . PHE D 1 54 ? 18.132 8.317 46.174 1.00 29.00 327 PHE D CA 1
ATOM 3625 C C . PHE D 1 54 ? 18.032 6.796 46.157 1.00 30.18 327 PHE D C 1
ATOM 3626 O O . PHE D 1 54 ? 19.046 6.093 46.201 1.00 29.95 327 PHE D O 1
ATOM 3634 N N . GLY D 1 55 ? 16.797 6.296 46.112 1.00 26.62 328 GLY D N 1
ATOM 3635 C CA . GLY D 1 55 ? 16.557 4.883 45.948 1.00 26.73 328 GLY D CA 1
ATOM 3636 C C . GLY D 1 55 ? 16.644 4.496 44.487 1.00 34.05 328 GLY D C 1
ATOM 3637 O O . GLY D 1 55 ? 16.957 5.305 43.615 1.00 32.61 328 GLY D O 1
ATOM 3638 N N . GLY D 1 56 ? 16.352 3.224 44.224 1.00 27.60 329 GLY D N 1
ATOM 3639 C CA . GLY D 1 56 ? 16.443 2.712 42.875 1.00 28.26 329 GLY D CA 1
ATOM 3640 C C . GLY D 1 56 ? 15.186 2.822 42.042 1.00 31.87 329 GLY D C 1
ATOM 3641 O O . GLY D 1 56 ? 15.241 2.549 40.842 1.00 32.99 329 GLY D O 1
ATOM 3642 N N . PHE D 1 57 ? 14.055 3.213 42.629 1.00 28.97 330 PHE D N 1
ATOM 3643 C CA . PHE D 1 57 ? 12.779 3.212 41.921 1.00 29.76 330 PHE D CA 1
ATOM 3644 C C . PHE D 1 57 ? 12.102 4.575 41.999 1.00 29.90 330 PHE D C 1
ATOM 3645 O O . PHE D 1 57 ? 12.181 5.277 43.019 1.00 29.37 330 PHE D O 1
ATOM 3653 N N . ALA D 1 58 ? 11.396 4.919 40.929 1.00 34.31 331 ALA D N 1
ATOM 3654 C CA . ALA D 1 58 ? 10.620 6.147 40.873 1.00 31.85 331 ALA D CA 1
ATOM 3655 C C . ALA D 1 58 ? 9.427 5.918 39.950 1.00 35.14 331 ALA D C 1
ATOM 3656 O O . ALA D 1 58 ? 9.188 4.800 39.480 1.00 36.94 331 ALA D O 1
ATOM 3658 N N . ALA D 1 59 ? 8.669 6.984 39.692 1.00 33.29 332 ALA D N 1
ATOM 3659 C CA . ALA D 1 59 ? 7.453 6.894 38.905 1.00 33.93 332 ALA D CA 1
ATOM 3660 C C . ALA D 1 59 ? 7.391 8.062 37.936 1.00 40.22 332 ALA D C 1
ATOM 3661 O O . ALA D 1 59 ? 7.736 9.198 38.299 1.00 34.53 332 ALA D O 1
ATOM 3663 N N . PRO D 1 60 ? 6.942 7.823 36.706 1.00 39.62 333 PRO D N 1
ATOM 3664 C CA . PRO D 1 60 ? 6.829 8.926 35.747 1.00 38.46 333 PRO D CA 1
ATOM 3665 C C . PRO D 1 60 ? 5.580 9.763 35.928 1.00 42.10 333 PRO D C 1
ATOM 3666 O O . PRO D 1 60 ? 5.474 10.828 35.307 1.00 58.07 333 PRO D O 1
ATOM 3670 N N . GLU D 1 61 ? 4.631 9.317 36.732 1.00 40.01 334 GLU D N 1
ATOM 3671 C CA . GLU D 1 61 ? 3.363 9.999 36.916 1.00 41.97 334 GLU D CA 1
ATOM 3672 C C . GLU D 1 61 ? 3.239 10.465 38.363 1.00 36.45 334 GLU D C 1
ATOM 3673 O O . GLU D 1 61 ? 3.910 9.932 39.253 1.00 36.50 334 GLU D O 1
ATOM 3679 N N . PRO D 1 62 ? 2.398 11.466 38.631 1.00 38.86 335 PRO D N 1
ATOM 3680 C CA . PRO D 1 62 ? 2.229 11.935 40.013 1.00 35.18 335 PRO D CA 1
ATOM 3681 C C . PRO D 1 62 ? 1.842 10.808 40.962 1.00 38.62 335 PRO D C 1
ATOM 3682 O O . PRO D 1 62 ? 1.121 9.876 40.596 1.00 39.42 335 PRO D O 1
ATOM 3686 N N . ILE D 1 63 ? 2.332 10.911 42.195 1.00 35.13 336 ILE D N 1
ATOM 3687 C CA . ILE D 1 63 ? 2.049 9.942 43.248 1.00 33.10 336 ILE D CA 1
ATOM 3688 C C . ILE D 1 63 ? 1.076 10.603 44.217 1.00 36.33 336 ILE D C 1
ATOM 3689 O O . ILE D 1 63 ? 1.497 11.386 45.076 1.00 34.58 336 ILE D O 1
ATOM 3694 N N . PRO D 1 64 ? -0.222 10.309 44.129 1.00 37.52 337 PRO D N 1
ATOM 3695 C CA . PRO D 1 64 ? -1.210 11.141 44.823 1.00 34.27 337 PRO D CA 1
ATOM 3696 C C . PRO D 1 64 ? -1.340 10.878 46.306 1.00 34.24 337 PRO D C 1
ATOM 3697 O O . PRO D 1 64 ? -1.863 11.757 47.005 1.00 39.25 337 PRO D O 1
ATOM 3701 N N . SER D 1 65 ? -0.914 9.718 46.813 1.00 33.67 338 SER D N 1
ATOM 3702 C CA . SER D 1 65 ? -1.155 9.417 48.226 1.00 29.24 338 SER D CA 1
ATOM 3703 C C . SER D 1 65 ? -0.269 8.272 48.696 1.00 30.52 338 SER D C 1
ATOM 3704 O O . SER D 1 65 ? 0.310 7.536 47.893 1.00 34.38 338 SER D O 1
ATOM 3707 N N . GLN D 1 66 ? -0.171 8.137 50.024 1.00 35.31 339 GLN D N 1
ATOM 3708 C CA . GLN D 1 66 ? 0.535 6.995 50.595 1.00 31.63 339 GLN D CA 1
ATOM 3709 C C . GLN D 1 66 ? -0.180 5.694 50.280 1.00 31.83 339 GLN D C 1
ATOM 3710 O O . GLN D 1 66 ? 0.473 4.666 50.066 1.00 37.13 339 GLN D O 1
ATOM 3716 N N . ALA D 1 67 ? -1.515 5.719 50.245 1.00 30.77 340 ALA D N 1
ATOM 3717 C CA . ALA D 1 67 ? -2.273 4.533 49.860 1.00 37.04 340 ALA D CA 1
ATOM 3718 C C . ALA D 1 67 ? -1.939 4.107 48.437 1.00 35.11 340 ALA D C 1
ATOM 3719 O O . ALA D 1 67 ? -1.849 2.911 48.142 1.00 32.80 340 ALA D O 1
ATOM 3721 N N . TYR D 1 68 ? -1.762 5.077 47.540 1.00 33.32 341 TYR D N 1
ATOM 3722 C CA . TYR D 1 68 ? -1.333 4.771 46.178 1.00 36.10 341 TYR D CA 1
ATOM 3723 C C . TYR D 1 68 ? 0.096 4.241 46.162 1.00 31.49 341 TYR D C 1
ATOM 3724 O O . TYR D 1 68 ? 0.404 3.293 45.428 1.00 33.32 341 TYR D O 1
ATOM 3733 N N . ALA D 1 69 ? 0.981 4.848 46.956 1.00 30.28 342 ALA D N 1
ATOM 3734 C CA . ALA D 1 69 ? 2.371 4.404 46.996 1.00 29.20 342 ALA D CA 1
ATOM 3735 C C . ALA D 1 69 ? 2.473 2.954 47.442 1.00 29.95 342 ALA D C 1
ATOM 3736 O O . ALA D 1 69 ? 3.285 2.187 46.911 1.00 33.06 342 ALA D O 1
ATOM 3738 N N . ARG D 1 70 ? 1.646 2.553 48.405 1.00 30.23 343 ARG D N 1
ATOM 3739 C CA . ARG D 1 70 ? 1.628 1.160 48.839 1.00 33.19 343 ARG D CA 1
ATOM 3740 C C . ARG D 1 70 ? 0.952 0.273 47.804 1.00 35.55 343 ARG D C 1
ATOM 3741 O O . ARG D 1 70 ? 1.534 -0.705 47.328 1.00 34.61 343 ARG D O 1
ATOM 3749 N N . ASP D 1 71 ? -0.297 0.585 47.458 1.00 34.05 344 ASP D N 1
ATOM 3750 C CA . ASP D 1 71 ? -1.081 -0.353 46.660 1.00 40.94 344 ASP D CA 1
ATOM 3751 C C . ASP D 1 71 ? -0.658 -0.349 45.194 1.00 39.56 344 ASP D C 1
ATOM 3752 O O . ASP D 1 71 ? -0.651 -1.405 44.544 1.00 40.34 344 ASP D O 1
ATOM 3757 N N . LYS D 1 72 ? -0.304 0.816 44.647 1.00 36.02 345 LYS D N 1
ATOM 3758 C CA . LYS D 1 72 ? -0.029 0.909 43.216 1.00 37.88 345 LYS D CA 1
ATOM 3759 C C . LYS D 1 72 ? 1.459 0.843 42.897 1.00 36.75 345 LYS D C 1
ATOM 3760 O O . LYS D 1 72 ? 1.866 0.136 41.972 1.00 33.81 345 LYS D O 1
ATOM 3766 N N . LEU D 1 73 ? 2.290 1.572 43.633 1.00 30.84 346 LEU D N 1
ATOM 3767 C CA . LEU D 1 73 ? 3.719 1.450 43.395 1.00 29.14 346 LEU D CA 1
ATOM 3768 C C . LEU D 1 73 ? 4.346 0.281 44.147 1.00 29.32 346 LEU D C 1
ATOM 3769 O O . LEU D 1 73 ? 5.514 -0.034 43.895 1.00 36.96 346 LEU D O 1
ATOM 3774 N N . VAL D 1 74 ? 3.598 -0.363 45.047 1.00 31.87 347 VAL D N 1
ATOM 3775 C CA . VAL D 1 74 ? 4.028 -1.565 45.755 1.00 32.41 347 VAL D CA 1
ATOM 3776 C C . VAL D 1 74 ? 5.337 -1.288 46.483 1.00 37.98 347 VAL D C 1
ATOM 3777 O O . VAL D 1 74 ? 6.306 -2.051 46.388 1.00 33.51 347 VAL D O 1
ATOM 3781 N N . ILE D 1 75 ? 5.366 -0.188 47.225 1.00 35.68 348 ILE D N 1
ATOM 3782 C CA . ILE D 1 75 ? 6.476 0.117 48.112 1.00 33.40 348 ILE D CA 1
ATOM 3783 C C . ILE D 1 75 ? 6.170 -0.559 49.443 1.00 35.87 348 ILE D C 1
ATOM 3784 O O . ILE D 1 75 ? 5.221 -0.185 50.138 1.00 35.97 348 ILE D O 1
ATOM 3789 N N . LEU D 1 76 ? 6.957 -1.573 49.785 1.00 35.81 349 LEU D N 1
ATOM 3790 C CA . LEU D 1 76 ? 6.611 -2.455 50.891 1.00 41.37 349 LEU D CA 1
ATOM 3791 C C . LEU D 1 76 ? 7.015 -1.856 52.234 1.00 41.69 349 LEU D C 1
ATOM 3792 O O . LEU D 1 76 ? 8.051 -1.193 52.354 1.00 41.58 349 LEU D O 1
ATOM 3797 N N . ASP D 1 77 ? 6.192 -2.116 53.256 1.00 40.21 350 ASP D N 1
ATOM 3798 C CA . ASP D 1 77 ? 6.506 -1.634 54.598 1.00 40.24 350 ASP D CA 1
ATOM 3799 C C . ASP D 1 77 ? 7.823 -2.206 55.099 1.00 41.51 350 ASP D C 1
ATOM 3800 O O . ASP D 1 77 ? 8.500 -1.573 55.916 1.00 46.39 350 ASP D O 1
ATOM 3805 N N . ARG D 1 78 ? 8.205 -3.392 54.614 1.00 41.70 351 ARG D N 1
ATOM 3806 C CA . ARG D 1 78 ? 9.445 -4.024 55.057 1.00 41.42 351 ARG D CA 1
ATOM 3807 C C . ARG D 1 78 ? 10.663 -3.192 54.683 1.00 44.57 351 ARG D C 1
ATOM 3808 O O . ARG D 1 78 ? 11.674 -3.205 55.400 1.00 47.00 351 ARG D O 1
ATOM 3810 N N . PHE D 1 79 ? 10.582 -2.455 53.579 1.00 36.04 352 PHE D N 1
ATOM 3811 C CA . PHE D 1 79 ? 11.686 -1.635 53.092 1.00 37.96 352 PHE D CA 1
ATOM 3812 C C . PHE D 1 79 ? 11.552 -0.166 53.464 1.00 42.53 352 PHE D C 1
ATOM 3813 O O . PHE D 1 79 ? 12.553 0.477 53.800 1.00 48.94 352 PHE D O 1
ATOM 3821 N N . LYS D 1 80 ? 10.344 0.391 53.406 1.00 37.05 353 LYS D N 1
ATOM 3822 C CA . LYS D 1 80 ? 10.109 1.785 53.779 1.00 38.20 353 LYS D CA 1
ATOM 3823 C C . LYS D 1 80 ? 8.970 1.825 54.797 1.00 37.10 353 LYS D C 1
ATOM 3824 O O . LYS D 1 80 ? 7.794 1.710 54.437 1.00 40.49 353 LYS D O 1
ATOM 3830 N N . THR D 1 81 ? 9.330 1.984 56.072 1.00 33.88 354 THR D N 1
ATOM 3831 C CA . THR D 1 81 ? 8.330 2.094 57.132 1.00 36.80 354 THR D CA 1
ATOM 3832 C C . THR D 1 81 ? 7.432 3.305 56.923 1.00 39.00 354 THR D C 1
ATOM 3833 O O . THR D 1 81 ? 6.207 3.225 57.092 1.00 37.96 354 THR D O 1
ATOM 3837 N N . ASP D 1 82 ? 8.032 4.436 56.567 1.00 32.03 355 ASP D N 1
ATOM 3838 C CA . ASP D 1 82 ? 7.369 5.724 56.450 1.00 33.33 355 ASP D CA 1
ATOM 3839 C C . ASP D 1 82 ? 7.403 6.098 54.973 1.00 35.78 355 ASP D C 1
ATOM 3840 O O . ASP D 1 82 ? 8.484 6.190 54.390 1.00 41.15 355 ASP D O 1
ATOM 3845 N N . VAL D 1 83 ? 6.231 6.269 54.362 1.00 30.88 356 VAL D N 1
ATOM 3846 C CA . VAL D 1 83 ? 6.178 6.704 52.966 1.00 29.50 356 VAL D CA 1
ATOM 3847 C C . VAL D 1 83 ? 5.483 8.058 52.8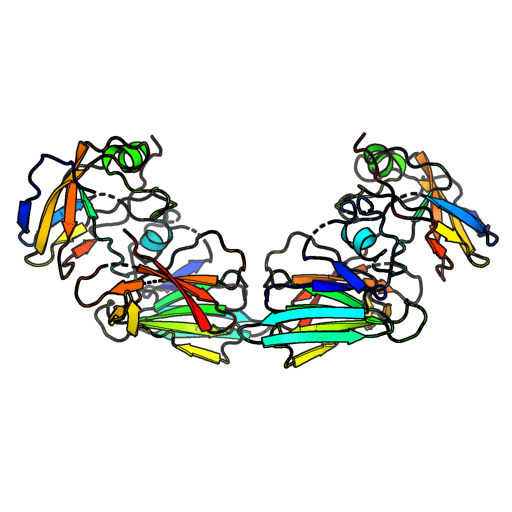88 1.00 31.78 356 VAL D C 1
ATOM 3848 O O . VAL D 1 83 ? 4.774 8.346 51.914 1.00 32.27 356 VAL D O 1
ATOM 3852 N N . SER D 1 84 ? 5.699 8.905 53.896 1.00 35.44 357 SER D N 1
ATOM 3853 C CA . SER D 1 84 ? 4.984 10.175 53.993 1.00 39.69 357 SER D CA 1
ATOM 3854 C C . SER D 1 84 ? 5.593 11.296 53.157 1.00 35.96 357 SER D C 1
ATOM 3855 O O . SER D 1 84 ? 5.013 12.386 53.114 1.00 40.36 357 SER D O 1
ATOM 3858 N N . HIS D 1 85 ? 6.726 11.082 52.489 1.00 30.81 358 HIS D N 1
ATOM 3859 C CA . HIS D 1 85 ? 7.313 12.125 51.659 1.00 30.70 358 HIS D CA 1
ATOM 3860 C C . HIS D 1 85 ? 7.583 11.623 50.250 1.00 33.04 358 HIS D C 1
ATOM 3861 O O . HIS D 1 85 ? 7.851 10.442 50.030 1.00 32.37 358 HIS D O 1
ATOM 3868 N N . VAL D 1 86 ? 7.529 12.558 49.308 1.00 35.66 359 VAL D N 1
ATOM 3869 C CA . VAL D 1 86 ? 7.816 12.313 47.903 1.00 33.47 359 VAL D CA 1
ATOM 3870 C C . VAL D 1 86 ? 8.713 13.441 47.415 1.00 35.55 359 VAL D C 1
ATOM 3871 O O . VAL D 1 86 ? 8.578 14.585 47.860 1.00 36.32 359 VAL D O 1
ATOM 3875 N N . ILE D 1 87 ? 9.651 13.119 46.528 1.00 34.10 360 ILE D N 1
ATOM 3876 C CA . ILE D 1 87 ? 10.505 14.130 45.928 1.00 28.14 360 ILE D CA 1
ATOM 3877 C C . ILE D 1 87 ? 10.412 14.012 44.411 1.00 28.21 360 ILE D C 1
ATOM 3878 O O . ILE D 1 87 ? 9.981 12.996 43.858 1.00 31.55 360 ILE D O 1
ATOM 3883 N N . THR D 1 88 ? 10.806 15.090 43.747 1.00 31.10 361 THR D N 1
ATOM 3884 C CA . THR D 1 88 ? 11.109 15.084 42.323 1.00 31.35 361 THR D CA 1
ATOM 3885 C C . THR D 1 88 ? 12.610 14.902 42.157 1.00 33.73 361 THR D C 1
ATOM 3886 O O . THR D 1 88 ? 13.398 15.622 42.782 1.00 35.65 361 THR D O 1
ATOM 3890 N N . VAL D 1 89 ? 13.003 13.938 41.336 1.00 31.84 362 VAL D N 1
ATOM 3891 C CA . VAL D 1 89 ? 14.392 13.781 40.935 1.00 30.49 362 VAL D CA 1
ATOM 3892 C C . VAL D 1 89 ? 14.491 14.141 39.457 1.00 30.41 362 VAL D C 1
ATOM 3893 O O . VAL D 1 89 ? 13.512 14.084 38.711 1.00 34.31 362 VAL D O 1
ATOM 3897 N N . GLU D 1 90 ? 15.692 14.523 39.037 1.00 29.79 363 GLU D N 1
ATOM 3898 C CA . GLU D 1 90 ? 15.928 14.865 37.640 1.00 36.27 363 GLU D CA 1
ATOM 3899 C C . GLU D 1 90 ? 17.252 14.272 37.194 1.00 37.52 363 GLU D C 1
ATOM 3900 O O . GLU D 1 90 ? 18.247 14.355 37.916 1.00 40.33 363 GLU D O 1
ATOM 3906 N N . THR D 1 91 ? 17.268 13.677 36.002 1.00 37.73 364 THR D N 1
ATOM 3907 C CA . THR D 1 91 ? 18.504 13.099 35.497 1.00 35.82 364 THR D CA 1
ATOM 3908 C C . THR D 1 91 ? 19.511 14.200 35.185 1.00 39.75 364 THR D C 1
ATOM 3909 O O . THR D 1 91 ? 19.158 15.258 34.659 1.00 39.49 364 THR D O 1
ATOM 3913 N N . THR D 1 92 ? 20.771 13.956 35.541 1.00 38.53 365 THR D N 1
ATOM 3914 C CA . THR D 1 92 ? 21.842 14.915 35.315 1.00 42.48 365 THR D CA 1
ATOM 3915 C C . THR D 1 92 ? 22.742 14.522 34.155 1.00 44.79 365 THR D C 1
ATOM 3916 O O . THR D 1 92 ? 23.643 15.289 33.795 1.00 45.89 365 THR D O 1
ATOM 3920 N N . ALA D 1 93 ? 22.518 13.352 33.563 1.00 45.54 366 ALA D N 1
ATOM 3921 C CA . ALA D 1 93 ? 23.322 12.792 32.486 1.00 48.62 366 ALA D CA 1
ATOM 3922 C C . ALA D 1 93 ? 22.515 11.640 31.905 1.00 44.76 366 ALA D C 1
ATOM 3923 O O . ALA D 1 93 ? 21.501 11.260 32.503 1.00 39.60 366 ALA D O 1
ATOM 3925 N N . PRO D 1 94 ? 22.882 11.086 30.743 1.00 44.57 367 PRO D N 1
ATOM 3926 C CA . PRO D 1 94 ? 22.116 9.950 30.213 1.00 47.06 367 PRO D CA 1
ATOM 3927 C C . PRO D 1 94 ? 22.033 8.828 31.238 1.00 43.25 367 PRO D C 1
ATOM 3928 O O . PRO D 1 94 ? 23.020 8.474 31.891 1.00 42.00 367 PRO D O 1
ATOM 3932 N N . GLN D 1 95 ? 20.825 8.296 31.407 1.00 36.27 368 GLN D N 1
ATOM 3933 C CA . GLN D 1 95 ? 20.504 7.449 32.548 1.00 31.87 368 GLN D CA 1
ATOM 3934 C C . GLN D 1 95 ? 19.840 6.177 32.058 1.00 32.48 368 GLN D C 1
ATOM 3935 O O . GLN D 1 95 ? 18.818 6.236 31.370 1.00 40.95 368 GLN D O 1
ATOM 3941 N N . LYS D 1 96 ? 20.408 5.038 32.425 1.00 36.49 369 LYS D N 1
ATOM 3942 C CA . LYS D 1 96 ? 19.808 3.751 32.117 1.00 39.15 369 LYS D CA 1
ATOM 3943 C C . LYS D 1 96 ? 18.706 3.427 33.121 1.00 34.87 369 LYS D C 1
ATOM 3944 O O . LYS D 1 96 ? 18.863 3.622 34.332 1.00 34.34 369 LYS D O 1
ATOM 3950 N N . ILE D 1 97 ? 17.565 2.969 32.608 1.00 31.19 370 ILE D N 1
ATOM 3951 C CA . ILE D 1 97 ? 16.437 2.578 33.441 1.00 36.27 370 ILE D CA 1
ATOM 3952 C C . ILE D 1 97 ? 15.854 1.275 32.920 1.00 38.05 370 ILE D C 1
ATOM 3953 O O . ILE D 1 97 ? 16.070 0.878 31.773 1.00 37.86 370 ILE D O 1
ATOM 3958 N N . HIS D 1 98 ? 15.113 0.610 33.795 1.00 35.63 371 HIS D N 1
ATOM 3959 C CA . HIS D 1 98 ? 14.080 -0.331 33.400 1.00 36.71 371 HIS D CA 1
ATOM 3960 C C . HIS D 1 98 ? 12.739 0.381 33.509 1.00 35.73 371 HIS D C 1
ATOM 3961 O O . HIS D 1 98 ? 12.508 1.136 34.455 1.00 33.67 371 HIS D O 1
ATOM 3968 N N . SER D 1 99 ? 11.864 0.160 32.541 1.00 35.04 372 SER D N 1
ATOM 3969 C CA . SER D 1 99 ? 10.520 0.718 32.594 1.00 38.32 372 SER D CA 1
ATOM 3970 C C . SER D 1 99 ? 9.503 -0.393 32.393 1.00 41.85 372 SER D C 1
ATOM 3971 O O . SER D 1 99 ? 9.671 -1.258 31.528 1.00 39.98 372 SER D O 1
ATOM 3974 N N . GLY D 1 100 ? 8.452 -0.368 33.203 1.00 39.13 373 GLY D N 1
ATOM 3975 C CA . GLY D 1 100 ? 7.406 -1.364 33.086 1.00 39.39 373 GLY D CA 1
ATOM 3976 C C . GLY D 1 100 ? 6.322 -1.101 34.105 1.00 39.62 373 GLY D C 1
ATOM 3977 O O . GLY D 1 100 ? 6.298 -0.051 34.746 1.00 33.75 373 GLY D O 1
ATOM 3978 N N . ILE D 1 101 ? 5.416 -2.079 34.237 1.00 38.48 374 ILE D N 1
ATOM 3979 C CA . ILE D 1 101 ? 4.280 -2.010 35.154 1.00 37.30 374 ILE D CA 1
ATOM 3980 C C . ILE D 1 101 ? 4.630 -2.753 36.437 1.00 40.84 374 ILE D C 1
ATOM 3981 O O . ILE D 1 101 ? 5.271 -3.811 36.396 1.00 42.43 374 ILE D O 1
ATOM 3986 N N . THR D 1 102 ? 4.207 -2.205 37.579 1.00 38.03 375 THR D N 1
ATOM 3987 C CA . THR D 1 102 ? 4.392 -2.895 38.851 1.00 38.37 375 THR D CA 1
ATOM 3988 C C . THR D 1 102 ? 3.509 -4.136 38.924 1.00 42.84 375 THR D C 1
ATOM 3989 O O . THR D 1 102 ? 2.323 -4.097 38.582 1.00 42.33 375 THR D O 1
ATOM 3993 N N . GLY D 1 103 ? 4.089 -5.238 39.393 1.00 44.97 376 GLY D N 1
ATOM 3994 C CA . GLY D 1 103 ? 3.333 -6.440 39.654 1.00 42.45 376 GLY D CA 1
ATOM 3995 C C . GLY D 1 103 ? 2.864 -6.514 41.094 1.00 45.75 376 GLY D C 1
ATOM 3996 O O . GLY D 1 103 ? 3.305 -5.745 41.958 1.00 45.67 376 GLY D O 1
ATOM 3997 N N . PRO D 1 104 ? 1.953 -7.441 41.382 1.00 45.01 377 PRO D N 1
ATOM 3998 C CA . PRO D 1 104 ? 1.435 -7.558 42.750 1.00 47.47 377 PRO D CA 1
ATOM 3999 C C . PRO D 1 104 ? 2.445 -8.222 43.672 1.00 48.71 377 PRO D C 1
ATOM 4000 O O . PRO D 1 104 ? 3.190 -9.120 43.271 1.00 45.79 377 PRO D O 1
ATOM 4004 N N . LEU D 1 105 ? 2.471 -7.750 44.917 1.00 48.41 378 LEU D N 1
ATOM 4005 C CA . LEU D 1 105 ? 3.274 -8.343 45.976 1.00 52.83 378 LEU D CA 1
ATOM 4006 C C . LEU D 1 105 ? 2.528 -8.169 47.289 1.00 53.98 378 LEU D C 1
ATOM 4007 O O . LEU D 1 105 ? 1.900 -7.133 47.525 1.00 54.02 378 LEU D O 1
ATOM 4012 N N . GLU D 1 106 ? 2.615 -9.186 48.147 1.00 53.90 379 GLU D N 1
ATOM 4013 C CA . GLU D 1 106 ? 1.816 -9.265 49.377 1.00 55.62 379 GLU D CA 1
ATOM 4014 C C . GLU D 1 106 ? 0.359 -9.027 48.984 1.00 57.27 379 GLU D C 1
ATOM 4015 O O . GLU D 1 106 ? -0.142 -9.701 48.072 1.00 60.61 379 GLU D O 1
ATOM 4021 N N . ASN D 1 107 ? -0.349 -8.090 49.611 1.00 55.52 380 ASN D N 1
ATOM 4022 C CA . ASN D 1 107 ? -1.736 -7.814 49.266 1.00 61.29 380 ASN D CA 1
ATOM 4023 C C . ASN D 1 107 ? -1.895 -6.462 48.579 1.00 57.99 380 ASN D C 1
ATOM 4024 O O . ASN D 1 107 ? -2.907 -5.780 48.759 1.00 63.36 380 ASN D O 1
ATOM 4029 N N . TYR D 1 108 ? -0.897 -6.064 47.795 1.00 51.90 381 TYR D N 1
ATOM 4030 C CA . TYR D 1 108 ? -0.947 -4.861 46.978 1.00 48.75 381 TYR D CA 1
ATOM 4031 C C . TYR D 1 108 ? -1.100 -5.255 45.515 1.00 46.55 381 TYR D C 1
ATOM 4032 O O . TYR D 1 108 ? -0.468 -6.208 45.050 1.00 49.24 381 TYR D O 1
ATOM 4041 N N . LYS D 1 109 ? -1.944 -4.515 44.792 1.00 45.70 382 LYS D N 1
ATOM 4042 C CA . LYS D 1 109 ? -2.335 -4.923 43.447 1.00 46.51 382 LYS D CA 1
ATOM 4043 C C . LYS D 1 109 ? -1.293 -4.551 42.401 1.00 45.97 382 LYS D C 1
ATOM 4044 O O . LYS D 1 109 ? -1.121 -5.279 41.411 1.00 40.93 382 LYS D O 1
ATOM 4046 N N . GLY D 1 110 ? -0.582 -3.445 42.605 1.00 40.12 383 GLY D N 1
ATOM 4047 C CA . GLY D 1 110 ? 0.300 -2.940 41.574 1.00 44.04 383 GLY D CA 1
ATOM 4048 C C . GLY D 1 110 ? -0.510 -2.334 40.439 1.00 48.62 383 GLY D C 1
ATOM 4049 O O . GLY D 1 110 ? -1.664 -1.925 40.605 1.00 50.27 383 GLY D O 1
ATOM 4050 N N . GLY D 1 111 ? 0.122 -2.263 39.275 1.00 44.13 384 GLY D N 1
ATOM 4051 C CA . GLY D 1 111 ? -0.554 -1.923 38.046 1.00 44.86 384 GLY D CA 1
ATOM 4052 C C . GLY D 1 111 ? -0.313 -0.538 37.443 1.00 44.54 384 GLY D C 1
ATOM 4053 O O . GLY D 1 111 ? -1.112 -0.114 36.600 1.00 46.82 384 GLY D O 1
ATOM 4054 N N . VAL D 1 112 ? 0.748 0.170 37.837 1.00 39.89 385 VAL D N 1
ATOM 4055 C CA . VAL D 1 112 ? 1.057 1.471 37.260 1.00 40.94 385 VAL D CA 1
ATOM 4056 C C . VAL D 1 112 ? 2.516 1.484 36.821 1.00 41.57 385 VAL D C 1
ATOM 4057 O O . VAL D 1 112 ? 3.294 0.581 37.134 1.00 36.44 385 VAL D O 1
ATOM 4061 N N . GLN D 1 113 ? 2.871 2.529 36.077 1.00 41.38 386 GLN D N 1
ATOM 4062 C CA . GLN D 1 113 ? 4.228 2.677 35.573 1.00 39.80 386 GLN D CA 1
ATOM 4063 C C . GLN D 1 113 ? 5.210 2.978 36.697 1.00 39.43 386 GLN D C 1
ATOM 4064 O O . GLN D 1 113 ? 4.942 3.796 37.584 1.00 39.74 386 GLN D O 1
ATOM 4070 N N . GLN D 1 114 ? 6.360 2.312 36.649 1.00 37.10 387 GLN D N 1
ATOM 4071 C CA . GLN D 1 114 ? 7.492 2.643 37.500 1.00 35.55 387 GLN D CA 1
ATOM 4072 C C . GLN D 1 114 ? 8.753 2.596 36.655 1.00 35.23 387 GLN D C 1
ATOM 4073 O O . GLN D 1 114 ? 8.781 2.003 35.568 1.00 35.36 387 GLN D O 1
ATOM 4079 N N . VAL D 1 115 ? 9.797 3.244 37.151 1.00 33.25 388 VAL D N 1
ATOM 4080 C CA . VAL D 1 115 ? 11.119 3.122 36.556 1.00 32.45 388 VAL D CA 1
ATOM 4081 C C . VAL D 1 115 ? 12.082 2.650 37.633 1.00 31.94 388 VAL D C 1
ATOM 4082 O O . VAL D 1 115 ? 11.899 2.901 38.833 1.00 31.99 388 VAL D O 1
ATOM 4086 N N . GLU D 1 116 ? 13.097 1.918 37.194 1.00 31.87 389 GLU D N 1
ATOM 4087 C CA . GLU D 1 116 ? 14.193 1.503 38.053 1.00 35.23 389 GLU D CA 1
ATOM 4088 C C . GLU D 1 116 ? 15.492 2.022 37.465 1.00 32.69 389 GLU D C 1
ATOM 4089 O O . GLU D 1 116 ? 15.799 1.751 36.302 1.00 34.27 389 GLU D O 1
ATOM 4095 N N . PHE D 1 117 ? 16.251 2.763 38.257 1.00 30.44 390 PHE D N 1
ATOM 4096 C CA . PHE D 1 117 ? 17.521 3.282 37.772 1.00 31.48 390 PHE D CA 1
ATOM 4097 C C . PHE D 1 117 ? 18.566 2.173 37.744 1.00 36.74 390 PHE D C 1
ATOM 4098 O O . PHE D 1 117 ? 18.748 1.450 38.727 1.00 36.69 390 PHE D O 1
ATOM 4106 N N . VAL D 1 118 ? 19.225 2.011 36.598 1.00 31.85 391 VAL D N 1
ATOM 4107 C CA . VAL D 1 118 ? 20.224 0.967 36.398 1.00 36.77 391 VAL D CA 1
ATOM 4108 C C . VAL D 1 118 ? 21.598 1.616 36.364 1.00 42.22 391 VAL D C 1
ATOM 4109 O O . VAL D 1 118 ? 21.776 2.673 35.747 1.00 43.44 391 VAL D O 1
ATOM 4113 N N . GLY D 1 119 ? 22.568 0.983 37.020 1.00 50.10 392 GLY D N 1
ATOM 4114 C CA . GLY D 1 119 ? 23.910 1.533 37.047 1.00 50.11 392 GLY D CA 1
ATOM 4115 C C . GLY D 1 119 ? 23.961 2.824 37.840 1.00 47.21 392 GLY D C 1
ATOM 4116 O O . GLY D 1 119 ? 23.187 3.041 38.776 1.00 46.43 392 GLY D O 1
ATOM 4117 N N . ASP D 1 120 ? 24.883 3.704 37.449 1.00 55.65 393 ASP D N 1
ATOM 4118 C CA . ASP D 1 120 ? 25.045 4.982 38.132 1.00 57.67 393 ASP D CA 1
ATOM 4119 C C . ASP D 1 120 ? 23.740 5.762 38.149 1.00 52.55 393 ASP D C 1
ATOM 4120 O O . ASP D 1 120 ? 23.109 5.963 37.107 1.00 52.05 393 ASP D O 1
ATOM 4125 N N . ARG D 1 121 ? 23.335 6.201 39.338 1.00 47.92 394 ARG D N 1
ATOM 4126 C CA . ARG D 1 121 ? 22.136 7.021 39.487 1.00 48.51 394 ARG D CA 1
ATOM 4127 C C . ARG D 1 121 ? 22.539 8.474 39.277 1.00 48.51 394 ARG D C 1
ATOM 4128 O O . ARG D 1 121 ? 23.033 9.139 40.191 1.00 52.25 394 ARG D O 1
ATOM 4136 N N . ASN D 1 122 ? 22.327 8.968 38.057 1.00 37.18 395 ASN D N 1
ATOM 4137 C CA . ASN D 1 122 ? 22.660 10.346 37.709 1.00 38.07 395 ASN D CA 1
ATOM 4138 C C . ASN D 1 122 ? 21.423 11.197 37.968 1.00 36.36 395 ASN D C 1
ATOM 4139 O O . ASN D 1 122 ? 20.666 11.548 37.066 1.00 36.56 395 ASN D O 1
ATOM 4144 N N . LEU D 1 123 ? 21.219 11.530 39.243 1.00 36.01 396 LEU D N 1
ATOM 4145 C CA . LEU D 1 123 ? 20.022 12.228 39.690 1.00 36.83 396 LEU D CA 1
ATOM 4146 C C . LEU D 1 123 ? 20.402 13.432 40.531 1.00 34.98 396 LEU D C 1
ATOM 4147 O O . LEU D 1 123 ? 21.471 13.463 41.146 1.00 36.87 396 LEU D O 1
ATOM 4152 N N . LYS D 1 124 ? 19.505 14.414 40.561 1.00 34.39 397 LYS D N 1
ATOM 4153 C CA . LYS D 1 124 ? 19.514 15.447 41.590 1.00 34.88 397 LYS D CA 1
ATOM 4154 C C . LYS D 1 124 ? 18.083 15.675 42.052 1.00 37.80 397 LYS D C 1
ATOM 4155 O O . LYS D 1 124 ? 17.127 15.382 41.331 1.00 40.14 397 LYS D O 1
ATOM 4161 N N . ILE D 1 125 ? 17.930 16.209 43.255 1.00 36.61 398 ILE D N 1
ATOM 4162 C CA . ILE D 1 125 ? 16.598 16.603 43.695 1.00 33.77 398 ILE D CA 1
ATOM 4163 C C . ILE D 1 125 ? 16.254 17.949 43.073 1.00 34.39 398 ILE D C 1
ATOM 4164 O O . ILE D 1 125 ? 17.122 18.797 42.840 1.00 40.43 398 ILE D O 1
ATOM 4169 N N . VAL D 1 126 ? 14.974 18.131 42.771 1.00 38.16 399 VAL D N 1
ATOM 4170 C CA . VAL D 1 126 ? 14.425 19.413 42.354 1.00 41.89 399 VAL D CA 1
ATOM 4171 C C . VAL D 1 126 ? 13.512 19.888 43.472 1.00 40.87 399 VAL D C 1
ATOM 4172 O O . VAL D 1 126 ? 12.490 19.253 43.759 1.00 43.38 399 VAL D O 1
ATOM 4176 N N . GLY D 1 127 ? 13.885 20.994 44.111 1.00 42.09 400 GLY D N 1
ATOM 4177 C CA . GLY D 1 127 ? 13.070 21.538 45.180 1.00 43.36 400 GLY D CA 1
ATOM 4178 C C . GLY D 1 127 ? 13.247 20.748 46.466 1.00 44.02 400 GLY D C 1
ATOM 4179 O O . GLY D 1 127 ? 14.296 20.153 46.718 1.00 44.29 400 GLY D O 1
ATOM 4180 N N . THR D 1 128 ? 12.199 20.734 47.279 1.00 41.21 401 THR D N 1
ATOM 4181 C CA . THR D 1 128 ? 12.212 20.079 48.578 1.00 44.26 401 THR D CA 1
ATOM 4182 C C . THR D 1 128 ? 11.202 18.938 48.606 1.00 47.80 401 THR D C 1
ATOM 4183 O O . THR D 1 128 ? 10.293 18.881 47.769 1.00 50.52 401 THR D O 1
ATOM 4187 N N . PRO D 1 129 ? 11.349 17.993 49.535 1.00 40.99 402 PRO D N 1
ATOM 4188 C CA . PRO D 1 129 ? 10.360 16.916 49.641 1.00 40.04 402 PRO D CA 1
ATOM 4189 C C . PRO D 1 129 ? 8.958 17.465 49.863 1.00 41.72 402 PRO D C 1
ATOM 4190 O O . PRO D 1 129 ? 8.764 18.471 50.545 1.00 45.73 402 PRO D O 1
ATOM 4194 N N . GLY D 1 130 ? 7.980 16.809 49.248 1.00 40.96 403 GLY D N 1
ATOM 4195 C CA . GLY D 1 130 ? 6.590 17.107 49.488 1.00 37.91 403 GLY D CA 1
ATOM 4196 C C . GLY D 1 130 ? 5.991 16.104 50.456 1.00 38.17 403 GLY D C 1
ATOM 4197 O O . GLY D 1 130 ? 6.526 15.020 50.663 1.00 36.11 403 GLY D O 1
ATOM 4198 N N . VAL D 1 131 ? 4.872 16.481 51.057 1.00 36.67 404 VAL D N 1
ATOM 4199 C CA . VAL D 1 131 ? 4.118 15.575 51.913 1.00 38.88 404 VAL D CA 1
ATOM 4200 C C . VAL D 1 131 ? 3.134 14.800 51.050 1.00 42.30 404 VAL D C 1
ATOM 4201 O O . VAL D 1 131 ? 2.450 15.382 50.200 1.00 42.14 404 VAL D O 1
ATOM 4205 N N . LEU D 1 132 ? 3.081 13.482 51.249 1.00 39.15 405 LEU D N 1
ATOM 4206 C CA . LEU D 1 132 ? 2.030 12.656 50.671 1.00 39.67 405 LEU D CA 1
ATOM 4207 C C . LEU D 1 132 ? 0.874 12.549 51.652 1.00 42.28 405 LEU D C 1
ATOM 4208 O O . LEU D 1 132 ? 1.088 12.122 52.798 1.00 39.60 405 LEU D O 1
ATOM 4213 N N . PRO D 1 133 ? -0.346 12.915 51.267 1.00 39.99 406 PRO D N 1
ATOM 4214 C CA . PRO D 1 133 ? -1.489 12.633 52.136 1.00 38.81 406 PRO D CA 1
ATOM 4215 C C . PRO D 1 133 ? -1.646 11.132 52.310 1.00 40.22 406 PRO D C 1
ATOM 4216 O O . PRO D 1 133 ? -1.282 10.341 51.435 1.00 38.41 406 PRO D O 1
ATOM 4220 N N . VAL D 1 134 ? -2.140 10.739 53.486 1.00 35.93 407 VAL D N 1
ATOM 4221 C CA . VAL D 1 134 ? -2.318 9.320 53.770 1.00 36.44 407 VAL D CA 1
ATOM 4222 C C . VAL D 1 134 ? -3.275 8.697 52.765 1.00 36.50 407 VAL D C 1
ATOM 4223 O O . VAL D 1 134 ? -3.084 7.558 52.323 1.00 36.18 407 VAL D O 1
ATOM 4227 N N . GLU D 1 135 ? -4.310 9.437 52.382 1.00 41.65 408 GLU D N 1
ATOM 4228 C CA . GLU D 1 135 ? -5.326 8.952 51.461 1.00 40.05 408 GLU D CA 1
ATOM 4229 C C . GLU D 1 135 ? -5.783 10.093 50.560 1.00 46.47 408 GLU D C 1
ATOM 4230 O O . GLU D 1 135 ? -5.694 11.263 50.946 1.00 42.65 408 GLU D O 1
#

Organism: Pseudomonas fluorescens (strain ATCC BAA-477 / NRRL B-23932 / Pf-5) (NCBI:txid220664)

Nearest PDB structures (foldseek):
  6b12-assembly2_D  TM=1.008E+00  e=1.230E-21  Pseudomonas protegens Pf-5
  8pms-assembly2_C  TM=5.928E-01  e=8.869E-03  Aspergillus fumigatus Af293
  6ygg-assembly1_B  TM=5.884E-01  e=3.009E-02  Aspergillus fumigatus Af293
  8pmr-assembly1_B  TM=5.477E-01  e=2.040E-02  Aspergillus fumigatus Af293
  6b12-assembly2_B  TM=1.007E+00  e=5.087E-26  Pseudomonas protegens Pf-5

Sequence (530 aa):
AWLEGTQVKTEIVPPGRQYQVVAKGQAEAIQGKPAFGGFAAPEPIPSQAYARDKLVILDRFKTDVSHVITVETTAPQKIHSGITGPLENYKGGVQQVEFVGDRNLKIVGTPGVLPVEISDFERIREDGKVIDENTVDQIALGWSPCRVVEARWRWQEQLLSVVNSRGLLAIVVPDRQHLAILWNDDDTGVAATLYVVSGDRQQQIRIADQLLINGQLEAGIYSWFEQFPQVSPSIFTCFSRQRDQAFRVDIDASTGDIVSIQHSRISDFERIREDGKVIDENTVDQIALGWSPCRVVEARWRWQEQLLSVVNSRGLLAIVVPDRQHLAILWNDDDTGVAATLYVVSGDRQQQIRIADQLLINGQLEAGIYSWFEQFPQVSPSIFTCFSRQRDQAFRVDIDASTGDIVSIQHSRAWLEGTQVKTEIVPPGRQYQVVAKGQAEAIQGKPAFGGFAAPEPIPSQAYARDKLVILDRFKTDVSHVITVETTAPQKIHSGITGPLENYKGGVQQVEFVGDRNLKIVGTPGVLPVE